Protein 8Q4I (pdb70)

InterPro domains:
  IPR002946 Intracellular chloride channel [PR01263] (199-214)
  IPR002946 Intracellular chloride channel [PR01263] (241-252)
  IPR002946 Intracellular chloride channel [PR01263] (278-287)
  IPR002946 Intracellular chloride channel [PR01263] (330-338)
  IPR002946 Intracellular chloride channel [PR01263] (340-351)
  IPR002946 Intracellular chloride channel [TIGR00862] (173-408)
  IPR010987 Glutathione S-transferase, C-terminal-like [PS50405] (260-400)
  IPR036249 Thioredoxin-like superfamily [SSF52833] (180-256)
  IPR036282 Glutathione S-transferase, C-terminal domain superfamily [SSF47616] (259-406)
  IPR040079 Glutathione transferase family [SFLDS00019] (189-383)
  IPR042069 CLIC5, C-terminal GST domain [cd10297] (267-407)
  IPR053823 CLIC, N-terminal domain [PF22441] (173-257)
  IPR053823 CLIC, N-terminal domain [cd03061] (173-260)

Nearest PDB structures (foldseek):
  8q4i-assembly1_B  TM=1.004E+00  e=1.074E-43  Homo sapiens
  8q4j-assembly1_B  TM=1.003E+00  e=1.612E-40  Homo sapiens
  6erz-assembly1_A  TM=9.579E-01  e=1.458E-31  Mus musculus
  4jzq-assembly2_B  TM=9.578E-01  e=3.022E-29  Homo sapiens
  2per-assembly1_A  TM=9.559E-01  e=7.697E-29  Homo sapiens

Foldseek 3Di:
DDAKEKEAADFPVQFDHFQDLLSLLLLLLCVQFVDDYHYGHHHCPPHGIWMDDVRHTDDDSVRVVVCCQVVSDPDNTDRFAFPDPVLLVQLVCQLVLLLVQQQDQAPVCNVVSVVVNLVSLLSNLQQLFDDDPVCVVVVVHDPVSTRPAQENRGVDHHSSCSNVLSSVVLSQLACCVRVVDHNDVVSVSSVSNNVSLCVDCSNVVSHDDSVSSNVVCPVSGDHNHHD/DKEWEAEAFPVQFAHAQDLLSLLVLLLCVLFVDDYYYGHDHQDVHGIWIADPNRTDDPSVVCSVVSQVVSDPDSTDRQAFPDPVLQVQLVCLLVLLLCLQQDAAPVCNVVSLVVNLVSLVSNLVQLQPDDPPCVTHDAQANRGVDHHSSCSNRLSSVVLSQLQCCVAVVDHRDPVSVSVVSNNVSQCPDCSSVVSHGDSVSSNVVCPVSGYHHDD

Sequence (442 aa):
AMGIELFVKAGIDGESIGNCPFSQRLFMILWLKGVVFNVTTVDLGTHPPFLTFNGDVKTDVNKIEEFLEETLTPEKYPKLAAKHRESNTAGIDIFSKFSAYIKNTKQQNNAALERGLTKALKKLDDYLNTPLPEEIDANTCGEDKGSRRKFLDGDELTLADCNLLPKLHVVKIVAKKYRNYDIPAEMTGLWRYLKNAYARDEFTNTCAADSEIELAYADVAKRLSRSGIELFVKAGIDGESIGNCPFSQRLFMILWLKGVVFNVTTVDLGTHPPFLTFNGDVKTDVNKIEEFLEETLTPEKYPKLAAKHRESNTAGIDIFSKFSAYIKNTKQQNNAALERGLTKALKKLDDYLNTPLPEEKGSRRKFLDGDELTLADCNLLPKLHVVKIVAKKYRNYDIPAEMTGLWRYLKNAYARDEFTNTCAADSEIELAYADVAKRLSR

Radius of gyration: 27.35 Å; Cα contacts (8 Å, |Δi|>4): 705; chains: 2; bounding box: 47×88×61 Å

Secondary structure (DSSP, 8-state):
-EEEEE-B-TTSSSBP--HHHHHHHHHHHHHT---EEEE---TTSPPEEEETTEEE--SHHHHHHHHHHS-TTTS-----SSHHHHHTTTTHHHHHHHHHH--BHHHHHHHHHHHHHHHHHHHHHHHSPPS-------SSSSSSS--HHHHHHHHHHHHHHHHHHHHH-----TT-HHHHHHHHHHHHSHHHHHHSPPHHHHHHHTTTTS---B-/---EEEEEEB-TTSSSB-S-HHHHHHHHHHHHHT---EEEEE--TTSPPEEEETTEEE-SHHHHHHHHHHHS-TTTS-----SSHHHHHTTTTHHHHHHHHHH---GGGHHHHHHHHHHHHHHHHHHHHSPPHHHHHHT---TTS----SSSSSSS--HHHHHHHHHHHHHHHHHHHHH-----TT-HHHHHHHHHHHTSHHHHTTPPPHHHHHHHTTTTS------

Structure (mmCIF, N/CA/C/O backbone):
data_8Q4I
#
_entry.id   8Q4I
#
_cell.length_a   130.128
_cell.length_b   220.832
_cell.length_c   45.023
_cell.angle_alpha   90.000
_cell.angle_beta   90.000
_cell.angle_gamma   90.000
#
_symmetry.space_group_name_H-M   'C 2 2 21'
#
loop_
_entity.id
_entity.type
_entity.pdbx_description
1 polymer 'Chloride intracellular channel protein 5'
2 non-polymer 'SULFATE ION'
3 water water
#
loop_
_atom_site.group_PDB
_atom_site.id
_atom_site.type_symbol
_atom_site.label_atom_id
_atom_site.label_alt_id
_atom_site.label_comp_id
_atom_site.label_asym_id
_atom_site.label_entity_id
_atom_site.label_seq_id
_atom_site.pdbx_PDB_ins_code
_atom_site.Cartn_x
_atom_site.Cartn_y
_atom_site.Cartn_z
_atom_site.occupancy
_atom_site.B_iso_or_equiv
_atom_site.auth_seq_id
_atom_site.auth_comp_id
_atom_site.auth_asym_id
_atom_site.auth_atom_id
_atom_site.pdbx_PDB_model_num
ATOM 1 N N . ALA A 1 2 ? 4.76837 76.01629 5.38655 1.000 117.12956 25 ALA B N 1
ATOM 2 C CA . ALA A 1 2 ? 6.02434 75.67485 4.67971 1.000 110.39857 25 ALA B CA 1
ATOM 3 C C . ALA A 1 2 ? 7.13753 76.61769 5.14161 1.000 104.08988 25 ALA B C 1
ATOM 4 O O . ALA A 1 2 ? 7.72275 77.30138 4.28152 1.000 118.47138 25 ALA B O 1
ATOM 6 N N . MET A 1 3 ? 7.41144 76.64988 6.44762 1.000 105.98997 26 MET B N 1
ATOM 7 C CA . MET A 1 3 ? 8.43562 77.57974 6.99351 1.000 99.24177 26 MET B CA 1
ATOM 8 C C . MET A 1 3 ? 8.96340 77.03388 8.32266 1.000 93.72283 26 MET B C 1
ATOM 9 O O . MET A 1 3 ? 8.36913 76.06912 8.83880 1.000 102.28169 26 MET B O 1
ATOM 11 N N . GLY A 1 4 ? 10.03950 77.62573 8.84462 1.000 92.15166 27 GLY B N 1
ATOM 12 C CA . GLY A 1 4 ? 10.58030 77.20286 10.14974 1.000 76.54362 27 GLY B CA 1
ATOM 13 C C . GLY A 1 4 ? 10.71495 75.69485 10.24705 1.000 79.57667 27 GLY B C 1
ATOM 14 O O . GLY A 1 4 ? 9.96975 75.09217 11.03911 1.000 79.30619 27 GLY B O 1
ATOM 15 N N . ILE A 1 5 ? 11.62186 75.10148 9.46923 1.000 74.10092 28 ILE B N 1
ATOM 16 C CA . ILE A 1 5 ? 11.86851 73.63445 9.57953 1.000 63.31533 28 ILE B CA 1
AT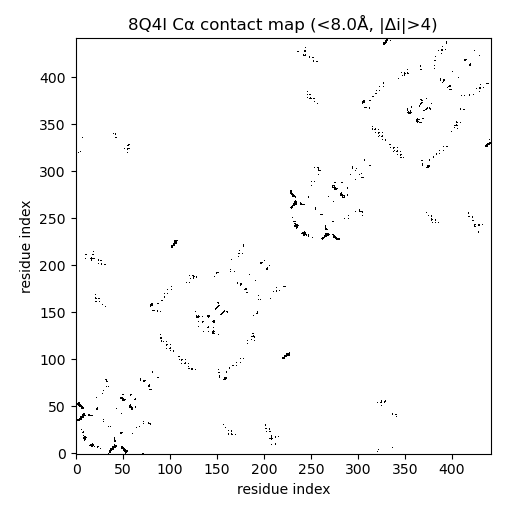OM 17 C C . ILE A 1 5 ? 13.23642 73.41126 10.23067 1.000 67.63327 28 ILE B C 1
ATOM 18 O O . ILE A 1 5 ? 14.23857 73.89391 9.67365 1.000 67.08445 28 ILE B O 1
ATOM 23 N N . GLU A 1 6 ? 13.26617 72.71847 11.36981 1.000 63.24071 29 GLU B N 1
ATOM 24 C CA . GLU A 1 6 ? 14.55105 72.39930 12.04197 1.000 65.25372 29 GLU B CA 1
ATOM 25 C C . GLU A 1 6 ? 14.68169 70.87729 12.13127 1.000 60.85706 29 GLU B C 1
ATOM 26 O O . GLU A 1 6 ? 13.86949 70.26062 12.84233 1.000 60.10220 29 GLU B O 1
ATOM 32 N N . LEU A 1 7 ? 15.66460 70.30293 11.43345 1.000 60.01148 30 LEU B N 1
ATOM 33 C CA . LEU A 1 7 ? 15.83526 68.82688 11.42075 1.000 55.83447 30 LEU B CA 1
ATOM 34 C C . LEU A 1 7 ? 16.85409 68.41285 12.48491 1.000 59.53419 30 LEU B C 1
ATOM 35 O O . LEU A 1 7 ? 17.85624 69.13065 12.64984 1.000 56.24651 30 LEU B O 1
ATOM 40 N N . PHE A 1 8 ? 16.59578 67.30405 13.17711 1.000 56.40371 31 PHE B N 1
ATOM 41 C CA . PHE A 1 8 ? 17.50559 66.79103 14.19727 1.000 51.66428 31 PHE B CA 1
ATOM 42 C C . PHE A 1 8 ? 17.88928 65.36188 13.83758 1.000 58.50333 31 PHE B C 1
ATOM 43 O O . PHE A 1 8 ? 17.02807 64.47307 13.81469 1.000 54.37103 31 PHE B O 1
ATOM 51 N N . VAL A 1 9 ? 19.17625 65.14852 13.54671 1.000 55.74300 32 VAL B N 1
ATOM 52 C CA . VAL A 1 9 ? 19.68899 63.87530 13.05100 1.000 57.83555 32 VAL B CA 1
ATOM 53 C C . VAL A 1 9 ? 20.81381 63.40422 13.96817 1.000 55.62393 32 VAL B C 1
ATOM 54 O O . VAL A 1 9 ? 21.32093 64.14926 14.80506 1.000 50.51537 32 VAL B O 1
ATOM 58 N N . LYS A 1 10 ? 21.19953 62.14110 13.79944 1.000 50.12748 33 LYS B N 1
ATOM 59 C CA . LYS A 1 10 ? 22.18733 61.55004 14.68663 1.000 54.08965 33 LYS B CA 1
ATOM 60 C C . LYS A 1 10 ? 23.55949 62.15067 14.41561 1.000 52.13729 33 LYS B C 1
ATOM 61 O O . LYS A 1 10 ? 23.94163 62.38135 13.26460 1.000 44.90191 33 LYS B O 1
ATOM 66 N N . ALA A 1 11 ? 24.28947 62.41171 15.49162 1.000 49.86497 34 ALA B N 1
ATOM 67 C CA . ALA A 1 11 ? 25.64660 62.93438 15.41361 1.000 58.02425 34 ALA B CA 1
ATOM 68 C C . ALA A 1 11 ? 26.64734 61.78813 15.36891 1.000 53.78090 34 ALA B C 1
ATOM 69 O O . ALA A 1 11 ? 26.50906 60.80331 16.10109 1.000 53.50426 34 ALA B O 1
ATOM 71 N N . GLY A 1 12 ? 27.66343 61.92773 14.51695 1.000 55.67016 35 GLY B N 1
ATOM 72 C CA . GLY A 1 12 ? 28.77222 60.99547 14.50622 1.000 53.03231 35 GLY B CA 1
ATOM 73 C C . GLY A 1 12 ? 29.63615 61.10651 15.76526 1.000 53.84985 35 GLY B C 1
ATOM 74 O O . GLY A 1 12 ? 29.37427 61.88475 16.68109 1.000 53.30400 35 GLY B O 1
ATOM 75 N N . ILE A 1 13 ? 30.71196 60.30927 15.78449 1.000 62.27047 36 ILE B N 1
ATOM 76 C CA . ILE A 1 13 ? 31.55985 60.18430 16.97357 1.000 56.32747 36 ILE B CA 1
ATOM 77 C C . ILE A 1 13 ? 32.24213 61.50221 17.33337 1.000 58.03603 36 ILE B C 1
ATOM 78 O O . ILE A 1 13 ? 32.56810 61.73737 18.50634 1.000 60.45817 36 ILE B O 1
ATOM 82 N N . ASP A 1 14 ? 32.45041 62.39097 16.35821 1.000 57.47492 37 ASP B N 1
ATOM 83 C CA . ASP A 1 14 ? 33.06169 63.68889 16.64100 1.000 59.63254 37 ASP B CA 1
ATOM 84 C C . ASP A 1 14 ? 32.06290 64.73822 17.13172 1.000 58.06932 37 ASP B C 1
ATOM 85 O O . ASP A 1 14 ? 32.46315 65.89016 17.34253 1.000 60.10709 37 ASP B O 1
ATOM 90 N N . GLY A 1 15 ? 30.78280 64.38954 17.28970 1.000 55.02566 38 GLY B N 1
ATOM 91 C CA . GLY A 1 15 ? 29.80899 65.33787 17.80844 1.000 57.89168 38 GLY B CA 1
ATOM 92 C C . GLY A 1 15 ? 29.20128 66.28681 16.78521 1.000 57.29800 38 GLY B C 1
ATOM 93 O O . GLY A 1 15 ? 28.14940 66.87711 17.03702 1.000 59.99483 38 GLY B O 1
ATOM 94 N N . GLU A 1 16 ? 29.85841 66.45644 15.63423 1.000 58.61751 39 GLU B N 1
ATOM 95 C CA . GLU A 1 16 ? 29.43870 67.40734 14.60901 1.000 55.31049 39 GLU B CA 1
ATOM 96 C C . GLU A 1 16 ? 28.98364 66.73019 13.32511 1.000 56.24599 39 GLU B C 1
ATOM 97 O O . GLU A 1 16 ? 27.91375 67.05134 12.79697 1.000 54.90178 39 GLU B O 1
ATOM 103 N N . SER A 1 17 ? 29.79246 65.81590 12.79935 1.000 52.20353 40 SER B N 1
ATOM 104 C CA . SER A 1 17 ? 29.49641 65.19672 11.52145 1.000 51.18187 40 SER B CA 1
ATOM 105 C C . SER A 1 17 ? 28.27819 64.28403 11.64054 1.000 48.55031 40 SER B C 1
ATOM 106 O O . SER A 1 17 ? 27.79604 63.96935 12.73656 1.000 51.17644 40 SER B O 1
ATOM 109 N N . ILE A 1 18 ? 27.80017 63.83291 10.48459 1.000 53.16815 41 ILE B N 1
ATOM 110 C CA . ILE A 1 18 ? 26.59498 63.02018 10.42966 1.000 59.66641 41 ILE B CA 1
ATOM 111 C C . ILE A 1 18 ? 26.89662 61.61921 10.94896 1.000 55.76442 41 ILE B C 1
ATOM 112 O O . ILE A 1 18 ? 27.84450 60.96091 10.49715 1.000 51.99365 41 ILE B O 1
ATOM 117 N N . GLY A 1 19 ? 26.08144 61.15759 11.90499 1.000 54.10798 42 GLY B N 1
ATOM 118 C CA . GLY A 1 19 ? 26.18809 59.80666 12.41626 1.000 50.51775 42 GLY B CA 1
ATOM 119 C C . GLY A 1 19 ? 25.48692 58.79266 11.53941 1.000 56.98361 42 GLY B C 1
ATOM 120 O O . GLY A 1 19 ? 24.82907 59.12662 10.54829 1.000 53.87233 42 GLY B O 1
ATOM 121 N N . ASN A 1 20 ? 25.65859 57.52069 11.89667 1.000 49.96930 43 ASN B N 1
ATOM 122 C CA . ASN A 1 20 ? 24.99340 56.45570 11.15883 1.000 51.97839 43 ASN B CA 1
ATOM 123 C C . ASN A 1 20 ? 23.54935 56.37612 11.61874 1.000 51.16350 43 ASN B C 1
ATOM 124 O O . ASN A 1 20 ? 23.27921 56.15342 12.80576 1.000 50.28220 43 ASN B O 1
ATOM 129 N N . CYS A 1 21 ? 22.63746 56.54815 10.68264 1.000 49.28160 44 CYS B N 1
ATOM 130 C CA . CYS A 1 21 ? 21.21242 56.47554 10.95755 1.000 50.73378 44 CYS B CA 1
ATOM 131 C C . CYS A 1 21 ? 20.47754 56.57045 9.62948 1.000 48.04958 44 CYS B C 1
ATOM 132 O O . CYS A 1 21 ? 20.35283 57.66437 9.06726 1.000 48.25878 44 CYS B O 1
ATOM 135 N N . PRO A 1 22 ? 20.00331 55.44646 9.09466 1.000 49.30965 45 PRO B N 1
ATOM 136 C CA . PRO A 1 22 ? 19.28142 55.49638 7.81560 1.000 51.06690 45 PRO B CA 1
ATOM 137 C C . PRO A 1 22 ? 18.02661 56.35368 7.87134 1.000 51.00517 45 PRO B C 1
ATOM 138 O O . PRO A 1 22 ? 17.63482 56.93157 6.84820 1.000 48.21057 45 PRO B O 1
ATOM 142 N N . PHE A 1 23 ? 17.38855 56.45006 9.04128 1.000 50.90609 46 PHE B N 1
ATOM 143 C CA . PHE A 1 23 ? 16.15772 57.22537 9.17204 1.000 49.71478 46 PHE B CA 1
ATOM 144 C C . PHE A 1 23 ? 16.44607 58.72030 9.16877 1.000 53.15966 46 PHE B C 1
ATOM 145 O O . PHE A 1 23 ? 15.68429 59.50136 8.58356 1.000 49.07347 46 PHE B O 1
ATOM 153 N N . SER A 1 24 ? 17.54312 59.13217 9.82077 1.000 45.88595 47 SER B N 1
ATOM 154 C CA . SER A 1 24 ? 18.04245 60.49903 9.69554 1.000 51.04816 47 SER B CA 1
ATOM 155 C C . SER A 1 24 ? 18.28164 60.87669 8.23948 1.000 49.22188 47 SER B C 1
ATOM 156 O O . SER A 1 24 ? 17.91893 61.97669 7.80724 1.000 47.91986 47 SER B O 1
ATOM 159 N N . GLN A 1 25 ? 18.92949 59.99539 7.47770 1.000 47.99387 48 GLN B N 1
ATOM 160 C CA . GLN A 1 25 ? 19.26667 60.34905 6.10365 1.000 47.00150 48 GLN B CA 1
ATOM 161 C C . GLN A 1 25 ? 18.01874 60.36117 5.21856 1.000 47.20910 48 GLN B C 1
ATOM 162 O O . GLN A 1 25 ? 17.90300 61.18801 4.30739 1.000 46.83958 48 GLN B O 1
ATOM 168 N N . ARG A 1 26 ? 17.07751 59.45043 5.47367 1.000 47.49276 49 ARG B N 1
ATOM 169 C CA . ARG A 1 26 ? 15.76856 59.48761 4.83057 1.000 47.92423 49 ARG B CA 1
ATOM 170 C C . ARG A 1 26 ? 15.16689 60.89076 4.88225 1.000 53.11234 49 ARG B C 1
ATOM 171 O O . ARG A 1 26 ? 14.86410 61.49963 3.84611 1.000 52.84865 49 ARG B O 1
ATOM 179 N N . LEU A 1 27 ? 14.97492 61.41205 6.09914 1.000 49.85087 50 LEU B N 1
ATOM 180 C CA . LEU A 1 27 ? 14.34521 62.71723 6.27484 1.000 51.19257 50 LEU B CA 1
ATOM 181 C C . LEU A 1 27 ? 15.19851 63.82691 5.68368 1.000 47.88903 50 LEU B C 1
ATOM 182 O O . LEU A 1 27 ? 14.66878 64.79093 5.11546 1.000 49.96472 50 LEU B O 1
ATOM 187 N N . PHE A 1 28 ? 16.52148 63.71763 5.83480 1.000 42.56423 51 PHE B N 1
ATOM 188 C CA . PHE A 1 28 ? 17.42775 64.69331 5.24668 1.000 44.24090 51 PHE B CA 1
ATOM 189 C C . PHE A 1 28 ? 17.25386 64.72605 3.73466 1.000 45.87317 51 PHE B C 1
ATOM 190 O O . PHE A 1 28 ? 17.18316 65.80395 3.13144 1.000 50.46928 51 PHE B O 1
ATOM 198 N N . MET A 1 29 ? 17.15063 63.55196 3.10388 1.000 40.93222 52 MET B N 1
ATOM 199 C CA . MET A 1 29 ? 16.95073 63.50872 1.65887 1.000 45.19101 52 MET B CA 1
ATOM 200 C C . MET A 1 29 ? 15.60490 64.10996 1.25966 1.000 47.80152 52 MET B C 1
ATOM 201 O O . MET A 1 29 ? 15.53015 64.87478 0.29050 1.000 48.74216 52 MET B O 1
ATOM 206 N N . ILE A 1 30 ? 14.53077 63.77735 1.98664 1.000 45.46536 53 ILE B N 1
ATOM 207 C CA . ILE A 1 30 ? 13.21692 64.31758 1.62544 1.000 50.93889 53 ILE B CA 1
ATOM 208 C C . ILE A 1 30 ? 13.25627 65.83858 1.64615 1.000 48.92814 53 ILE B C 1
ATOM 209 O O . ILE A 1 30 ? 12.89550 66.49747 0.66600 1.000 50.45402 53 ILE B O 1
ATOM 214 N N . LEU A 1 31 ? 13.72833 66.41369 2.75607 1.000 45.96307 54 LEU B N 1
ATOM 215 C CA . LEU A 1 31 ? 13.76065 67.86570 2.88379 1.000 46.28172 54 LEU B CA 1
ATOM 216 C C . LEU A 1 31 ? 14.58788 68.49629 1.77073 1.000 54.10057 54 LEU B C 1
ATOM 217 O O . LEU A 1 31 ? 14.17816 69.49927 1.17650 1.000 54.80972 54 LEU B O 1
ATOM 222 N N . TRP A 1 32 ? 15.74577 67.90596 1.45593 1.000 50.85192 55 TRP B N 1
ATOM 223 C CA . TRP A 1 32 ? 16.56996 68.41756 0.36889 1.000 54.21872 55 TRP B CA 1
ATOM 224 C C . TRP A 1 32 ? 15.84504 68.31547 -0.96615 1.000 48.72231 55 TRP B C 1
ATOM 225 O O . TRP A 1 32 ? 15.84032 69.26431 -1.76033 1.000 51.24611 55 TRP B O 1
ATOM 236 N N . LEU A 1 33 ? 15.25179 67.15555 -1.24896 1.000 54.04009 56 LEU B N 1
ATOM 237 C CA . LEU A 1 33 ? 14.57684 66.96646 -2.52597 1.000 53.93494 56 LEU B CA 1
ATOM 238 C C . LEU A 1 33 ? 13.32605 67.83072 -2.65923 1.000 56.40246 56 LEU B C 1
ATOM 239 O O . LEU A 1 33 ? 12.86418 68.06361 -3.77831 1.000 57.86309 56 LEU B O 1
ATOM 244 N N . LYS A 1 34 ? 12.76308 68.30707 -1.54837 1.000 53.64453 57 LYS B N 1
ATOM 245 C CA . LYS A 1 34 ? 11.63630 69.22732 -1.63363 1.000 53.94628 57 LYS B CA 1
ATOM 246 C C . LYS A 1 34 ? 12.06865 70.62513 -2.05987 1.000 61.78937 57 LYS B C 1
ATOM 247 O O . LYS A 1 34 ? 11.23287 71.40224 -2.52808 1.000 56.62235 57 LYS B O 1
ATOM 253 N N . GLY A 1 35 ? 13.35072 70.95786 -1.92684 1.000 57.42151 58 GLY B N 1
ATOM 254 C CA . GLY A 1 35 ? 13.77306 72.32171 -2.17508 1.000 56.98129 58 GLY B CA 1
ATOM 255 C C . GLY A 1 35 ? 13.30322 73.32602 -1.14631 1.000 57.41056 58 GLY B C 1
ATOM 256 O O . GLY A 1 35 ? 13.32552 74.52997 -1.41354 1.000 64.31459 58 GLY B O 1
ATOM 257 N N . VAL A 1 36 ? 12.89102 72.86435 0.03476 1.000 50.62157 59 VAL B N 1
ATOM 258 C CA . VAL A 1 36 ? 12.43616 73.77266 1.08255 1.000 64.84415 59 VAL B CA 1
ATOM 259 C C . VAL A 1 36 ? 13.63423 74.31153 1.86353 1.000 65.33386 59 VAL B C 1
ATOM 260 O O . VAL A 1 36 ? 14.71609 73.72029 1.89172 1.000 64.33613 59 VAL B O 1
ATOM 264 N N . VAL A 1 37 ? 13.44045 75.46670 2.49429 1.000 71.54287 60 VAL B N 1
ATOM 265 C CA . VAL A 1 37 ? 14.45952 76.03464 3.37125 1.000 73.70941 60 VAL B CA 1
ATOM 266 C C . VAL A 1 37 ? 14.35827 75.35292 4.73138 1.000 67.59490 60 VAL B C 1
ATOM 267 O O . VAL A 1 37 ? 13.29822 75.36029 5.36530 1.000 68.09521 60 VAL B O 1
ATOM 271 N N . PHE A 1 38 ? 15.45909 74.75175 5.17757 1.000 61.16527 61 PHE B N 1
ATOM 272 C CA . PHE A 1 38 ? 15.47784 74.06500 6.45971 1.000 65.31516 61 PHE B CA 1
ATOM 273 C C . PHE A 1 38 ? 16.88881 74.11978 7.02780 1.000 63.56702 61 PHE B C 1
ATOM 274 O O . PHE A 1 38 ? 17.86191 74.30141 6.29683 1.000 57.39769 61 PHE B O 1
ATOM 282 N N . ASN A 1 39 ? 16.98469 73.99602 8.34883 1.000 60.46310 62 ASN B N 1
ATOM 283 C CA . ASN A 1 39 ? 18.25759 73.80685 9.02696 1.000 68.70312 62 ASN B CA 1
ATOM 284 C C . ASN A 1 39 ? 18.34022 72.36893 9.51625 1.000 63.65407 62 ASN B C 1
ATOM 285 O O . ASN A 1 39 ? 17.32205 71.68119 9.65431 1.000 60.50215 62 ASN B O 1
ATOM 290 N N . VAL A 1 40 ? 19.56010 71.92070 9.78942 1.000 62.07121 63 VAL B N 1
ATOM 291 C CA . VAL A 1 40 ? 19.79475 70.57274 10.29070 1.000 57.33886 63 VAL B CA 1
ATOM 292 C C . VAL A 1 40 ? 20.79869 70.65573 11.43276 1.000 61.88985 63 VAL B C 1
ATOM 293 O O . VAL A 1 40 ? 21.73788 71.45650 11.38967 1.000 61.42413 63 VAL B O 1
ATOM 297 N N . THR A 1 41 ? 20.57542 69.85298 12.47190 1.000 55.46707 64 THR B N 1
ATOM 298 C CA . THR A 1 41 ? 21.43833 69.81001 13.64497 1.000 62.35577 64 THR B CA 1
ATOM 299 C C . THR A 1 41 ? 21.72897 68.35701 13.97327 1.000 63.13513 64 THR B C 1
ATOM 300 O O . THR A 1 41 ? 20.81377 67.52622 13.98537 1.000 60.72894 64 THR B O 1
ATOM 304 N N . THR A 1 42 ? 22.99488 68.05376 14.23542 1.000 60.99141 65 THR B N 1
ATOM 305 C CA . THR A 1 42 ? 23.39354 66.72876 14.67971 1.000 58.05912 65 THR B CA 1
ATOM 306 C C . THR A 1 42 ? 23.40343 66.71805 16.20371 1.000 64.70212 65 THR B C 1
ATOM 307 O O . THR A 1 42 ? 23.93759 67.63405 16.83657 1.000 64.70248 65 THR B O 1
ATOM 311 N N . VAL A 1 43 ? 22.79214 65.69631 16.79487 1.000 62.12215 66 VAL B N 1
ATOM 312 C CA . VAL A 1 43 ? 22.69701 65.57061 18.24288 1.000 59.17049 66 VAL B CA 1
ATOM 313 C C . VAL A 1 43 ? 22.92064 64.10563 18.59119 1.000 59.27456 66 VAL B C 1
ATOM 314 O O . VAL A 1 43 ? 22.94151 63.23945 17.71736 1.000 68.73561 66 VAL B O 1
ATOM 318 N N . ASP A 1 44 ? 23.07049 63.83285 19.88925 1.000 73.77775 67 ASP B N 1
ATOM 319 C CA . ASP A 1 44 ? 23.31814 62.46588 20.34053 1.000 76.35797 67 ASP B CA 1
ATOM 320 C C . ASP A 1 44 ? 22.20195 61.51805 19.90164 1.000 91.28708 67 ASP B C 1
ATOM 321 O O . ASP A 1 44 ? 22.46774 60.45388 19.33187 1.000 100.32632 67 ASP B O 1
ATOM 326 N N . LEU A 1 45 ? 20.94701 61.87040 20.19048 1.000 84.48444 68 LEU B N 1
ATOM 327 C CA . LEU A 1 45 ? 19.77585 61.06660 19.82755 1.000 86.23846 68 LEU B CA 1
ATOM 328 C C . LEU A 1 45 ? 19.78448 59.69973 20.50482 1.000 86.75704 68 LEU B C 1
ATOM 329 O O . LEU A 1 45 ? 18.75934 59.26808 21.04083 1.000 78.31410 68 LEU B O 1
ATOM 334 N N . GLY A 1 46 ? 20.91932 59.00246 20.47104 1.000 85.95628 69 GLY B N 1
ATOM 335 C CA . GLY A 1 46 ? 21.04597 57.71656 21.12630 1.000 77.51975 69 GLY B CA 1
ATOM 336 C C . GLY A 1 46 ? 20.26577 56.62161 20.43045 1.000 81.06896 69 GLY B C 1
ATOM 337 O O . GLY A 1 46 ? 20.58676 56.23831 19.30155 1.000 72.85113 69 GLY B O 1
ATOM 338 N N . THR A 1 47 ? 19.24260 56.10498 21.10548 1.000 84.64904 70 THR B N 1
ATOM 339 C CA . THR A 1 47 ? 18.32242 55.14707 20.51260 1.000 76.71273 70 THR B CA 1
ATOM 340 C C . THR A 1 47 ? 17.09862 55.81724 19.89638 1.000 74.22358 70 THR B C 1
ATOM 341 O O . THR A 1 47 ? 16.29751 55.13630 19.24646 1.000 72.41593 70 THR B O 1
ATOM 343 N N . HIS A 1 48 ? 16.95292 57.14331 20.06211 1.000 70.52311 71 HIS B N 1
ATOM 344 C CA . HIS A 1 48 ? 15.77212 57.87850 19.64188 1.000 69.09581 71 HIS B CA 1
ATOM 345 C C . HIS A 1 48 ? 15.77528 58.08720 18.13084 1.000 71.24646 71 HIS B C 1
ATOM 346 O O . HIS A 1 48 ? 16.83634 58.16984 17.50690 1.000 66.94107 71 HIS B O 1
ATOM 353 N N . PRO A 1 49 ? 14.60034 58.19136 17.52074 1.000 60.62882 72 PRO B N 1
ATOM 354 C CA . PRO A 1 49 ? 14.54051 58.45009 16.08868 1.000 54.88457 72 PRO B CA 1
ATOM 355 C C . PRO A 1 49 ? 14.86787 59.89596 15.79143 1.000 54.49366 72 PRO B C 1
ATOM 356 O O . PRO A 1 49 ? 14.72501 60.76616 16.66425 1.000 49.63490 72 PRO B O 1
ATOM 360 N N . PRO A 1 50 ? 15.30703 60.21262 14.57540 1.000 48.07929 73 PRO B N 1
ATOM 361 C CA . PRO A 1 50 ? 15.38338 61.61552 14.17213 1.000 49.71041 73 PRO B CA 1
ATOM 362 C C . PRO A 1 50 ? 13.99153 62.23585 14.16691 1.000 58.97521 73 PRO B C 1
ATOM 363 O O . PRO A 1 50 ? 12.97137 61.54207 14.10497 1.000 56.53237 73 PRO B O 1
ATOM 367 N N . PHE A 1 51 ? 13.95283 63.56287 14.23264 1.000 49.07426 74 PHE B N 1
ATOM 368 C CA . PHE A 1 51 ? 12.68400 64.27817 14.24241 1.000 57.61397 74 PHE B CA 1
ATOM 369 C C . PHE A 1 51 ? 12.93036 65.68801 13.74016 1.000 57.90141 74 PHE B C 1
ATOM 370 O O . PHE A 1 51 ? 14.07248 66.11571 13.56616 1.000 52.04940 74 PHE B O 1
ATOM 378 N N . LEU A 1 52 ? 11.83955 66.41522 13.52294 1.000 46.16429 75 LEU B N 1
ATOM 379 C CA . LEU A 1 52 ? 11.93390 67.79712 13.08867 1.000 50.56932 75 LEU B CA 1
ATOM 380 C C . LEU A 1 52 ? 10.87204 68.62750 13.78944 1.000 55.15129 75 LEU B C 1
ATOM 381 O O . LEU A 1 52 ? 9.88988 68.10483 14.32647 1.000 53.90842 75 LEU B O 1
ATOM 386 N N . THR A 1 53 ? 11.09035 69.93845 13.78320 1.000 52.70339 76 THR B N 1
ATOM 387 C CA . THR A 1 53 ? 10.07054 70.89576 14.18094 1.000 58.80063 76 THR B CA 1
ATOM 388 C C . THR A 1 53 ? 9.64382 71.69062 12.95775 1.000 64.86778 76 THR B C 1
ATOM 389 O O . THR A 1 53 ? 10.47396 72.05127 12.11674 1.000 55.66770 76 THR B O 1
ATOM 393 N N . PHE A 1 54 ? 8.34588 71.93491 12.85261 1.000 61.85382 77 PHE B N 1
ATOM 394 C CA . PHE A 1 54 ? 7.76314 72.70783 11.76542 1.000 59.56121 77 PHE B CA 1
ATOM 395 C C . PHE A 1 54 ? 7.03537 73.88012 12.40313 1.000 62.89506 77 PHE B C 1
ATOM 396 O O . PHE A 1 54 ? 6.09826 73.67949 13.18111 1.000 58.22522 77 PHE B O 1
ATOM 404 N N . ASN A 1 55 ? 7.50167 75.09296 12.10793 1.000 57.90324 78 ASN B N 1
ATOM 405 C CA . ASN A 1 55 ? 7.03991 76.31919 12.75966 1.000 66.24909 78 ASN B CA 1
ATOM 406 C C . ASN A 1 55 ? 7.06477 76.19648 14.28169 1.000 68.65512 78 ASN B C 1
ATOM 407 O O . ASN A 1 55 ? 6.22285 76.75482 14.98252 1.000 65.19396 78 ASN B O 1
ATOM 412 N N . GLY A 1 56 ? 8.04856 75.46936 14.80190 1.000 66.35027 79 GLY B N 1
ATOM 413 C CA . GLY A 1 56 ? 8.20943 75.33560 16.23694 1.000 59.44479 79 GLY B CA 1
ATOM 414 C C . GLY A 1 56 ? 7.42412 74.21691 16.88110 1.000 67.30648 79 GLY B C 1
ATOM 415 O O . GLY A 1 56 ? 7.45400 74.09314 18.11312 1.000 70.21990 79 GLY B O 1
ATOM 416 N N . ASP A 1 57 ? 6.72499 73.39992 16.09721 1.000 60.91501 80 ASP B N 1
ATOM 417 C CA . ASP A 1 57 ? 5.96869 72.26519 16.60637 1.000 71.00615 80 ASP B CA 1
ATOM 418 C C . ASP A 1 57 ? 6.70341 70.98195 16.24968 1.000 54.48616 80 ASP B C 1
ATOM 419 O O . ASP A 1 57 ? 7.02745 70.75665 15.08374 1.000 54.20564 80 ASP B O 1
ATOM 424 N N . VAL A 1 58 ? 6.93214 70.13309 17.24986 1.000 62.10532 81 VAL B N 1
ATOM 425 C CA . VAL A 1 58 ? 7.69287 68.90687 17.04015 1.000 63.80519 81 VAL B CA 1
ATOM 426 C C . VAL A 1 58 ? 6.85370 67.90892 16.25129 1.000 56.85521 81 VAL B C 1
ATOM 427 O O . VAL A 1 58 ? 5.67263 67.69825 16.54824 1.000 56.90911 81 VAL B O 1
ATOM 431 N N . LYS A 1 59 ? 7.45563 67.30258 15.22945 1.000 55.11234 82 LYS B N 1
ATOM 432 C CA . LYS A 1 59 ? 6.85842 66.18757 14.50162 1.000 53.90470 82 LYS B CA 1
ATOM 433 C C . LYS A 1 59 ? 7.70012 64.94443 14.75792 1.000 61.01694 82 LYS B C 1
ATOM 434 O O . LYS A 1 59 ? 8.92014 64.97911 14.57801 1.000 54.37515 82 LYS B O 1
ATOM 440 N N . THR A 1 60 ? 7.05783 63.85566 15.18509 1.000 54.45278 83 THR B N 1
ATOM 441 C CA . THR A 1 60 ? 7.76652 62.62756 15.51538 1.000 66.78832 83 THR B CA 1
ATOM 442 C C . THR A 1 60 ? 7.23231 61.46452 14.68757 1.000 69.93136 83 THR B C 1
ATOM 443 O O . THR A 1 60 ? 6.13937 61.53167 14.11648 1.000 62.62197 83 THR B O 1
ATOM 447 N N . ASP A 1 61 ? 8.03106 60.38933 14.65284 1.000 61.62176 84 ASP B N 1
ATOM 448 C CA . ASP A 1 61 ? 7.80683 59.16423 13.88206 1.000 59.82552 84 ASP B CA 1
ATOM 449 C C . ASP A 1 61 ? 8.11999 59.39387 12.41104 1.000 62.84136 84 ASP B C 1
ATOM 450 O O . ASP A 1 61 ? 7.42022 60.14890 11.72884 1.000 60.30782 84 ASP B O 1
ATOM 455 N N . VAL A 1 62 ? 9.14987 58.70354 11.91324 1.000 57.16084 85 VAL B N 1
ATOM 456 C CA . VAL A 1 62 ? 9.70104 59.02715 10.60122 1.000 50.14129 85 VAL B CA 1
ATOM 457 C C . VAL A 1 62 ? 8.65807 58.82918 9.50918 1.000 54.37693 85 VAL B C 1
ATOM 458 O O . VAL A 1 62 ? 8.57832 59.61902 8.56002 1.000 53.38372 85 VAL B O 1
ATOM 462 N N . ASN A 1 63 ? 7.84382 57.77839 9.61533 1.000 54.18114 86 ASN B N 1
ATOM 463 C CA . ASN A 1 63 ? 6.83884 57.55942 8.57830 1.000 63.61184 86 ASN B CA 1
ATOM 464 C C . ASN A 1 63 ? 5.76809 58.64168 8.61701 1.000 58.26431 86 ASN B C 1
ATOM 465 O O . ASN A 1 63 ? 5.30227 59.09558 7.56689 1.000 64.03159 86 ASN B O 1
ATOM 470 N N . LYS A 1 64 ? 5.36710 59.06601 9.81790 1.000 58.41305 87 LYS B N 1
ATOM 471 C CA . LYS A 1 64 ? 4.41335 60.16626 9.94562 1.000 60.09325 87 LYS B CA 1
ATOM 472 C C . LYS A 1 64 ? 5.02269 61.48302 9.48140 1.000 58.40656 87 LYS B C 1
ATOM 473 O O . LYS A 1 64 ? 4.34893 62.29505 8.83520 1.000 57.62057 87 LYS B O 1
ATOM 479 N N . ILE A 1 65 ? 6.29972 61.70479 9.79245 1.000 52.45799 88 ILE B N 1
ATOM 480 C CA . ILE A 1 65 ? 7.01603 62.86652 9.27228 1.000 59.78170 88 ILE B CA 1
ATOM 481 C C . ILE A 1 65 ? 7.02314 62.86822 7.75228 1.000 52.22643 88 ILE B C 1
ATOM 482 O O . ILE A 1 65 ? 6.90643 63.92412 7.11807 1.000 51.89470 88 ILE B O 1
ATOM 487 N N . GLU A 1 66 ? 7.19391 61.69406 7.14452 1.000 56.02550 89 GLU B N 1
ATOM 488 C CA . GLU A 1 66 ? 7.20000 61.62078 5.68854 1.000 55.48251 89 GLU B CA 1
ATOM 489 C C . GLU A 1 66 ? 5.85013 62.03298 5.11636 1.000 55.98828 89 GLU B C 1
ATOM 490 O O . GLU A 1 66 ? 5.78339 62.81681 4.16320 1.000 54.84707 89 GLU B O 1
ATOM 496 N N . GLU A 1 67 ? 4.75597 61.51535 5.68838 1.000 60.08039 90 GLU B N 1
ATOM 497 C CA . GLU A 1 67 ? 3.42810 61.89956 5.21221 1.000 57.98522 90 GLU B CA 1
ATOM 498 C C . GLU A 1 67 ? 3.17443 63.38766 5.42790 1.000 56.09192 90 GLU B C 1
ATOM 499 O O . GLU A 1 67 ? 2.64765 64.06761 4.54173 1.000 60.12927 90 GLU B O 1
ATOM 505 N N . PHE A 1 68 ? 3.56347 63.91380 6.58983 1.000 56.48229 91 PHE B N 1
ATOM 506 C CA . PHE A 1 68 ? 3.36178 65.33290 6.87353 1.000 65.87139 91 PHE B CA 1
ATOM 507 C C . PHE A 1 68 ? 4.10905 66.21253 5.87442 1.000 59.45607 91 PHE B C 1
ATOM 508 O O . PHE A 1 68 ? 3.57632 67.22457 5.40218 1.000 59.45772 91 PHE B O 1
ATOM 516 N N . LEU A 1 69 ? 5.34599 65.84818 5.54158 1.000 58.78944 92 LEU B N 1
ATOM 517 C CA . LEU A 1 69 ? 6.11625 66.65982 4.60547 1.000 57.14436 92 LEU B CA 1
ATOM 518 C C . LEU A 1 69 ? 5.51034 66.59969 3.20844 1.000 58.03985 92 LEU B C 1
ATOM 519 O O . LEU A 1 69 ? 5.39062 67.62758 2.53023 1.000 62.36578 92 LEU B O 1
ATOM 524 N N . GLU A 1 70 ? 5.09209 65.40770 2.77264 1.000 53.40694 93 GLU B N 1
ATOM 525 C CA . GLU A 1 70 ? 4.52215 65.25757 1.43663 1.000 60.43928 93 GLU B CA 1
ATOM 526 C C . GLU A 1 70 ? 3.16632 65.94487 1.32040 1.000 67.16195 93 GLU B C 1
ATOM 527 O O . GLU A 1 70 ? 2.75749 66.32775 0.21830 1.000 71.09426 93 GLU B O 1
ATOM 533 N N . GLU A 1 71 ? 2.46528 66.12525 2.43632 1.000 63.68314 94 GLU B N 1
ATOM 534 C CA . GLU A 1 71 ? 1.16544 66.78054 2.41009 1.000 65.58036 94 GLU B CA 1
ATOM 535 C C . GLU A 1 71 ? 1.25477 68.28257 2.64381 1.000 62.59116 94 GLU B C 1
ATOM 536 O O . GLU A 1 71 ? 0.34697 69.01870 2.24060 1.000 80.55091 94 GLU B O 1
ATOM 542 N N . THR A 1 72 ? 2.32183 68.74745 3.28879 1.000 63.20089 95 THR B N 1
ATOM 543 C CA . THR A 1 72 ? 2.49714 70.15847 3.61953 1.000 72.16488 95 THR B CA 1
ATOM 544 C C . THR A 1 72 ? 3.32939 70.91708 2.59144 1.000 71.06634 95 THR B C 1
ATOM 545 O O . THR A 1 72 ? 3.07268 72.10309 2.34819 1.000 69.74575 95 THR B O 1
ATOM 549 N N . LEU A 1 73 ? 4.31628 70.26873 1.98064 1.000 63.26407 96 LEU B N 1
ATOM 550 C CA . LEU A 1 73 ? 5.11650 70.87533 0.92158 1.000 61.63665 96 LEU B CA 1
ATOM 551 C C . LEU A 1 73 ? 4.58547 70.33020 -0.40635 1.000 63.25842 96 LEU B C 1
ATOM 552 O O . LEU A 1 73 ? 4.90523 69.20605 -0.80211 1.000 63.21128 96 LEU B O 1
ATOM 557 N N . THR A 1 74 ? 3.75670 71.12226 -1.08557 1.000 64.10063 97 THR B N 1
ATOM 558 C CA . THR A 1 74 ? 3.00168 70.69121 -2.25354 1.000 66.94893 97 THR B CA 1
ATOM 559 C C . THR A 1 74 ? 3.26298 71.59791 -3.44769 1.000 66.32972 97 THR B C 1
ATOM 560 O O . THR A 1 74 ? 3.77823 72.71582 -3.29287 1.000 73.01121 97 THR B O 1
ATOM 564 N N . PRO A 1 75 ? 2.90397 71.16976 -4.65964 1.000 62.97936 98 PRO B N 1
ATOM 565 C CA . PRO A 1 75 ? 2.90627 72.09054 -5.79982 1.000 68.33759 98 PRO B CA 1
ATOM 566 C C . PRO A 1 75 ? 1.97453 73.27680 -5.56711 1.000 72.03735 98 PRO B C 1
ATOM 567 O O . PRO A 1 75 ? 0.97045 73.17317 -4.85817 1.000 78.52425 98 PRO B O 1
ATOM 571 N N . GLU A 1 76 ? 2.29583 74.40760 -6.19631 1.000 68.25613 99 GLU B N 1
ATOM 572 C CA . GLU A 1 76 ? 3.33893 74.49716 -7.22225 1.000 69.36758 99 GLU B CA 1
ATOM 573 C C . GLU A 1 76 ? 4.74995 74.77194 -6.68620 1.000 76.15722 99 GLU B C 1
ATOM 574 O O . GLU A 1 76 ? 5.72296 74.58557 -7.40510 1.000 76.49579 99 GLU B O 1
ATOM 576 N N . LYS A 1 77 ? 4.86396 75.20516 -5.42728 1.000 71.57835 100 LYS B N 1
ATOM 577 C CA . LYS A 1 77 ? 6.16303 75.64595 -4.93127 1.000 72.48287 100 LYS B CA 1
ATOM 578 C C . LYS A 1 77 ? 7.08073 74.46580 -4.62198 1.000 76.01273 100 LYS B C 1
ATOM 579 O O . LYS A 1 77 ? 8.29877 74.56548 -4.80591 1.000 68.64748 100 LYS B O 1
ATOM 582 N N . TYR A 1 78 ? 6.52144 73.34001 -4.17680 1.000 66.30987 101 TYR B N 1
ATOM 583 C CA . TYR A 1 78 ? 7.32514 72.18289 -3.82551 1.000 70.37758 101 TYR B CA 1
ATOM 584 C C . TYR A 1 78 ? 6.93993 70.98582 -4.68631 1.000 67.50671 101 TYR B C 1
ATOM 585 O O . TYR A 1 78 ? 5.76291 70.82202 -5.03036 1.000 66.59357 101 TYR B O 1
ATOM 594 N N . PRO A 1 79 ? 7.89876 70.14052 -5.05807 1.000 67.09665 102 PRO B N 1
ATOM 595 C CA . PRO A 1 79 ? 7.58255 68.98443 -5.89987 1.000 58.16925 102 PRO B CA 1
ATOM 596 C C . PRO A 1 79 ? 6.99522 67.83572 -5.09669 1.000 66.08882 102 PRO B C 1
ATOM 597 O O . PRO A 1 79 ? 7.38208 67.58786 -3.95161 1.000 62.44365 102 PRO B O 1
ATOM 601 N N . LYS A 1 80 ? 6.05710 67.12382 -5.71662 1.000 60.68659 103 LYS B N 1
ATOM 602 C CA . LYS A 1 80 ? 5.55077 65.88105 -5.15141 1.000 59.25886 103 LYS B CA 1
ATOM 603 C C . LYS A 1 80 ? 6.59553 64.79077 -5.33913 1.000 56.20184 103 LYS B C 1
ATOM 604 O O . LYS A 1 80 ? 7.10857 64.60043 -6.44405 1.000 62.86591 103 LYS B O 1
ATOM 606 N N . LEU A 1 81 ? 6.92029 64.07990 -4.25996 1.000 54.40268 104 LEU B N 1
ATOM 607 C CA . LEU A 1 81 ? 7.98006 63.07965 -4.29569 1.000 57.77528 104 LEU B CA 1
ATOM 608 C C . LEU A 1 81 ? 7.46972 61.64979 -4.19045 1.000 56.10275 104 LEU B C 1
ATOM 609 O O . LEU A 1 81 ? 8.27151 60.72258 -4.28621 1.000 47.30240 104 LEU B O 1
ATOM 614 N N . ALA A 1 82 ? 6.16666 61.43713 -4.01050 1.000 50.76273 1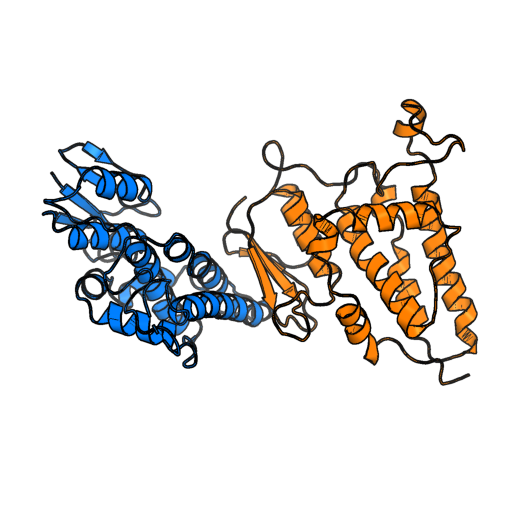05 ALA B N 1
ATOM 615 C CA . ALA A 1 82 ? 5.65633 60.07928 -3.85928 1.000 54.09089 105 ALA B CA 1
ATOM 616 C C . ALA A 1 82 ? 5.87323 59.27898 -5.13810 1.000 53.47708 105 ALA B C 1
ATOM 617 O O . ALA A 1 82 ? 5.68843 59.78980 -6.24322 1.000 56.02331 105 ALA B O 1
ATOM 619 N N . ALA A 1 83 ? 6.26193 58.01392 -4.98183 1.000 53.52353 106 ALA B N 1
ATOM 620 C CA . ALA A 1 83 ? 6.41381 57.13266 -6.13165 1.000 56.14714 106 ALA B CA 1
ATOM 621 C C . ALA A 1 83 ? 5.06680 56.91484 -6.80570 1.000 57.55597 106 ALA B C 1
ATOM 622 O O . ALA A 1 83 ? 4.03274 56.85921 -6.14177 1.000 62.36178 106 ALA B O 1
ATOM 624 N N . LYS A 1 84 ? 5.07487 56.80358 -8.13668 1.000 57.70694 107 LYS B N 1
ATOM 625 C CA . LYS A 1 84 ? 3.83187 56.54773 -8.85272 1.000 67.60837 107 LYS B CA 1
ATOM 626 C C . LYS A 1 84 ? 3.50753 55.06578 -8.96345 1.000 61.68730 107 LYS B C 1
ATOM 627 O O . LYS A 1 84 ? 2.36247 54.72299 -9.25547 1.000 68.38978 107 LYS B O 1
ATOM 629 N N . HIS A 1 85 ? 4.47131 54.17860 -8.74621 1.000 66.29418 108 HIS B N 1
ATOM 630 C CA . HIS A 1 85 ? 4.22398 52.74364 -8.81095 1.000 66.15814 108 HIS B CA 1
ATOM 631 C C . HIS A 1 85 ? 4.29274 52.13990 -7.41583 1.000 63.43558 108 HIS B C 1
ATOM 632 O O . HIS A 1 85 ? 5.23674 52.40483 -6.66281 1.000 63.68103 108 HIS B O 1
ATOM 639 N N . ARG A 1 86 ? 3.29352 51.31920 -7.08274 1.000 58.96608 109 ARG B N 1
ATOM 640 C CA . ARG A 1 86 ? 3.24628 50.68947 -5.76762 1.000 55.17173 109 ARG B CA 1
ATOM 641 C C . ARG A 1 86 ? 4.40704 49.72923 -5.56235 1.000 57.57882 109 ARG B C 1
ATOM 642 O O . ARG A 1 86 ? 4.88692 49.57634 -4.43329 1.000 62.59002 109 ARG B O 1
ATOM 644 N N . GLU A 1 87 ? 4.88297 49.08292 -6.63319 1.000 62.36628 110 GLU B N 1
ATOM 645 C CA . GLU A 1 87 ? 6.01174 48.16468 -6.49993 1.000 56.20787 110 GLU B CA 1
ATOM 646 C C . GLU A 1 87 ? 7.27288 48.88947 -6.05898 1.000 54.62334 110 GLU B C 1
ATOM 647 O O . GLU A 1 87 ? 8.14269 48.28539 -5.41880 1.000 57.78946 110 GLU B O 1
ATOM 649 N N . SER A 1 88 ? 7.40220 50.17337 -6.40422 1.000 57.59566 111 SER B N 1
ATOM 650 C CA . SER A 1 88 ? 8.56635 50.93919 -5.97228 1.000 53.70736 111 SER B CA 1
ATOM 651 C C . SER A 1 88 ? 8.61627 51.05447 -4.45430 1.000 53.15420 111 SER B C 1
ATOM 652 O O . SER A 1 88 ? 9.70024 51.12633 -3.87124 1.000 53.52061 111 SER B O 1
ATOM 655 N N . ASN A 1 89 ? 7.45422 51.05987 -3.79539 1.000 54.07482 112 ASN B N 1
ATOM 656 C CA . ASN A 1 89 ? 7.40516 51.22116 -2.34542 1.000 51.37666 112 ASN B CA 1
ATOM 657 C C . ASN A 1 89 ? 7.71380 49.92924 -1.59215 1.000 48.77303 112 ASN B C 1
ATOM 658 O O . ASN A 1 89 ? 8.06073 49.98439 -0.40814 1.000 64.29354 112 ASN B O 1
ATOM 663 N N . THR A 1 90 ? 7.61458 48.77613 -2.25493 1.000 51.35308 113 THR B N 1
ATOM 664 C CA . THR A 1 90 ? 7.84423 47.47720 -1.63966 1.000 56.68683 113 THR B CA 1
ATOM 665 C C . THR A 1 90 ? 9.10911 46.79281 -2.13844 1.000 58.28880 113 THR B C 1
ATOM 666 O O . THR A 1 90 ? 9.47583 45.74082 -1.60621 1.000 60.20915 113 THR B O 1
ATOM 670 N N . ALA A 1 91 ? 9.76231 47.33846 -3.15550 1.000 55.14679 114 ALA B N 1
ATOM 671 C CA . ALA A 1 91 ? 10.97921 46.73607 -3.68129 1.000 50.42138 114 ALA B CA 1
ATOM 672 C C . ALA A 1 91 ? 12.10516 46.86901 -2.66224 1.000 55.26882 114 ALA B C 1
ATOM 673 O O . ALA A 1 91 ? 12.34938 47.95605 -2.12743 1.000 60.73537 114 ALA B O 1
ATOM 675 N N . GLY A 1 92 ? 12.76888 45.74991 -2.37097 1.000 61.12061 115 GLY B N 1
ATOM 676 C CA . GLY A 1 92 ? 13.86981 45.71284 -1.42988 1.000 55.86788 115 GLY B CA 1
ATOM 677 C C . GLY A 1 92 ? 13.49372 45.77821 0.03408 1.000 65.21692 115 GLY B C 1
ATOM 678 O O . GLY A 1 92 ? 14.37771 45.99817 0.87210 1.000 56.23833 115 GLY B O 1
ATOM 679 N N . ILE A 1 93 ? 12.22264 45.55057 0.37903 1.000 63.04147 116 ILE B N 1
ATOM 680 C CA . ILE A 1 93 ? 11.75760 45.82394 1.73794 1.000 58.61015 116 ILE B CA 1
ATOM 681 C C . ILE A 1 93 ? 12.35230 44.85901 2.76217 1.000 62.75611 116 ILE B C 1
ATOM 682 O O . ILE A 1 93 ? 12.49830 45.21620 3.94111 1.000 54.50427 116 ILE B O 1
ATOM 687 N N . ASP A 1 94 ? 12.69805 43.64085 2.35344 1.000 62.72059 117 ASP B N 1
ATOM 688 C CA . ASP A 1 94 ? 13.22975 42.64190 3.27367 1.000 67.19030 117 ASP B CA 1
ATOM 689 C C . ASP A 1 94 ? 14.75374 42.62456 3.33578 1.000 59.69052 117 ASP B C 1
ATOM 690 O O . ASP A 1 94 ? 15.31450 41.79357 4.05798 1.000 62.34891 117 ASP B O 1
ATOM 695 N N . ILE A 1 95 ? 15.43600 43.50626 2.60166 1.000 57.28778 118 ILE B N 1
ATOM 696 C CA . ILE A 1 95 ? 16.89599 43.43290 2.51178 1.000 60.06641 118 ILE B CA 1
ATOM 697 C C . ILE A 1 95 ? 17.54297 43.74501 3.85777 1.000 55.87941 118 ILE B C 1
ATOM 698 O O . ILE A 1 95 ? 18.41576 43.00390 4.32797 1.000 60.24558 118 ILE B O 1
ATOM 703 N N . PHE A 1 96 ? 17.13018 44.84423 4.49952 1.000 56.08961 119 PHE B N 1
ATOM 704 C CA . PHE A 1 96 ? 17.75418 45.23433 5.76349 1.000 56.78366 119 PHE B CA 1
ATOM 705 C C . PHE A 1 96 ? 17.62285 44.14357 6.81869 1.000 60.99873 119 PHE B C 1
ATOM 706 O O . PHE A 1 96 ? 18.58572 43.84048 7.53382 1.000 58.62108 119 PHE B O 1
ATOM 714 N N . SER A 1 97 ? 16.44070 43.54487 6.93072 1.000 49.42947 120 SER B N 1
ATOM 715 C CA . SER A 1 97 ? 16.22039 42.51711 7.94091 1.000 50.06955 120 SER B CA 1
ATOM 716 C C . SER A 1 97 ? 17.03811 41.26387 7.65221 1.000 50.32117 120 SER B C 1
ATOM 717 O O . SER A 1 97 ? 17.56690 40.63892 8.57937 1.000 63.71429 120 SER B O 1
ATOM 720 N N . LYS A 1 98 ? 17.15712 40.87559 6.38130 1.000 49.87349 121 LYS B N 1
ATOM 721 C CA . LYS A 1 98 ? 18.01387 39.73733 6.04558 1.000 60.22309 121 LYS B CA 1
ATOM 722 C C . LYS A 1 98 ? 19.48093 40.05304 6.30662 1.000 55.07882 121 LYS B C 1
ATOM 723 O O . LYS A 1 98 ? 20.24369 39.17794 6.73285 1.000 56.95199 121 LYS B O 1
ATOM 728 N N . PHE A 1 99 ? 19.89524 41.29289 6.04041 1.000 51.17175 122 PHE B N 1
ATOM 729 C CA . PHE A 1 99 ? 21.26831 41.69862 6.32643 1.000 52.62017 122 PHE B CA 1
ATOM 730 C C . PHE A 1 99 ? 21.54219 41.65085 7.82246 1.000 58.14695 122 PHE B C 1
ATOM 731 O O . PHE A 1 99 ? 22.58504 41.14769 8.25764 1.000 57.19218 122 PHE B O 1
ATOM 739 N N . SER A 1 100 ? 20.59825 42.13823 8.62730 1.000 52.96968 123 SER B N 1
ATOM 740 C CA . SER A 1 100 ? 20.80015 42.18546 10.07030 1.000 55.68128 123 SER B CA 1
ATOM 741 C C . SER A 1 100 ? 20.95279 40.78654 10.65259 1.000 62.31248 123 SER B C 1
ATOM 742 O O . SER A 1 100 ? 21.86767 40.52848 11.44370 1.000 61.47322 123 SER B O 1
ATOM 745 N N . ALA A 1 101 ? 20.06760 39.86567 10.26670 1.000 53.29218 124 ALA B N 1
ATOM 746 C CA . ALA A 1 101 ? 20.19325 38.48973 10.73498 1.000 61.15874 124 ALA B CA 1
ATOM 747 C C . ALA A 1 101 ? 21.49913 37.85334 10.26920 1.000 57.16395 124 ALA B C 1
ATOM 748 O O . ALA A 1 101 ? 22.06188 37.01034 10.97540 1.000 66.03025 124 ALA B O 1
ATOM 750 N N . TYR A 1 102 ? 21.99531 38.24999 9.09616 1.000 58.51821 125 TYR B N 1
ATOM 751 C CA . TYR A 1 102 ? 23.22822 37.68360 8.54836 1.000 60.27904 125 TYR B CA 1
ATOM 752 C C . TYR A 1 102 ? 24.44425 38.08548 9.38037 1.000 56.71454 125 TYR B C 1
ATOM 753 O O . TYR A 1 102 ? 25.23302 37.23038 9.80159 1.000 57.62297 125 TYR B O 1
ATOM 762 N N . ILE A 1 103 ? 24.60453 39.38649 9.63912 1.000 51.49365 126 ILE B N 1
ATOM 763 C CA . ILE A 1 103 ? 25.77360 39.89436 10.35611 1.000 58.30280 126 ILE B CA 1
ATOM 764 C C . ILE A 1 103 ? 25.73043 39.63466 11.85016 1.000 65.73373 126 ILE B C 1
ATOM 765 O O . ILE A 1 103 ? 26.75042 39.81056 12.52920 1.000 61.91795 126 ILE B O 1
ATOM 770 N N . LYS A 1 104 ? 24.58630 39.21703 12.38216 1.000 57.78485 127 LYS B N 1
ATOM 771 C CA . LYS A 1 104 ? 24.44814 38.99334 13.81119 1.000 61.02426 127 LYS B CA 1
ATOM 772 C C . LYS A 1 104 ? 24.67278 37.55237 14.21949 1.000 63.90836 127 LYS B C 1
ATOM 773 O O . LYS A 1 104 ? 25.00563 37.29952 15.38356 1.000 68.89965 127 LYS B O 1
ATOM 779 N N . ASN A 1 105 ? 24.45162 36.61124 13.30865 1.000 62.79859 128 ASN B N 1
ATOM 780 C CA . ASN A 1 105 ? 24.65127 35.21026 13.62794 1.000 62.42879 128 ASN B CA 1
ATOM 781 C C . ASN A 1 105 ? 26.11019 34.97399 13.98109 1.000 64.91754 128 ASN B C 1
ATOM 782 O O . ASN A 1 105 ? 27.01437 35.56866 13.38804 1.000 68.98629 128 ASN B O 1
ATOM 787 N N . THR A 1 106 ? 26.33392 34.12713 14.98127 1.000 66.53130 129 THR B N 1
ATOM 788 C CA . THR A 1 106 ? 27.67080 33.73890 15.40445 1.000 75.51207 129 THR B CA 1
ATOM 789 C C . THR A 1 106 ? 28.01250 32.31174 15.00775 1.000 78.29650 129 THR B C 1
ATOM 790 O O . THR A 1 106 ? 29.15338 31.88452 15.19992 1.000 78.74341 129 THR B O 1
ATOM 794 N N . LYS A 1 107 ? 27.05937 31.56986 14.45183 1.000 74.01311 130 LYS B N 1
ATOM 795 C CA . LYS A 1 107 ? 27.23106 30.15376 14.15811 1.000 78.51535 130 LYS B CA 1
ATOM 796 C C . LYS A 1 107 ? 27.61012 29.98339 12.69017 1.000 77.67340 130 LYS B C 1
ATOM 797 O O . LYS A 1 107 ? 26.86329 30.41039 11.80004 1.000 69.38028 130 LYS B O 1
ATOM 800 N N . GLN A 1 108 ? 28.76900 29.35807 12.44038 1.000 74.29389 131 GLN B N 1
ATOM 801 C CA . GLN A 1 108 ? 29.20203 29.10070 11.06846 1.000 71.92604 131 GLN B CA 1
ATOM 802 C C . GLN A 1 108 ? 28.20588 28.22179 10.32156 1.000 74.74478 131 GLN B C 1
ATOM 803 O O . GLN A 1 108 ? 28.12399 28.28956 9.08954 1.000 68.87937 131 GLN B O 1
ATOM 809 N N . GLN A 1 109 ? 27.43164 27.40811 11.04766 1.000 78.81037 132 GLN B N 1
ATOM 810 C CA . GLN A 1 109 ? 26.49347 26.48620 10.41378 1.000 73.76066 132 GLN B CA 1
ATOM 811 C C . GLN A 1 109 ? 25.32869 27.21134 9.75155 1.000 74.40642 132 GLN B C 1
ATOM 812 O O . GLN A 1 109 ? 24.72763 26.67830 8.81361 1.000 73.85391 132 GLN B O 1
ATOM 814 N N . ASN A 1 110 ? 24.98693 28.40752 10.21929 1.000 71.83092 133 ASN B N 1
ATOM 815 C CA . ASN A 1 110 ? 23.88615 29.16866 9.64806 1.000 70.97927 133 ASN B CA 1
ATOM 816 C C . ASN A 1 110 ? 24.33347 30.23336 8.65589 1.000 71.69602 133 ASN B C 1
ATOM 817 O O . ASN A 1 110 ? 23.48167 30.90345 8.06670 1.000 67.44467 133 ASN B O 1
ATOM 822 N N . ASN A 1 111 ? 25.63953 30.40502 8.44895 1.000 64.61237 134 ASN B N 1
ATOM 823 C CA . ASN A 1 111 ? 26.10685 31.54676 7.67376 1.000 62.76613 134 ASN B CA 1
ATOM 824 C C . ASN A 1 111 ? 25.71593 31.42956 6.20576 1.000 66.77103 134 ASN B C 1
ATOM 825 O O . ASN A 1 111 ? 25.32721 32.42453 5.58253 1.000 63.40541 134 ASN B O 1
ATOM 830 N N . ALA A 1 112 ? 25.82969 30.23043 5.63400 1.000 66.89416 135 ALA B N 1
ATOM 831 C CA . ALA A 1 112 ? 25.51475 30.04122 4.22201 1.000 64.06994 135 ALA B CA 1
ATOM 832 C C . ALA A 1 112 ? 24.03883 30.31751 3.93685 1.000 68.29020 135 ALA B C 1
ATOM 833 O O . ALA A 1 112 ? 23.70006 30.96940 2.94170 1.000 68.21029 135 ALA B O 1
ATOM 835 N N . ALA A 1 113 ? 23.14366 29.82489 4.79788 1.000 69.11296 136 ALA B N 1
ATOM 836 C CA . ALA A 1 113 ? 21.71873 30.06618 4.58073 1.000 68.49391 136 ALA B CA 1
ATOM 837 C C . ALA A 1 113 ? 21.37706 31.53530 4.77342 1.000 65.44814 136 ALA B C 1
ATOM 838 O O . ALA A 1 113 ? 20.53624 32.08335 4.05225 1.000 61.05804 136 ALA B O 1
ATOM 840 N N . LEU A 1 114 ? 22.02314 32.19733 5.73334 1.000 62.98399 137 LEU B N 1
ATOM 841 C CA . LEU A 1 114 ? 21.72145 33.60444 5.95304 1.000 64.89146 137 LEU B CA 1
ATOM 842 C C . LEU A 1 114 ? 22.29773 34.46610 4.84692 1.000 64.21499 137 LEU B C 1
ATOM 843 O O . LEU A 1 114 ? 21.75000 35.53116 4.54067 1.000 65.77956 137 LEU B O 1
ATOM 848 N N . GLU A 1 115 ? 23.39467 34.02172 4.23208 1.000 61.56986 138 GLU B N 1
ATOM 849 C CA . GLU A 1 115 ? 23.95393 34.77937 3.12598 1.000 60.45386 138 GLU B CA 1
ATOM 850 C C . GLU A 1 115 ? 23.09898 34.61733 1.87395 1.000 57.69878 138 GLU B C 1
ATOM 851 O O . GLU A 1 115 ? 22.86626 35.59024 1.14874 1.000 62.34951 138 GLU B O 1
ATOM 857 N N . ARG A 1 116 ? 22.60872 33.40139 1.61515 1.000 63.80750 139 ARG B N 1
ATOM 858 C CA . ARG A 1 116 ? 21.70075 33.18438 0.48812 1.000 65.16346 139 ARG B CA 1
ATOM 859 C C . ARG A 1 116 ? 20.41893 33.99971 0.64087 1.000 63.06473 139 ARG B C 1
ATOM 860 O O . ARG A 1 116 ? 19.87612 34.50665 -0.34827 1.000 63.71942 139 ARG B O 1
ATOM 868 N N . GLY A 1 117 ? 19.91887 34.13807 1.87081 1.000 61.68422 140 GLY B N 1
ATOM 869 C CA . GLY A 1 117 ? 18.73405 34.95639 2.08956 1.000 62.84201 140 GLY B CA 1
ATOM 870 C C . GLY A 1 117 ? 18.96341 36.41827 1.75530 1.000 66.59785 140 GLY B C 1
ATOM 871 O O . GLY A 1 117 ? 18.10961 37.06735 1.14611 1.000 69.53879 140 GLY B O 1
ATOM 872 N N . LEU A 1 118 ? 20.11951 36.95908 2.14827 1.000 59.96182 141 LEU B N 1
ATOM 873 C CA . LEU A 1 118 ? 20.45286 38.33293 1.78603 1.000 59.23970 141 LEU B CA 1
ATOM 874 C C . LEU A 1 118 ? 20.61100 38.47060 0.27901 1.000 57.50908 141 LEU B C 1
ATOM 875 O O . LEU A 1 118 ? 20.02425 39.36761 -0.34020 1.000 54.03730 141 LEU B O 1
ATOM 880 N N . THR A 1 119 ? 21.41283 37.58629 -0.32776 1.000 55.65802 142 THR B N 1
ATOM 881 C CA . THR A 1 119 ? 21.61495 37.61296 -1.77275 1.000 51.77831 142 THR B CA 1
ATOM 882 C C . THR A 1 119 ? 20.29098 37.53313 -2.52683 1.000 57.86192 142 THR B C 1
ATOM 883 O O . THR A 1 119 ? 20.08222 38.26198 -3.50398 1.000 53.91885 142 THR B O 1
ATOM 887 N N . LYS A 1 120 ? 19.38175 36.65842 -2.08572 1.000 55.18565 143 LYS B N 1
ATOM 888 C CA . LYS A 1 120 ? 18.09377 36.53759 -2.76279 1.000 58.63723 143 LYS B CA 1
ATOM 889 C C . LYS A 1 120 ? 17.30106 37.83380 -2.66510 1.000 54.97433 143 LYS B C 1
ATOM 890 O O . LYS A 1 120 ? 16.73324 38.29873 -3.66023 1.000 58.10097 143 LYS B O 1
ATOM 892 N N . ALA A 1 121 ? 17.27512 38.44903 -1.47822 1.000 56.13773 144 ALA B N 1
ATOM 893 C CA . ALA A 1 121 ? 16.55140 39.70623 -1.32152 1.000 59.04548 144 ALA B CA 1
ATOM 894 C C . ALA A 1 121 ? 17.19072 40.82492 -2.13569 1.000 62.24443 144 ALA B C 1
ATOM 895 O O . ALA A 1 121 ? 16.48196 41.71700 -2.61792 1.000 59.04038 144 ALA B O 1
ATOM 897 N N . LEU A 1 122 ? 18.52073 40.80258 -2.29659 1.000 53.88720 145 LEU B N 1
ATOM 898 C CA . LEU A 1 122 ? 19.17201 41.75926 -3.18473 1.000 51.80037 145 LEU B CA 1
ATOM 899 C C . LEU A 1 122 ? 18.79106 41.49307 -4.63171 1.000 52.49373 145 LEU B C 1
ATOM 900 O O . LEU A 1 122 ? 18.62633 42.42895 -5.42590 1.000 50.57873 145 LEU B O 1
ATOM 905 N N . LYS A 1 123 ? 18.64178 40.21603 -4.98647 1.000 55.98508 146 LYS B N 1
ATOM 906 C CA . LYS A 1 123 ? 18.35680 39.84883 -6.36642 1.000 55.38717 146 LYS B CA 1
ATOM 907 C C . LYS A 1 123 ? 16.95293 40.28707 -6.78160 1.000 59.32989 146 LYS B C 1
ATOM 908 O O . LYS A 1 123 ? 16.75312 40.74790 -7.91271 1.000 58.33943 146 LYS B O 1
ATOM 911 N N . LYS A 1 124 ? 15.96983 40.15248 -5.88465 1.000 54.75165 147 LYS B N 1
ATOM 912 C CA . LYS A 1 124 ? 14.63297 40.65673 -6.18884 1.000 59.81057 147 LYS B CA 1
ATOM 913 C C . LYS A 1 124 ? 14.66134 42.15567 -6.44913 1.000 56.82630 147 LYS B C 1
ATOM 914 O O . LYS A 1 124 ? 13.97852 42.64866 -7.35428 1.000 59.22239 147 LYS B O 1
ATOM 917 N N . LEU A 1 125 ? 15.44246 42.90064 -5.66122 1.000 55.92886 148 LEU B N 1
ATOM 918 C CA . LEU A 1 125 ? 15.59781 44.32656 -5.92849 1.000 58.82442 148 LEU B CA 1
ATOM 919 C C . LEU A 1 125 ? 16.27596 44.56014 -7.27749 1.000 53.08644 148 LEU B C 1
ATOM 920 O O . LEU A 1 125 ? 15.89623 45.47008 -8.02669 1.000 52.28395 148 LEU B O 1
ATOM 925 N N . ASP A 1 126 ? 17.27279 43.73784 -7.60925 1.000 58.58899 149 ASP B N 1
ATOM 926 C CA . ASP A 1 126 ? 17.94892 43.87743 -8.89623 1.000 52.60037 149 ASP B CA 1
ATOM 927 C C . ASP A 1 126 ? 16.98494 43.60543 -10.05025 1.000 61.60135 149 ASP B C 1
ATOM 928 O O . ASP A 1 126 ? 17.01017 44.30123 -11.07338 1.000 60.11115 149 ASP B O 1
ATOM 933 N N . ASP A 1 127 ? 16.11170 42.60766 -9.89412 1.000 61.78418 150 ASP B N 1
ATOM 934 C CA . ASP A 1 127 ? 15.13970 42.29369 -10.93813 1.000 59.96393 150 ASP B CA 1
ATOM 935 C C . ASP A 1 127 ? 14.20699 43.47285 -11.19942 1.000 57.09980 150 ASP B C 1
ATOM 936 O O . ASP A 1 127 ? 13.96316 43.83968 -12.35551 1.000 65.90579 150 ASP B O 1
ATOM 941 N N . TYR A 1 128 ? 13.67005 44.07419 -10.13158 1.000 54.97870 151 TYR B N 1
ATOM 942 C CA . TYR A 1 128 ? 12.78333 45.22436 -10.29387 1.000 61.30774 151 TYR B CA 1
ATOM 943 C C . TYR A 1 128 ? 13.47965 46.36406 -11.03304 1.000 54.83875 151 TYR B C 1
ATOM 944 O O . TYR A 1 128 ? 12.88486 47.00302 -11.91021 1.000 52.97530 151 TYR B O 1
ATOM 953 N N . LEU A 1 129 ? 14.74769 46.62882 -10.70600 1.000 64.96478 152 LEU B N 1
ATOM 954 C CA . LEU A 1 129 ? 15.44800 47.74354 -11.33717 1.000 56.29816 152 LEU B CA 1
ATOM 955 C C . LEU A 1 129 ? 15.81603 47.45417 -12.78308 1.000 59.40370 152 LEU B C 1
ATOM 956 O O . LEU A 1 129 ? 16.10931 48.38995 -13.53824 1.000 62.86636 152 LEU B O 1
ATOM 961 N N . ASN A 1 130 ? 15.82577 46.18309 -13.18183 1.000 63.63841 153 ASN B N 1
ATOM 962 C CA . ASN A 1 130 ? 16.12678 45.81275 -14.55674 1.000 59.06400 153 ASN B CA 1
ATOM 963 C C . ASN A 1 130 ? 14.88079 45.60288 -15.39779 1.000 68.75006 153 ASN B C 1
ATOM 964 O O . ASN A 1 130 ? 14.94891 45.74762 -16.62081 1.000 64.86624 153 ASN B O 1
ATOM 969 N N . THR A 1 131 ? 13.74967 45.25926 -14.78280 1.000 65.91587 154 THR B N 1
ATOM 970 C CA . THR A 1 131 ? 12.50368 45.07040 -15.54186 1.000 64.12217 154 THR B CA 1
ATOM 971 C C . THR A 1 131 ? 11.98703 46.43144 -15.99016 1.000 60.90686 154 THR B C 1
ATOM 972 O O . THR A 1 131 ? 11.82817 47.32864 -15.15035 1.000 67.29769 154 THR B O 1
ATOM 976 N N . PRO A 1 132 ? 11.70017 46.63125 -17.27422 1.000 62.02612 155 PRO B N 1
ATOM 977 C CA . PRO A 1 132 ? 11.21950 47.94328 -17.71951 1.000 72.44740 155 PRO B CA 1
ATOM 978 C C . PRO A 1 132 ? 9.85954 48.27271 -17.11767 1.000 77.07374 155 PRO B C 1
ATOM 979 O O . PRO A 1 132 ? 8.95734 47.43393 -17.06857 1.000 84.42058 155 PRO B O 1
ATOM 983 N N . LEU A 1 133 ? 9.72479 49.50984 -16.64992 1.000 81.70496 156 LEU B N 1
ATOM 984 C CA . LEU A 1 133 ? 8.42388 50.02321 -16.26512 1.000 68.77337 156 LEU B CA 1
ATOM 985 C C . LEU A 1 133 ? 7.54801 50.17218 -17.50821 1.000 79.28882 156 LEU B C 1
ATOM 986 O O . LEU A 1 133 ? 8.06313 50.33584 -18.61720 1.000 78.09025 156 LEU B O 1
ATOM 991 N N . PRO A 1 134 ? 6.22098 50.10351 -17.35229 1.000 78.58747 157 PRO B N 1
ATOM 992 C CA . PRO A 1 134 ? 5.35108 50.15249 -18.54036 1.000 73.05872 157 PRO B CA 1
ATOM 993 C C . PRO A 1 134 ? 5.54543 51.39828 -19.38959 1.000 81.52610 157 PRO B C 1
ATOM 994 O O . PRO A 1 134 ? 5.37550 51.33508 -20.61359 1.000 86.52681 157 PRO B O 1
ATOM 998 N N . GLU A 1 135 ? 5.89465 52.53031 -18.77979 1.000 77.09565 158 GLU B N 1
ATOM 999 C CA . GLU A 1 135 ? 6.10499 53.75011 -19.55301 1.000 81.34011 158 GLU B CA 1
ATOM 1000 C C . GLU A 1 135 ? 7.38903 53.67966 -20.36790 1.000 82.38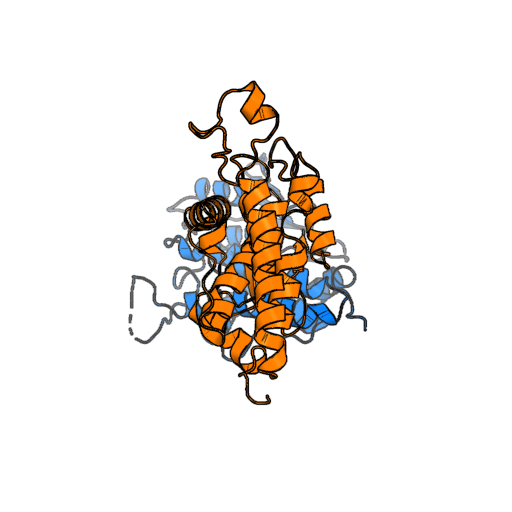737 158 GLU B C 1
ATOM 1001 O O . GLU A 1 135 ? 7.46325 54.26743 -21.45201 1.000 88.79187 158 GLU B O 1
ATOM 1007 N N . GLU A 1 136 ? 8.40583 52.97152 -19.86669 1.000 80.49804 159 GLU B N 1
ATOM 1008 C CA . GLU A 1 136 ? 9.61984 52.77608 -20.65157 1.000 87.04089 159 GLU B CA 1
ATOM 1009 C C . GLU A 1 136 ? 9.33773 51.93891 -21.88642 1.000 84.56188 159 GLU B C 1
ATOM 1010 O O . GLU A 1 136 ? 9.81589 52.25258 -22.98145 1.000 86.22453 159 GLU B O 1
ATOM 1016 N N . ILE A 1 137 ? 8.56547 50.86212 -21.72327 1.000 82.14583 160 ILE B N 1
ATOM 1017 C CA . ILE A 1 137 ? 8.19436 50.02498 -22.85813 1.000 92.66100 160 ILE B CA 1
ATOM 1018 C C . ILE A 1 137 ? 7.41162 50.84097 -23.88235 1.000 92.66818 160 ILE B C 1
ATOM 1019 O O . ILE A 1 137 ? 7.66969 50.76567 -25.08832 1.000 95.09394 160 ILE B O 1
ATOM 1021 N N . ASP A 1 138 ? 6.45178 51.64828 -23.41258 1.000 87.22785 161 ASP B N 1
ATOM 1022 C CA . ASP A 1 138 ? 5.69804 52.51528 -24.31780 1.000 99.01975 161 ASP B CA 1
ATOM 1023 C C . ASP A 1 138 ? 6.61633 53.51993 -25.00393 1.000 94.43242 161 ASP B C 1
ATOM 1024 O O . ASP A 1 138 ? 6.52547 53.73572 -26.21798 1.000 101.76259 161 ASP B O 1
ATOM 1029 N N . ALA A 1 139 ? 7.50442 54.15287 -24.23699 1.000 89.50977 162 ALA B N 1
ATOM 1030 C CA . ALA A 1 139 ? 8.39370 55.17956 -24.76612 1.000 94.53940 162 ALA B CA 1
ATOM 1031 C C . ALA A 1 139 ? 9.54463 54.61614 -25.58993 1.000 95.55883 162 ALA B C 1
ATOM 1032 O O . ALA A 1 139 ? 10.25485 55.39885 -26.23003 1.000 90.76459 162 ALA B O 1
ATOM 1034 N N . ASN A 1 140 ? 9.73932 53.29309 -25.59066 1.000 99.34450 163 ASN B N 1
ATOM 1035 C CA . ASN A 1 140 ? 10.88221 52.64570 -26.24345 1.000 97.45441 163 ASN B CA 1
ATOM 1036 C C . ASN A 1 140 ? 12.21129 53.15649 -25.69145 1.000 87.90832 163 ASN B C 1
ATOM 1037 O O . ASN A 1 140 ? 13.22235 53.19212 -26.39839 1.000 93.52750 163 ASN B O 1
ATOM 1042 N N . THR A 1 141 ? 12.21129 53.55474 -24.42453 1.000 76.97441 164 THR B N 1
ATOM 1043 C CA . THR A 1 141 ? 13.40834 53.98860 -23.71553 1.000 86.31009 164 THR B CA 1
ATOM 1044 C C . THR A 1 141 ? 14.15403 52.82655 -23.07725 1.000 82.97076 164 THR B C 1
ATOM 1045 O O . THR A 1 141 ? 15.01802 53.04852 -22.22023 1.000 78.17205 164 THR B O 1
ATOM 1047 N N . CYS A 1 142 ? 13.82877 51.59655 -23.46003 1.000 89.13203 165 CYS B N 1
ATOM 1048 C CA . CYS A 1 142 ? 14.48446 50.44852 -22.86476 1.000 85.72106 165 CYS B CA 1
ATOM 1049 C C . CYS A 1 142 ? 15.87546 50.27208 -23.44163 1.000 91.09351 165 CYS B C 1
ATOM 1050 O O . CYS A 1 142 ? 16.18064 50.70579 -24.55769 1.000 79.67203 165 CYS B O 1
ATOM 1053 N N . GLY A 1 143 ? 16.72025 49.62404 -22.65344 1.000 84.83242 166 GLY B N 1
ATOM 1054 C CA . GLY A 1 143 ? 18.03720 49.25964 -23.11427 1.000 84.26741 166 GLY B CA 1
ATOM 1055 C C . GLY A 1 143 ? 17.98007 48.32842 -24.30410 1.000 93.98408 166 GLY B C 1
ATOM 1056 O O . GLY A 1 143 ? 16.94996 47.75659 -24.66706 1.000 95.39957 166 GLY B O 1
ATOM 1057 N N . GLU A 1 144 ? 19.14708 48.19103 -24.93199 1.000 100.41431 167 GLU B N 1
ATOM 1058 C CA . GLU A 1 144 ? 19.26297 47.33577 -26.10181 1.000 97.98513 167 GLU B CA 1
ATOM 1059 C C . GLU A 1 144 ? 18.93160 45.88992 -25.74355 1.000 96.19886 167 GLU B C 1
ATOM 1060 O O . GLU A 1 144 ? 18.38249 45.15389 -26.57145 1.000 100.27182 167 GLU B O 1
ATOM 1066 N N . ASP A 1 145 ? 19.22142 45.48109 -24.50545 1.000 92.91501 168 ASP B N 1
ATOM 1067 C CA . ASP A 1 145 ? 18.94307 44.13425 -24.02021 1.000 97.56648 168 ASP B CA 1
ATOM 1068 C C . ASP A 1 145 ? 17.49300 43.97368 -23.57728 1.000 98.10767 168 ASP B C 1
ATOM 1069 O O . ASP A 1 145 ? 17.17173 43.04089 -22.83812 1.000 102.69192 168 ASP B O 1
ATOM 1074 N N . LYS A 1 146 ? 16.61724 44.87479 -24.02152 1.000 96.38143 169 LYS B N 1
ATOM 1075 C CA . LYS A 1 146 ? 15.21422 44.91820 -23.60263 1.000 95.53007 169 LYS B CA 1
ATOM 1076 C C . LYS A 1 146 ? 15.08115 45.06153 -22.08967 1.000 93.54117 169 LYS B C 1
ATOM 1077 O O . LYS A 1 146 ? 14.07701 44.65188 -21.49966 1.000 93.78916 169 LYS B O 1
ATOM 1079 N N . GLY A 1 147 ? 16.09124 45.65642 -21.45671 1.000 86.68477 170 GLY B N 1
ATOM 1080 C CA . GLY A 1 147 ? 16.06619 45.87670 -20.02776 1.000 84.09008 170 GLY B CA 1
ATOM 1081 C C . GLY A 1 147 ? 15.95250 47.34380 -19.67205 1.000 85.27021 170 GLY B C 1
ATOM 1082 O O . GLY A 1 147 ? 16.15377 48.21358 -20.52521 1.000 85.07207 170 GLY B O 1
ATOM 1083 N N . SER A 1 148 ? 15.63348 47.62812 -18.41213 1.000 73.05364 171 SER B N 1
ATOM 1084 C CA . SER A 1 148 ? 15.44577 48.99725 -17.95641 1.000 70.49923 171 SER B CA 1
ATOM 1085 C C . SER A 1 148 ? 16.78391 49.67499 -17.69745 1.000 70.01957 171 SER B C 1
ATOM 1086 O O . SER A 1 148 ? 17.69472 49.08089 -17.11526 1.000 66.82067 171 SER B O 1
ATOM 1089 N N . ARG A 1 149 ? 16.88823 50.93588 -18.11768 1.000 68.91954 172 ARG B N 1
ATOM 1090 C CA . ARG A 1 149 ? 18.03840 51.76968 -17.78676 1.000 75.26874 172 ARG B CA 1
ATOM 1091 C C . ARG A 1 149 ? 17.64462 52.96694 -16.92602 1.000 66.97987 172 ARG B C 1
ATOM 1092 O O . ARG A 1 149 ? 18.41383 53.92678 -16.81516 1.000 66.22039 172 ARG B O 1
ATOM 1100 N N . ARG A 1 150 ? 16.45757 52.93833 -16.32010 1.000 67.71943 173 ARG B N 1
ATOM 1101 C CA . ARG A 1 150 ? 16.04676 54.02760 -15.44335 1.000 67.74618 173 ARG B CA 1
ATOM 1102 C C . ARG A 1 150 ? 17.01570 54.15560 -14.27030 1.000 60.74210 173 ARG B C 1
ATOM 1103 O O . ARG A 1 150 ? 17.66645 53.19053 -13.86107 1.000 61.81919 173 ARG B O 1
ATOM 1111 N N . LYS A 1 151 ? 17.11494 55.36768 -13.72553 1.000 62.28333 174 LYS B N 1
ATOM 1112 C CA . LYS A 1 151 ? 18.14093 55.62864 -12.71951 1.000 55.36932 174 LYS B CA 1
ATOM 1113 C C . LYS A 1 151 ? 17.74273 55.17801 -11.32045 1.000 58.01816 174 LYS B C 1
ATOM 1114 O O . LYS A 1 151 ? 18.61558 54.76895 -10.55031 1.000 57.52564 174 LYS B O 1
ATOM 1120 N N . PHE A 1 152 ? 16.45871 55.23938 -10.96155 1.000 53.44273 175 PHE B N 1
ATOM 1121 C CA . PHE A 1 152 ? 16.03255 54.95074 -9.59053 1.000 51.75137 175 PHE B CA 1
ATOM 1122 C C . PHE A 1 152 ? 14.79934 54.03902 -9.62444 1.000 50.47757 175 PHE B C 1
ATOM 1123 O O . PHE A 1 152 ? 14.37931 53.56991 -10.68538 1.000 55.43657 175 PHE B O 1
ATOM 1131 N N . LEU A 1 153 ? 14.20720 53.81039 -8.44544 1.000 48.02624 176 LEU B N 1
ATOM 1132 C CA . LEU A 1 153 ? 13.16095 52.79666 -8.30532 1.000 52.71067 176 LEU B CA 1
ATOM 1133 C C . LEU A 1 153 ? 11.97408 53.07976 -9.20946 1.000 50.72117 176 LEU B C 1
ATOM 1134 O O . LEU A 1 153 ? 11.50293 52.18873 -9.92832 1.000 49.02358 176 LEU B O 1
ATOM 1139 N N . ASP A 1 154 ? 11.47837 54.31888 -9.18773 1.000 54.56061 177 ASP B N 1
ATOM 1140 C CA . ASP A 1 154 ? 10.20450 54.67606 -9.80489 1.000 55.06830 177 ASP B CA 1
ATOM 1141 C C . ASP A 1 154 ? 10.35874 55.29675 -11.18200 1.000 61.75490 177 ASP B C 1
ATOM 1142 O O . ASP A 1 154 ? 9.35884 55.47585 -11.88511 1.000 57.92258 177 ASP B O 1
ATOM 1147 N N . GLY A 1 155 ? 11.57785 55.62539 -11.57998 1.000 59.03800 178 GLY B N 1
ATOM 1148 C CA . GLY A 1 155 ? 11.80911 56.39110 -12.78811 1.000 53.46984 178 GLY B CA 1
ATOM 1149 C C . GLY A 1 155 ? 13.17826 57.03480 -12.68714 1.000 59.67778 178 GLY B C 1
ATOM 1150 O O . GLY A 1 155 ? 14.02210 56.58876 -11.92099 1.000 56.87662 178 GLY B O 1
ATOM 1151 N N . ASP A 1 156 ? 13.36456 58.10461 -13.45033 1.000 60.44569 179 ASP B N 1
ATOM 1152 C CA . ASP A 1 156 ? 14.64772 58.79431 -13.46638 1.000 67.96665 179 ASP B CA 1
ATOM 1153 C C . ASP A 1 156 ? 14.73891 59.90449 -12.42559 1.000 66.59230 179 ASP B C 1
ATOM 1154 O O . ASP A 1 156 ? 15.69209 60.68726 -12.45267 1.000 69.05924 179 ASP B O 1
ATOM 1159 N N . GLU A 1 157 ? 13.78186 59.98389 -11.50667 1.000 58.65209 180 GLU B N 1
ATOM 1160 C CA . GLU A 1 157 ? 13.78501 60.98010 -10.44786 1.000 63.62989 180 GLU B CA 1
ATOM 1161 C C . GLU A 1 157 ? 13.72975 60.27737 -9.10073 1.000 55.93444 180 GLU B C 1
ATOM 1162 O O . GLU A 1 157 ? 13.13249 59.20654 -8.96657 1.000 56.06626 180 GLU B O 1
ATOM 1165 N N . LEU A 1 158 ? 14.36382 60.88242 -8.10180 1.000 56.42856 181 LEU B N 1
ATOM 1166 C CA . LEU A 1 158 ? 14.34159 60.31469 -6.76269 1.000 48.15771 181 LEU B CA 1
ATOM 1167 C C . LEU A 1 158 ? 12.95959 60.50113 -6.14983 1.000 59.31646 181 LEU B C 1
ATOM 1168 O O . LEU A 1 158 ? 12.38185 61.58825 -6.22608 1.000 46.85380 181 LEU B O 1
ATOM 1173 N N . THR A 1 159 ? 12.43430 59.44237 -5.54366 1.000 50.33106 182 THR B N 1
ATOM 1174 C CA . THR A 1 159 ? 11.12726 59.45580 -4.90976 1.000 51.68644 182 THR B CA 1
ATOM 1175 C C . THR A 1 159 ? 11.27708 59.13205 -3.42769 1.000 58.64389 182 THR B C 1
ATOM 1176 O O . THR A 1 159 ? 12.35696 58.76989 -2.95054 1.000 47.16799 182 THR B O 1
ATOM 1180 N N . LEU A 1 160 ? 10.16705 59.26045 -2.69479 1.000 52.18042 183 LEU B N 1
ATOM 1181 C CA . LEU A 1 160 ? 10.18888 58.94072 -1.26973 1.000 48.10984 183 LEU B CA 1
ATOM 1182 C C . LEU A 1 160 ? 10.65853 57.51766 -1.02642 1.000 45.52011 183 LEU B C 1
ATOM 1183 O O . LEU A 1 160 ? 11.24638 57.22973 0.02268 1.000 45.06386 183 LEU B O 1
ATOM 1188 N N . ALA A 1 161 ? 10.36638 56.60755 -1.95926 1.000 49.74743 184 ALA B N 1
ATOM 1189 C CA . ALA A 1 161 ? 10.78905 55.22448 -1.79796 1.000 50.43022 184 ALA B CA 1
ATOM 1190 C C . ALA A 1 161 ? 12.30603 55.10211 -1.86883 1.000 45.21687 184 ALA B C 1
ATOM 1191 O O . ALA A 1 161 ? 12.88578 54.26512 -1.16762 1.000 54.84926 184 ALA B O 1
ATOM 1193 N N . ASP A 1 162 ? 12.96428 55.94280 -2.67594 1.000 47.66301 185 ASP B N 1
ATOM 1194 C CA . ASP A 1 162 ? 14.42928 55.94946 -2.71084 1.000 50.47799 185 ASP B CA 1
ATOM 1195 C C . ASP A 1 162 ? 15.01533 56.52857 -1.43091 1.000 54.00258 185 ASP B C 1
ATOM 1196 O O . ASP A 1 162 ? 16.08319 56.09641 -0.97875 1.000 49.46355 185 ASP B O 1
ATOM 1201 N N . CYS A 1 163 ? 14.36752 57.55383 -0.86815 1.000 46.27655 186 CYS B N 1
ATOM 1202 C CA . CYS A 1 163 ? 14.86757 58.11996 0.37677 1.000 47.89465 186 CYS B CA 1
ATOM 1203 C C . CYS A 1 163 ? 14.83924 57.08618 1.49297 1.000 52.64872 186 CYS B C 1
ATOM 1204 O O . CYS A 1 163 ? 15.69718 57.10615 2.38303 1.000 45.86217 186 CYS B O 1
ATOM 1207 N N . ASN A 1 164 ? 13.86903 56.17140 1.45008 1.000 49.70282 187 ASN B N 1
ATOM 1208 C CA . ASN A 1 164 ? 13.79871 55.07560 2.41729 1.000 49.09480 187 ASN B CA 1
ATOM 1209 C C . ASN A 1 164 ? 14.87448 54.02130 2.15257 1.000 50.19503 187 ASN B C 1
ATOM 1210 O O . ASN A 1 164 ? 15.63033 53.64630 3.05670 1.000 52.47145 187 ASN B O 1
ATOM 1215 N N . LEU A 1 165 ? 14.95446 53.53404 0.91567 1.000 48.39115 188 LEU B N 1
ATOM 1216 C CA . LEU A 1 165 ? 15.75320 52.34780 0.61996 1.000 48.63331 188 LEU B CA 1
ATOM 1217 C C . LEU A 1 165 ? 17.25528 52.63843 0.52901 1.000 52.11576 188 LEU B C 1
ATOM 1218 O O . LEU A 1 165 ? 18.07006 51.82233 0.97223 1.000 46.10936 188 LEU B O 1
ATOM 1223 N N . LEU A 1 166 ? 17.64358 53.76422 -0.06618 1.000 43.64903 189 LEU B N 1
ATOM 1224 C CA . LEU A 1 166 ? 19.06265 53.97683 -0.36912 1.000 49.08308 189 LEU B CA 1
ATOM 1225 C C . LEU A 1 166 ? 19.91558 54.06088 0.88493 1.000 49.26771 189 LEU B C 1
ATOM 1226 O O . LEU A 1 166 ? 20.99044 53.43063 0.91013 1.000 50.09972 189 LEU B O 1
ATOM 1231 N N . PRO A 1 167 ? 19.53468 54.79117 1.94576 1.000 56.32583 190 PRO B N 1
ATOM 1232 C CA . PRO A 1 167 ? 20.33258 54.74423 3.18382 1.000 48.54581 190 PRO B CA 1
ATOM 1233 C C . PRO A 1 167 ? 20.53721 53.33129 3.72011 1.000 50.15335 190 PRO B C 1
ATOM 1234 O O . PRO A 1 167 ? 21.64510 52.98711 4.14926 1.000 47.31618 190 PRO B O 1
ATOM 1238 N N . LYS A 1 168 ? 19.49002 52.50153 3.69820 1.000 49.08634 191 LYS B N 1
ATOM 1239 C CA . LYS A 1 168 ? 19.60266 51.13260 4.19247 1.000 45.24707 191 LYS B CA 1
ATOM 1240 C C . LYS A 1 168 ? 20.49853 50.29021 3.29870 1.000 45.86279 191 LYS B C 1
ATOM 1241 O O . LYS A 1 168 ? 21.34232 49.53211 3.79591 1.000 50.73971 191 LYS B O 1
ATOM 1247 N N . LEU A 1 169 ? 20.31765 50.39600 1.97767 1.000 41.37891 192 LEU B N 1
ATOM 1248 C CA . LEU A 1 169 ? 21.13054 49.61863 1.04488 1.000 47.73548 192 LEU B CA 1
ATOM 1249 C C . LEU A 1 169 ? 22.60962 49.99330 1.14691 1.000 48.90737 192 LEU B C 1
ATOM 1250 O O . LEU A 1 169 ? 23.49043 49.13307 0.99514 1.000 45.86616 192 LEU B O 1
ATOM 1255 N N . HIS A 1 170 ? 22.89990 51.27428 1.38469 1.000 47.52464 193 HIS B N 1
ATOM 1256 C CA . HIS A 1 170 ? 24.28799 51.70399 1.55070 1.000 49.86939 193 HIS B CA 1
ATOM 1257 C C . HIS A 1 170 ? 24.89276 51.10710 2.82086 1.000 52.52875 193 HIS B C 1
ATOM 1258 O O . HIS A 1 170 ? 26.02964 50.61683 2.80404 1.000 50.91588 193 HIS B O 1
ATOM 1265 N N . VAL A 1 171 ? 24.13568 51.12649 3.92380 1.000 42.35316 194 VAL B N 1
ATOM 1266 C CA . VAL A 1 171 ? 24.56745 50.50363 5.17496 1.000 40.88033 194 VAL B CA 1
ATOM 1267 C C . VAL A 1 171 ? 24.84411 49.01753 4.97427 1.000 48.03659 194 VAL B C 1
ATOM 1268 O O . VAL A 1 171 ? 25.84895 48.48739 5.46544 1.000 47.06549 194 VAL B O 1
ATOM 1272 N N . VAL A 1 172 ? 23.95400 48.31960 4.26834 1.000 42.72220 195 VAL B N 1
ATOM 1273 C CA . VAL A 1 172 ? 24.17569 46.90549 3.96563 1.000 44.63155 195 VAL B CA 1
ATOM 1274 C C . VAL A 1 172 ? 25.50371 46.72604 3.24376 1.000 49.46177 195 VAL B C 1
ATOM 1275 O O . VAL A 1 172 ? 26.32248 45.87392 3.60698 1.000 48.20388 195 VAL B O 1
ATOM 1279 N N . LYS A 1 173 ? 25.72597 47.52378 2.20062 1.000 43.23748 196 LYS B N 1
ATOM 1280 C CA . LYS A 1 173 ? 26.93499 47.38834 1.40073 1.000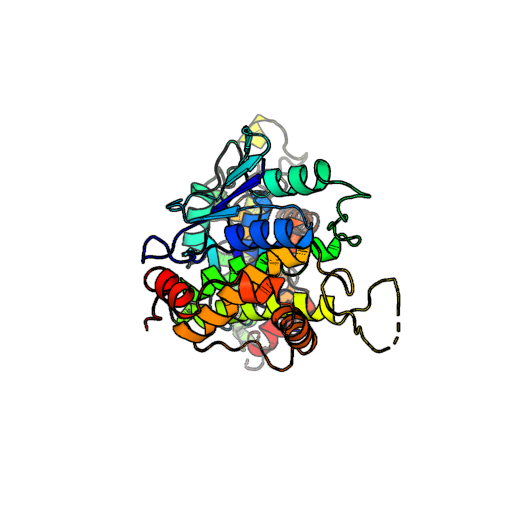 47.82442 196 LYS B CA 1
ATOM 1281 C C . LYS A 1 173 ? 28.17397 47.57422 2.26479 1.000 50.49721 196 LYS B C 1
ATOM 1282 O O . LYS A 1 173 ? 29.09178 46.74500 2.23901 1.000 47.93582 196 LYS B O 1
ATOM 1288 N N . ILE A 1 174 ? 28.18816 48.64138 3.07058 1.000 43.09960 197 ILE B N 1
ATOM 1289 C CA . ILE A 1 174 ? 29.35719 48.98726 3.87260 1.000 48.60425 197 ILE B CA 1
ATOM 1290 C C . ILE A 1 174 ? 29.59887 47.94542 4.95782 1.000 52.54589 197 ILE B C 1
ATOM 1291 O O . ILE A 1 174 ? 30.73875 47.51920 5.18798 1.000 47.73570 197 ILE B O 1
ATOM 1296 N N . VAL A 1 175 ? 28.53572 47.53580 5.65282 1.000 48.21524 198 VAL B N 1
ATOM 1297 C CA . VAL A 1 175 ? 28.69144 46.69399 6.83800 1.000 48.91947 198 VAL B CA 1
ATOM 1298 C C . VAL A 1 175 ? 28.90812 45.22987 6.45730 1.000 52.90892 198 VAL B C 1
ATOM 1299 O O . VAL A 1 175 ? 29.75592 44.54979 7.04049 1.000 48.41740 198 VAL B O 1
ATOM 1303 N N . ALA A 1 176 ? 28.13907 44.70486 5.50134 1.000 49.84170 199 ALA B N 1
ATOM 1304 C CA . ALA A 1 176 ? 28.36178 43.32273 5.08263 1.000 50.03081 199 ALA B CA 1
ATOM 1305 C C . ALA A 1 176 ? 29.76877 43.12529 4.52677 1.000 52.65501 199 ALA B C 1
ATOM 1306 O O . ALA A 1 176 ? 30.35751 42.04819 4.68802 1.000 52.28983 199 ALA B O 1
ATOM 1308 N N . LYS A 1 177 ? 30.31806 44.14704 3.86461 1.000 50.26868 200 LYS B N 1
ATOM 1309 C CA . LYS A 1 177 ? 31.69308 44.06762 3.37472 1.000 49.74013 200 LYS B CA 1
ATOM 1310 C C . LYS A 1 177 ? 32.67699 44.04262 4.53680 1.000 51.22279 200 LYS B C 1
ATOM 1311 O O . LYS A 1 177 ? 33.58279 43.20042 4.58603 1.000 48.63901 200 LYS B O 1
ATOM 1317 N N . LYS A 1 178 ? 32.50113 44.95884 5.49161 1.000 52.12095 201 LYS B N 1
ATOM 1318 C CA . LYS A 1 178 ? 33.44608 45.08084 6.59365 1.000 49.18610 201 LYS B CA 1
ATOM 1319 C C . LYS A 1 178 ? 33.46573 43.82800 7.46090 1.000 54.41717 201 LYS B C 1
ATOM 1320 O O . LYS A 1 178 ? 34.54159 43.34482 7.82407 1.000 46.95491 201 LYS B O 1
ATOM 1326 N N . TYR A 1 179 ? 32.29657 43.26634 7.77692 1.000 45.63588 202 TYR B N 1
ATOM 1327 C CA . TYR A 1 179 ? 32.21126 42.23856 8.80612 1.000 50.19541 202 TYR B CA 1
ATOM 1328 C C . TYR A 1 179 ? 31.94497 40.83652 8.27737 1.000 50.63856 202 TYR B C 1
ATOM 1329 O O . TYR A 1 179 ? 31.94269 39.88767 9.06856 1.000 58.08816 202 TYR B O 1
ATOM 1338 N N . ARG A 1 180 ? 31.72403 40.67131 6.97539 1.000 48.87907 203 ARG B N 1
ATOM 1339 C CA . ARG A 1 180 ? 31.59776 39.34623 6.39364 1.000 51.46178 203 ARG B CA 1
ATOM 1340 C C . ARG A 1 180 ? 32.38882 39.19680 5.10872 1.000 48.05513 203 ARG B C 1
ATOM 1341 O O . ARG A 1 180 ? 32.36361 38.11368 4.50993 1.000 56.57786 203 ARG B O 1
ATOM 1349 N N . ASN A 1 181 ? 33.08209 40.24855 4.66457 1.000 50.95200 204 ASN B N 1
ATOM 1350 C CA . ASN A 1 181 ? 33.75319 40.25814 3.36462 1.000 57.56110 204 ASN B CA 1
ATOM 1351 C C . ASN A 1 181 ? 32.77520 39.94015 2.23561 1.000 53.87266 204 ASN B C 1
ATOM 1352 O O . ASN A 1 181 ? 33.13613 39.32087 1.22975 1.000 52.86972 204 ASN B O 1
ATOM 1357 N N . TYR A 1 182 ? 31.52929 40.37147 2.40043 1.000 50.31553 205 TYR B N 1
ATOM 1358 C CA . TYR A 1 182 ? 30.47430 40.11153 1.43441 1.000 51.63830 205 TYR B CA 1
ATOM 1359 C C . TYR A 1 182 ? 30.40963 41.24634 0.42618 1.000 49.34948 205 TYR B C 1
ATOM 1360 O O . TYR A 1 182 ? 30.36488 42.42043 0.80195 1.000 51.62567 205 TYR B O 1
ATOM 1369 N N . ASP A 1 183 ? 30.40264 40.89810 -0.85175 1.000 51.72173 206 ASP B N 1
ATOM 1370 C CA . ASP A 1 183 ? 30.21295 41.87293 -1.91395 1.000 47.13097 206 ASP B CA 1
ATOM 1371 C C . ASP A 1 183 ? 28.85594 41.63913 -2.55401 1.000 53.13252 206 ASP B C 1
ATOM 1372 O O . ASP A 1 183 ? 28.49069 40.49116 -2.83681 1.000 51.50768 206 ASP B O 1
ATOM 1377 N N . ILE A 1 184 ? 28.11021 42.71826 -2.76527 1.000 50.23268 207 ILE B N 1
ATOM 1378 C CA . ILE A 1 184 ? 26.91825 42.63537 -3.60234 1.000 51.68040 207 ILE B CA 1
ATOM 1379 C C . ILE A 1 184 ? 27.39325 42.22999 -4.98823 1.000 51.14224 207 ILE B C 1
ATOM 1380 O O . ILE A 1 184 ? 28.17047 42.96869 -5.61632 1.000 52.33034 207 ILE B O 1
ATOM 1385 N N . PRO A 1 185 ? 26.96602 41.07399 -5.49503 1.000 54.77269 208 PRO B N 1
ATOM 1386 C CA . PRO A 1 185 ? 27.49300 40.57562 -6.77090 1.000 55.26808 208 PRO B CA 1
ATOM 1387 C C . PRO A 1 185 ? 27.42732 41.62242 -7.87911 1.000 60.74437 208 PRO B C 1
ATOM 1388 O O . PRO A 1 185 ? 26.42850 42.33062 -8.03932 1.000 56.21653 208 PRO B O 1
ATOM 1392 N N . ALA A 1 186 ? 28.52340 41.72402 -8.63805 1.000 52.60905 209 ALA B N 1
ATOM 1393 C CA . ALA A 1 186 ? 28.61170 42.70279 -9.71423 1.000 51.09517 209 ALA B CA 1
ATOM 1394 C C . ALA A 1 186 ? 27.66071 42.38179 -10.85624 1.000 57.35721 209 ALA B C 1
ATOM 1395 O O . ALA A 1 186 ? 27.29598 43.28372 -11.61944 1.000 57.25921 209 ALA B O 1
ATOM 1397 N N . GLU A 1 187 ? 27.27143 41.11485 -11.00202 1.000 56.63363 210 GLU B N 1
ATOM 1398 C CA . GLU A 1 187 ? 26.30041 40.73788 -12.01302 1.000 59.17807 210 GLU B CA 1
ATOM 1399 C C . GLU A 1 187 ? 24.91953 41.31926 -11.72223 1.000 60.19051 210 GLU B C 1
ATOM 1400 O O . GLU A 1 187 ? 24.05458 41.28029 -12.60028 1.000 63.89918 210 GLU B O 1
ATOM 1402 N N . MET A 1 188 ? 24.70557 41.86754 -10.52135 1.000 54.56236 211 MET B N 1
ATOM 1403 C CA . MET A 1 188 ? 23.48271 42.59489 -10.18158 1.000 56.71374 211 MET B CA 1
ATOM 1404 C C . MET A 1 188 ? 23.61208 44.01976 -10.71985 1.000 51.26430 211 MET B C 1
ATOM 1405 O O . MET A 1 188 ? 23.76626 44.99786 -9.98103 1.000 56.00101 211 MET B O 1
ATOM 1410 N N . THR A 1 189 ? 23.53920 44.11851 -12.04787 1.000 54.11542 212 THR B N 1
ATOM 1411 C CA . THR A 1 189 ? 23.85354 45.37131 -12.72810 1.000 53.15237 212 THR B CA 1
ATOM 1412 C C . THR A 1 189 ? 22.81377 46.44761 -12.43838 1.000 65.74228 212 THR B C 1
ATOM 1413 O O . THR A 1 189 ? 23.14705 47.63754 -12.37059 1.000 63.64739 212 THR B O 1
ATOM 1417 N N . GLY A 1 190 ? 21.55067 46.05593 -12.27240 1.000 60.94306 213 GLY B N 1
ATOM 1418 C CA . GLY A 1 190 ? 20.53288 47.04023 -11.95666 1.000 57.22371 213 GLY B CA 1
ATOM 1419 C C . GLY A 1 190 ? 20.71191 47.62346 -10.57276 1.000 49.73265 213 GLY B C 1
ATOM 1420 O O . GLY A 1 190 ? 20.61218 48.83852 -10.38501 1.000 59.89617 213 GLY B O 1
ATOM 1421 N N . LEU A 1 191 ? 20.99764 46.77059 -9.58757 1.000 48.31949 214 LEU B N 1
ATOM 1422 C CA . LEU A 1 191 ? 21.29466 47.25978 -8.24765 1.000 48.94564 214 LEU B CA 1
ATOM 1423 C C . LEU A 1 191 ? 22.51287 48.18250 -8.24074 1.000 56.22540 214 LEU B C 1
ATOM 1424 O O . LEU A 1 191 ? 22.52406 49.19963 -7.52894 1.000 45.89242 214 LEU B O 1
ATOM 1429 N N . TRP A 1 192 ? 23.56485 47.83210 -8.99760 1.000 52.82130 215 TRP B N 1
ATOM 1430 C CA . TRP A 1 192 ? 24.78104 48.64582 -8.97767 1.000 55.51394 215 TRP B CA 1
ATOM 1431 C C . TRP A 1 192 ? 24.58539 49.94872 -9.73894 1.000 54.94839 215 TRP B C 1
ATOM 1432 O O . TRP A 1 192 ? 25.10561 50.99568 -9.32910 1.000 57.37394 215 TRP B O 1
ATOM 1443 N N . ARG A 1 193 ? 23.84646 49.90568 -10.84898 1.000 46.14104 216 ARG B N 1
ATOM 1444 C CA . ARG A 1 193 ? 23.49480 51.13962 -11.54525 1.000 58.26840 216 ARG B CA 1
ATOM 1445 C C . ARG A 1 193 ? 22.79796 52.10397 -10.59548 1.000 53.62216 216 ARG B C 1
ATOM 1446 O O . ARG A 1 193 ? 23.06324 53.31191 -10.60870 1.000 47.49181 216 ARG B O 1
ATOM 1454 N N . TYR A 1 194 ? 21.92577 51.56334 -9.73944 1.000 52.25628 217 TYR B N 1
ATOM 1455 C CA . TYR A 1 194 ? 21.12089 52.35671 -8.81865 1.000 49.67437 217 TYR B CA 1
ATOM 1456 C C . TYR A 1 194 ? 21.98195 52.97972 -7.72271 1.000 50.63047 217 TYR B C 1
ATOM 1457 O O . TYR A 1 194 ? 21.85621 54.17181 -7.41796 1.000 52.06526 217 TYR B O 1
ATOM 1466 N N . LEU A 1 195 ? 22.84572 52.17864 -7.09750 1.000 48.51808 218 LEU B N 1
ATOM 1467 C CA . LEU A 1 195 ? 23.73577 52.71063 -6.06753 1.000 54.58478 218 LEU B CA 1
ATOM 1468 C C . LEU A 1 195 ? 24.63207 53.81232 -6.62768 1.000 51.33715 218 LEU B C 1
ATOM 1469 O O . LEU A 1 195 ? 24.76028 54.88840 -6.03089 1.000 54.08456 218 LEU B O 1
ATOM 1474 N N . LYS A 1 196 ? 25.25210 53.56695 -7.78559 1.000 47.81305 219 LYS B N 1
ATOM 1475 C CA . LYS A 1 196 ? 26.10538 54.58363 -8.39573 1.000 55.62532 219 LYS B CA 1
ATOM 1476 C C . LYS A 1 196 ? 25.31469 55.80672 -8.85502 1.000 59.58939 219 LYS B C 1
ATOM 1477 O O . LYS A 1 196 ? 25.84796 56.92260 -8.86620 1.000 48.87103 219 LYS B O 1
ATOM 1481 N N . ASN A 1 197 ? 24.05468 55.63894 -9.24708 1.000 54.49990 220 ASN B N 1
ATOM 1482 C CA . ASN A 1 197 ? 23.26898 56.83307 -9.53237 1.000 56.21110 220 ASN B CA 1
ATOM 1483 C C . ASN A 1 197 ? 23.05908 57.64536 -8.26155 1.000 45.54757 220 ASN B C 1
ATOM 1484 O O . ASN A 1 197 ? 23.11337 58.88035 -8.28878 1.000 51.77060 220 ASN B O 1
ATOM 1489 N N . ALA A 1 198 ? 22.85484 56.96563 -7.13343 1.000 46.32650 221 ALA B N 1
ATOM 1490 C CA . ALA A 1 198 ? 22.69791 57.66692 -5.86758 1.000 47.55949 221 ALA B CA 1
ATOM 1491 C C . ALA A 1 198 ? 23.99504 58.34669 -5.45461 1.000 52.75162 221 ALA B C 1
ATOM 1492 O O . ALA A 1 198 ? 23.99028 59.51377 -5.04684 1.000 51.33701 221 ALA B O 1
ATOM 1494 N N . TYR A 1 199 ? 25.12088 57.63641 -5.56939 1.000 52.88417 222 TYR B N 1
ATOM 1495 C CA . TYR A 1 199 ? 26.41199 58.21917 -5.22941 1.000 51.42784 222 TYR B CA 1
ATOM 1496 C C . TYR A 1 199 ? 26.72034 59.45694 -6.05863 1.000 54.02159 222 TYR B C 1
ATOM 1497 O O . TYR A 1 199 ? 27.52851 60.28684 -5.63174 1.000 55.97507 222 TYR B O 1
ATOM 1506 N N . ALA A 1 200 ? 26.10146 59.60786 -7.22971 1.000 49.96286 223 ALA B N 1
ATOM 1507 C CA . ALA A 1 200 ? 26.35979 60.76763 -8.07292 1.000 54.63782 223 ALA B CA 1
ATOM 1508 C C . ALA A 1 200 ? 25.46204 61.95091 -7.73921 1.000 51.70844 223 ALA B C 1
ATOM 1509 O O . ALA A 1 200 ? 25.57134 62.99576 -8.38541 1.000 55.17350 223 ALA B O 1
ATOM 1511 N N . ARG A 1 201 ? 24.58394 61.82530 -6.75225 1.000 51.14930 224 ARG B N 1
ATOM 1512 C CA . ARG A 1 201 ? 23.65217 62.88559 -6.41252 1.000 51.61922 224 ARG B CA 1
ATOM 1513 C C . ARG A 1 201 ? 24.02020 63.46377 -5.05661 1.000 49.44559 224 ARG B C 1
ATOM 1514 O O . ARG A 1 201 ? 24.12796 62.72493 -4.07446 1.000 50.47514 224 ARG B O 1
ATOM 1522 N N . ASP A 1 202 ? 24.20151 64.78673 -5.00785 1.000 49.80755 225 ASP B N 1
ATOM 1523 C CA . ASP A 1 202 ? 24.49557 65.45891 -3.74396 1.000 49.94219 225 ASP B CA 1
ATOM 1524 C C . ASP A 1 202 ? 23.50141 65.08835 -2.65496 1.000 58.24054 225 ASP B C 1
ATOM 1525 O O . ASP A 1 202 ? 23.88429 64.94349 -1.48691 1.000 56.94555 225 ASP B O 1
ATOM 1530 N N . GLU A 1 203 ? 22.21640 64.92858 -3.01903 1.000 52.51831 226 GLU B N 1
ATOM 1531 C CA . GLU A 1 203 ? 21.18127 64.68902 -2.01805 1.000 54.03805 226 GLU B CA 1
ATOM 1532 C C . GLU A 1 203 ? 21.45392 63.42411 -1.21179 1.000 51.96215 226 GLU B C 1
ATOM 1533 O O . GLU A 1 203 ? 21.07881 63.33543 -0.03180 1.000 52.49926 226 GLU B O 1
ATOM 1539 N N . PHE A 1 204 ? 22.06373 62.41885 -1.83555 1.000 50.30638 227 PHE B N 1
ATOM 1540 C CA . PHE A 1 204 ? 22.48040 61.24890 -1.07329 1.000 53.74897 227 PHE B CA 1
ATOM 1541 C C . PHE A 1 204 ? 23.86140 61.44470 -0.46023 1.000 54.30552 227 PHE B C 1
ATOM 1542 O O . PHE A 1 204 ? 24.06925 61.18388 0.72984 1.000 47.13188 227 PHE B O 1
ATOM 1550 N N . THR A 1 205 ? 24.81157 61.90332 -1.27125 1.000 53.91098 228 THR B N 1
ATOM 1551 C CA . THR A 1 205 ? 26.20454 61.93208 -0.84915 1.000 49.92818 228 THR B CA 1
ATOM 1552 C C . THR A 1 205 ? 26.41668 62.88725 0.32068 1.000 60.28225 228 THR B C 1
ATOM 1553 O O . THR A 1 205 ? 27.13654 62.56227 1.27279 1.000 50.04749 228 THR B O 1
ATOM 1557 N N . ASN A 1 206 ? 25.78196 64.05640 0.28440 1.000 54.14498 229 ASN B N 1
ATOM 1558 C CA . ASN A 1 206 ? 25.99412 65.06355 1.31322 1.000 50.20502 229 ASN B CA 1
ATOM 1559 C C . ASN A 1 206 ? 25.14697 64.84299 2.56320 1.000 50.67818 229 ASN B C 1
ATOM 1560 O O . ASN A 1 206 ? 25.28808 65.60614 3.52506 1.000 60.52467 229 ASN B O 1
ATOM 1565 N N . THR A 1 207 ? 24.27774 63.83219 2.57234 1.000 53.84277 230 THR B N 1
ATOM 1566 C CA . THR A 1 207 ? 23.49657 63.45460 3.74535 1.000 44.14272 230 THR B CA 1
ATOM 1567 C C . THR A 1 207 ? 23.96822 62.13461 4.33265 1.000 47.30366 230 THR B C 1
ATOM 1568 O O . THR A 1 207 ? 23.36203 61.62793 5.28570 1.000 48.53798 230 THR B O 1
ATOM 1572 N N . CYS A 1 208 ? 25.02312 61.57025 3.77183 1.000 52.49302 231 CYS B N 1
ATOM 1573 C CA . CYS A 1 208 ? 25.53279 60.24819 4.08213 1.000 53.61421 231 CYS B CA 1
ATOM 1574 C C . CYS A 1 208 ? 26.54473 60.32818 5.22018 1.000 52.67288 231 CYS B C 1
ATOM 1575 O O . CYS A 1 208 ? 27.31095 61.28902 5.32205 1.000 55.53633 231 CYS B O 1
ATOM 1578 N N . ALA A 1 209 ? 26.53943 59.31135 6.08038 1.000 41.99799 232 ALA B N 1
ATOM 1579 C CA . ALA A 1 209 ? 27.58733 59.17030 7.08448 1.000 51.13058 232 ALA B CA 1
ATOM 1580 C C . ALA A 1 209 ? 28.83122 58.53389 6.45870 1.000 46.13737 232 ALA B C 1
ATOM 1581 O O . ALA A 1 209 ? 28.73009 57.70174 5.55185 1.000 42.18335 232 ALA B O 1
ATOM 1583 N N . ALA A 1 210 ? 30.01628 58.91771 6.95371 1.000 50.47677 233 ALA B N 1
ATOM 1584 C CA . ALA A 1 210 ? 31.25620 58.41630 6.35890 1.000 42.06244 233 ALA B CA 1
ATOM 1585 C C . ALA A 1 210 ? 31.34984 56.90131 6.50420 1.000 46.27204 233 ALA B C 1
ATOM 1586 O O . ALA A 1 210 ? 30.74564 56.31063 7.40027 1.000 45.95106 233 ALA B O 1
ATOM 1588 N N . ASP A 1 211 ? 32.11676 56.26696 5.60738 1.000 47.26809 234 ASP B N 1
ATOM 1589 C CA . ASP A 1 211 ? 32.29541 54.81393 5.67267 1.000 48.84079 234 ASP B CA 1
ATOM 1590 C C . ASP A 1 211 ? 32.76021 54.37409 7.05779 1.000 52.83682 234 ASP B C 1
ATOM 1591 O O . ASP A 1 211 ? 32.20295 53.43733 7.64494 1.000 47.93591 234 ASP B O 1
ATOM 1596 N N . SER A 1 212 ? 33.80033 55.03395 7.58474 1.000 47.84299 235 SER B N 1
ATOM 1597 C CA . SER A 1 212 ? 34.32715 54.68808 8.90485 1.000 46.25415 235 SER B CA 1
ATOM 1598 C C . SER A 1 212 ? 33.25910 54.81854 9.98574 1.000 58.95735 235 SER B C 1
ATOM 1599 O O . SER A 1 212 ? 33.23585 54.02574 10.93890 1.000 50.00177 235 SER B O 1
ATOM 1602 N N . GLU A 1 213 ? 32.36134 55.80373 9.84549 1.000 52.01968 236 GLU B N 1
ATOM 1603 C CA . GLU A 1 213 ? 31.29232 55.99417 10.82137 1.000 56.34612 236 GLU B CA 1
ATOM 1604 C C . GLU A 1 213 ? 30.30805 54.83039 10.79053 1.000 52.63323 236 GLU B C 1
ATOM 1605 O O . GLU A 1 213 ? 29.90085 54.32269 11.84060 1.000 52.40852 236 GLU B O 1
ATOM 1611 N N . ILE A 1 214 ? 29.93403 54.38124 9.59459 1.000 49.74514 237 ILE B N 1
ATOM 1612 C CA . ILE A 1 214 ? 28.98278 53.28544 9.47173 1.000 44.34242 237 ILE B CA 1
ATOM 1613 C C . ILE A 1 214 ? 29.58544 51.98940 9.99403 1.000 47.09408 237 ILE B C 1
ATOM 1614 O O . ILE A 1 214 ? 28.91221 51.20369 10.67213 1.000 48.70807 237 ILE B O 1
ATOM 1619 N N . GLU A 1 215 ? 30.85941 51.74404 9.68517 1.000 52.62524 238 GLU B N 1
ATOM 1620 C CA . GLU A 1 215 ? 31.52609 50.53098 10.14445 1.000 47.71249 238 GLU B CA 1
ATOM 1621 C C . GLU A 1 215 ? 31.65098 50.51525 11.66447 1.000 52.44626 238 GLU B C 1
ATOM 1622 O O . GLU A 1 215 ? 31.37970 49.49543 12.31064 1.000 55.76638 238 GLU B O 1
ATOM 1628 N N . LEU A 1 216 ? 32.07920 51.63426 12.25528 1.000 46.04433 239 LEU B N 1
ATOM 1629 C CA . LEU A 1 216 ? 32.25410 51.67450 13.70428 1.000 50.14775 239 LEU B CA 1
ATOM 1630 C C . LEU A 1 216 ? 30.91801 51.51495 14.42222 1.000 56.97499 239 LEU B C 1
ATOM 1631 O O . LEU A 1 216 ? 30.83578 50.83617 15.44934 1.000 52.20968 239 LEU B O 1
ATOM 1636 N N . ALA A 1 217 ? 29.85119 52.09609 13.86703 1.000 49.53495 240 ALA B N 1
ATOM 1637 C CA . ALA A 1 217 ? 28.53012 51.98152 14.47395 1.000 51.25651 240 ALA B CA 1
ATOM 1638 C C . ALA A 1 217 ? 28.05477 50.53365 14.57920 1.000 51.90598 240 ALA B C 1
ATOM 1639 O O . ALA A 1 217 ? 27.19464 50.23801 15.41320 1.000 49.68836 240 ALA B O 1
ATOM 1641 N N . TYR A 1 218 ? 28.59962 49.62037 13.77642 1.000 48.76958 241 TYR B N 1
ATOM 1642 C CA . TYR A 1 218 ? 28.19029 48.22147 13.82366 1.000 45.76109 241 TYR B CA 1
ATOM 1643 C C . TYR A 1 218 ? 29.19103 47.31938 14.54191 1.000 53.24992 241 TYR B C 1
ATOM 1644 O O . TYR A 1 218 ? 28.98174 46.10244 14.57913 1.000 56.86307 241 TYR B O 1
ATOM 1653 N N . ALA A 1 219 ? 30.24912 47.88825 15.14288 1.000 51.80773 242 ALA B N 1
ATOM 1654 C CA . ALA A 1 219 ? 31.32389 47.07111 15.70611 1.000 61.92044 242 ALA B CA 1
ATOM 1655 C C . ALA A 1 219 ? 30.83960 46.19145 16.85225 1.000 70.19670 242 ALA B C 1
ATOM 1656 O O . ALA A 1 219 ? 31.40533 45.11736 17.08950 1.000 64.18060 242 ALA B O 1
ATOM 1658 N N . ASP A 1 220 ? 29.81665 46.63283 17.58709 1.000 71.71436 243 ASP B N 1
ATOM 1659 C CA . ASP A 1 220 ? 29.19438 45.79717 18.60521 1.000 67.48481 243 ASP B CA 1
ATOM 1660 C C . ASP A 1 220 ? 28.01623 45.00534 18.06728 1.000 72.23694 243 ASP B C 1
ATOM 1661 O O . ASP A 1 220 ? 27.61196 44.01655 18.68944 1.000 75.15648 243 ASP B O 1
ATOM 1666 N N . VAL A 1 221 ? 27.45441 45.42425 16.93715 1.000 62.55884 244 VAL B N 1
ATOM 1667 C CA . VAL A 1 221 ? 26.27030 44.77042 16.39620 1.000 64.89351 244 VAL B CA 1
ATOM 1668 C C . VAL A 1 221 ? 26.66108 43.56517 15.55546 1.000 63.09922 244 VAL B C 1
ATOM 1669 O O . VAL A 1 221 ? 26.15281 42.45832 15.76164 1.000 63.40985 244 VAL B O 1
ATOM 1673 N N . ALA A 1 222 ? 27.57319 43.75477 14.60449 1.000 58.52316 245 ALA B N 1
ATOM 1674 C CA . ALA A 1 222 ? 28.01499 42.63850 13.78274 1.000 58.41690 245 ALA B CA 1
ATOM 1675 C C . ALA A 1 222 ? 28.91072 41.72246 14.60598 1.000 63.96177 245 ALA B C 1
ATOM 1676 O O . ALA A 1 222 ? 29.80778 42.18939 15.31395 1.000 70.21837 245 ALA B O 1
ATOM 1678 N N . LYS A 1 223 ? 28.65542 40.42050 14.53222 1.000 63.40361 246 LYS B N 1
ATOM 1679 C CA . LYS A 1 223 ? 29.38614 39.44449 15.32746 1.000 65.19501 246 LYS B CA 1
ATOM 1680 C C . LYS A 1 223 ? 30.25100 38.56311 14.43669 1.000 62.80769 246 LYS B C 1
ATOM 1681 O O . LYS A 1 223 ? 29.91002 38.29397 13.28072 1.000 62.68032 246 LYS B O 1
ATOM 1687 N N . ARG A 1 224 ? 31.37885 38.11996 14.98686 1.000 63.98637 247 ARG B N 1
ATOM 1688 C CA . ARG A 1 224 ? 32.25569 37.20561 14.27510 1.000 65.13208 247 ARG B CA 1
ATOM 1689 C C . ARG A 1 224 ? 31.69336 35.79376 14.34234 1.000 68.59114 247 ARG B C 1
ATOM 1690 O O . ARG A 1 224 ? 31.03220 35.41010 15.31136 1.000 71.66384 247 ARG B O 1
ATOM 1692 N N . LEU A 1 225 ? 31.96725 35.01449 13.29951 1.000 69.44818 248 LEU B N 1
ATOM 1693 C CA . LEU A 1 225 ? 31.52693 33.62559 13.26775 1.000 74.60860 248 LEU B CA 1
ATOM 1694 C C . LEU A 1 225 ? 32.29366 32.79461 14.29396 1.000 85.42037 248 LEU B C 1
ATOM 1695 O O . LEU A 1 225 ? 33.13249 31.96134 13.92719 1.000 91.13591 248 LEU B O 1
ATOM 1700 N N . SER A 1 226 ? 32.00862 33.00692 15.58090 1.000 85.12570 249 SER B N 1
ATOM 1701 C CA . SER A 1 226 ? 32.76339 32.34095 16.63709 1.000 92.94596 249 SER B CA 1
ATOM 1702 C C . SER A 1 226 ? 32.34404 30.88509 16.80934 1.000 99.62575 249 SER B C 1
ATOM 1703 O O . SER A 1 226 ? 33.13484 29.96985 16.55458 1.000 107.00883 249 SER B O 1
ATOM 1706 N N . ARG A 1 227 ? 31.10895 30.66046 17.25530 1.000 93.58622 250 ARG B N 1
ATOM 1707 C CA . ARG A 1 227 ? 30.60462 29.30962 17.45152 1.000 98.31469 250 ARG B CA 1
ATOM 1708 C C . ARG A 1 227 ? 30.44655 28.59739 16.10665 1.000 96.74326 250 ARG B C 1
ATOM 1709 O O . ARG A 1 227 ? 30.48777 29.20917 15.03453 1.000 96.69796 250 ARG B O 1
ATOM 1711 N N . SER A 1 228 ? 30.28924 27.27144 16.16190 1.000 102.46800 251 SER B N 1
ATOM 1712 C CA . SER A 1 228 ? 30.18215 26.47322 14.91204 1.000 102.06539 251 SER B CA 1
ATOM 1713 C C . SER A 1 228 ? 28.73218 26.45346 14.41994 1.000 98.33819 251 SER B C 1
ATOM 1714 O O . SER A 1 228 ? 28.51527 26.49128 13.21192 1.000 99.01574 251 SER B O 1
ATOM 1717 N N . GLY B 1 4 ? 8.98994 113.80406 9.98616 1.000 126.77291 27 GLY A N 1
ATOM 1718 C CA . GLY B 1 4 ? 8.58847 113.37603 11.34031 1.000 127.92213 27 GLY A CA 1
ATOM 1719 C C . GLY B 1 4 ? 9.05044 111.96038 11.63447 1.000 129.47961 27 GLY A C 1
ATOM 1720 O O . GLY B 1 4 ? 9.40972 111.25245 10.67652 1.000 138.01373 27 GLY A O 1
ATOM 1721 N N . ILE B 1 5 ? 9.05093 111.56660 12.91154 1.000 132.15418 28 ILE A N 1
ATOM 1722 C CA . ILE B 1 5 ? 9.51989 110.20197 13.30168 1.000 127.12989 28 ILE A CA 1
ATOM 1723 C C . ILE B 1 5 ? 8.73043 109.72267 14.52391 1.000 124.25948 28 ILE A C 1
ATOM 1724 O O . ILE B 1 5 ? 9.13042 110.06512 15.65378 1.000 122.50785 28 ILE A O 1
ATOM 1726 N N . GLU B 1 6 ? 7.65989 108.95494 14.30124 1.000 118.52874 29 GLU A N 1
ATOM 1727 C CA . GLU B 1 6 ? 6.88247 108.38563 15.43449 1.000 118.64690 29 GLU A CA 1
ATOM 1728 C C . GLU B 1 6 ? 7.05245 106.86373 15.42972 1.000 119.83866 29 GLU A C 1
ATOM 1729 O O . GLU B 1 6 ? 6.83965 106.24941 14.36586 1.000 122.16919 29 GLU A O 1
ATOM 1732 N N . LEU B 1 7 ? 7.43104 106.28718 16.57275 1.000 112.19047 30 LEU A N 1
ATOM 1733 C CA . LEU B 1 7 ? 7.64800 104.82033 16.66196 1.000 110.04873 30 LEU A CA 1
ATOM 1734 C C . LEU B 1 7 ? 6.43054 104.17666 17.32429 1.000 111.75422 30 LEU A C 1
ATOM 1735 O O . LEU B 1 7 ? 6.02443 104.65558 18.39529 1.000 117.96552 30 LEU A O 1
ATOM 1737 N N . PHE B 1 8 ? 5.88211 103.13319 16.70558 1.000 106.48280 31 PHE A N 1
ATOM 1738 C CA . PHE B 1 8 ? 4.70264 102.46252 17.24591 1.000 114.31918 31 PHE A CA 1
ATOM 1739 C C . PHE B 1 8 ? 5.10263 101.03284 17.59208 1.000 109.11942 31 PHE A C 1
ATOM 1740 O O . PHE B 1 8 ? 5.35099 100.21885 16.69817 1.000 104.11542 31 PHE A O 1
ATOM 1748 N N . VAL B 1 9 ? 5.18607 100.73612 18.88712 1.000 108.24042 32 VAL A N 1
ATOM 1749 C CA . VAL B 1 9 ? 5.73297 99.47455 19.36223 1.000 102.56535 32 VAL A CA 1
ATOM 1750 C C . VAL B 1 9 ? 4.65161 98.70298 20.10456 1.000 110.12103 32 VAL A C 1
ATOM 1751 O O . VAL B 1 9 ? 3.62333 99.25138 20.51066 1.000 110.80626 32 VAL A O 1
ATOM 1753 N N . LYS B 1 10 ? 4.90248 97.40717 20.28174 1.000 99.84251 33 LYS A N 1
ATOM 1754 C CA . LYS B 1 10 ? 3.96517 96.55369 20.99606 1.000 106.83686 33 LYS A CA 1
ATOM 1755 C C . LYS B 1 10 ? 3.83514 97.00785 22.44601 1.000 111.58240 33 LYS A C 1
ATOM 1756 O O . LYS B 1 10 ? 4.75487 97.59555 23.02474 1.000 107.68422 33 LYS A O 1
ATOM 1758 N N . ALA B 1 11 ? 2.67243 96.73520 23.03027 1.000 112.93616 34 ALA A N 1
ATOM 1759 C CA . ALA B 1 11 ? 2.34140 97.17021 24.37826 1.000 108.91639 34 ALA A CA 1
ATOM 1760 C C . ALA B 1 11 ? 2.29835 95.97435 25.31947 1.000 108.90868 34 ALA A C 1
ATOM 1761 O O . ALA B 1 11 ? 1.88599 94.87801 24.92674 1.000 104.93677 34 ALA A O 1
ATOM 1763 N N . GLY B 1 12 ? 2.73044 96.18784 26.55635 1.000 113.19282 35 GLY A N 1
ATOM 1764 C CA . GLY B 1 12 ? 2.60130 95.16393 27.57155 1.000 114.83424 35 GLY A CA 1
ATOM 1765 C C . GLY B 1 12 ? 1.14753 94.89304 27.90087 1.000 114.21121 35 GLY A C 1
ATOM 1766 O O . GLY B 1 12 ? 0.23300 95.59738 27.47592 1.000 124.07315 35 GLY A O 1
ATOM 1767 N N . ILE B 1 13 ? 0.93337 93.83104 28.68209 1.000 114.74413 36 ILE A N 1
ATOM 1768 C CA . ILE B 1 13 ? -0.41833 93.47924 29.10341 1.000 122.05528 36 ILE A CA 1
ATOM 1769 C C . ILE B 1 13 ? -1.06892 94.61995 29.87033 1.000 121.91819 36 ILE A C 1
ATOM 1770 O O . ILE B 1 13 ? -2.29999 94.72415 29.90154 1.000 123.21414 36 ILE A O 1
ATOM 1772 N N . ASP B 1 14 ? -0.26238 95.49357 30.48103 1.000 123.39839 37 ASP A N 1
ATOM 1773 C CA . ASP B 1 14 ? -0.78802 96.67335 31.15593 1.000 125.25389 37 ASP A CA 1
ATOM 1774 C C . ASP B 1 14 ? -1.40484 97.67278 30.18587 1.000 128.24601 37 ASP A C 1
ATOM 1775 O O . ASP B 1 14 ? -2.16933 98.54136 30.61686 1.000 129.23066 37 ASP A O 1
ATOM 1777 N N . GLY B 1 15 ? -1.09002 97.57777 28.89583 1.000 124.02591 38 GLY A N 1
ATOM 1778 C CA . GLY B 1 15 ? -1.67279 98.47122 27.91278 1.000 121.66356 38 GLY A CA 1
ATOM 1779 C C . GLY B 1 15 ? -0.76660 99.61974 27.52042 1.000 125.27933 38 GLY A C 1
ATOM 1780 O O . GLY B 1 15 ? -0.67905 99.97559 26.34134 1.000 129.21378 38 GLY A O 1
ATOM 1781 N N . GLU B 1 16 ? -0.08981 100.21535 28.50219 1.000 125.89936 39 GLU A N 1
ATOM 1782 C CA . GLU B 1 16 ? 0.86145 101.28692 28.25283 1.000 122.11916 39 GLU A CA 1
ATOM 1783 C C . GLU B 1 16 ? 2.30477 100.87890 28.50663 1.000 122.35807 39 GLU A C 1
ATOM 1784 O O . GLU B 1 16 ? 3.21622 101.60842 28.10333 1.000 117.34103 39 GLU A O 1
ATOM 1786 N N . SER B 1 17 ? 2.53862 99.74216 29.15778 1.000 122.86381 40 SER A N 1
ATOM 1787 C CA . SER B 1 17 ? 3.89397 99.28908 29.41661 1.000 116.05962 40 SER A CA 1
ATOM 1788 C C . SER B 1 17 ? 4.54905 98.79229 28.12957 1.000 117.33446 40 SER A C 1
ATOM 1789 O O . SER B 1 17 ? 3.88111 98.42369 27.15776 1.000 111.21044 40 SER A O 1
ATOM 1791 N N . ILE B 1 18 ? 5.88505 98.78516 28.13632 1.000 113.64938 41 ILE A N 1
ATOM 1792 C CA . ILE B 1 18 ? 6.63716 98.29045 26.98827 1.000 106.41738 41 ILE A CA 1
ATOM 1793 C C . ILE B 1 18 ? 6.39010 96.80026 26.82157 1.000 105.10662 41 ILE A C 1
ATOM 1794 O O . ILE B 1 18 ? 6.62478 96.00257 27.73866 1.000 104.99273 41 ILE A O 1
ATOM 1796 N N . GLY B 1 19 ? 5.90613 96.41474 25.64772 1.000 106.15995 42 GLY A N 1
ATOM 1797 C CA . GLY B 1 19 ? 5.61297 95.02550 25.36702 1.000 104.96476 42 GLY A CA 1
ATOM 1798 C C . GLY B 1 19 ? 6.83239 94.24921 24.90692 1.000 101.50514 42 GLY A C 1
ATOM 1799 O O . GLY B 1 19 ? 7.74893 94.79170 24.29466 1.000 88.86883 42 GLY A O 1
ATOM 1800 N N . ASN B 1 20 ? 6.82429 92.95726 25.22015 1.000 97.29764 43 ASN A N 1
ATOM 1801 C CA . ASN B 1 20 ? 7.88479 92.06387 24.78310 1.000 88.84760 43 ASN A CA 1
ATOM 1802 C C . ASN B 1 20 ? 7.79963 91.87356 23.27515 1.000 94.88244 43 ASN A C 1
ATOM 1803 O O . ASN B 1 20 ? 7.00807 91.05796 22.78844 1.000 102.11898 43 ASN A O 1
ATOM 1808 N N . CYS B 1 21 ? 8.59199 92.63695 22.52887 1.000 88.06914 44 CYS A N 1
ATOM 1809 C CA . CYS B 1 21 ? 8.66180 92.51174 21.07488 1.000 88.47703 44 CYS A CA 1
ATOM 1810 C C . CYS B 1 21 ? 10.09353 92.80560 20.64956 1.000 91.98552 44 CYS A C 1
ATOM 1811 O O . CYS B 1 21 ? 10.51677 93.97487 20.62928 1.000 88.07911 44 CYS A O 1
ATOM 1814 N N . PRO B 1 22 ? 10.87715 91.77105 20.33159 1.000 89.05378 45 PRO A N 1
ATOM 1815 C CA . PRO B 1 22 ? 12.25691 92.00887 19.88130 1.000 82.52924 45 PRO A CA 1
ATOM 1816 C C . PRO B 1 22 ? 12.32513 92.85470 18.62614 1.000 85.82902 45 PRO A C 1
ATOM 1817 O O . PRO B 1 22 ? 13.30362 93.58530 18.42883 1.000 82.54704 45 PRO A O 1
ATOM 1821 N N . PHE B 1 23 ? 11.30602 92.77389 17.76634 1.000 89.18804 46 PHE A N 1
ATOM 1822 C CA . PHE B 1 23 ? 11.26225 93.62466 16.58320 1.000 89.25829 46 PHE A CA 1
ATOM 1823 C C . PHE B 1 23 ? 11.07137 95.08360 16.97199 1.000 92.12532 46 PHE A C 1
ATOM 1824 O O . PHE B 1 23 ? 11.67768 95.97689 16.37072 1.000 89.89056 46 PHE A O 1
ATOM 1832 N N . SER B 1 24 ? 10.24139 95.34124 17.98610 1.000 87.25715 47 SER A N 1
ATOM 1833 C CA . SER B 1 24 ? 10.09861 96.69923 18.49689 1.000 90.15410 47 SER A CA 1
ATOM 1834 C C . SER B 1 24 ? 11.43136 97.22719 19.01555 1.000 87.86967 47 SER A C 1
ATOM 1835 O O . SER B 1 24 ? 11.84558 98.34140 18.67329 1.000 86.28545 47 SER A O 1
ATOM 1837 N N . GLN B 1 25 ? 12.12103 96.43477 19.84056 1.000 91.16856 48 GLN A N 1
ATOM 1838 C CA . GLN B 1 25 ? 13.41486 96.85870 20.37025 1.000 92.28895 48 GLN A CA 1
ATOM 1839 C C . GLN B 1 25 ? 14.43953 97.04518 19.25703 1.000 88.19945 48 GLN A C 1
ATOM 1840 O O . GLN B 1 25 ? 15.28296 97.94574 19.32671 1.000 87.16967 48 GLN A O 1
ATOM 1846 N N . ARG B 1 26 ? 14.38389 96.19496 18.22818 1.000 84.39825 49 ARG A N 1
ATOM 1847 C CA . ARG B 1 26 ? 15.26859 96.31934 17.07300 1.000 84.21750 49 ARG A CA 1
ATOM 1848 C C . ARG B 1 26 ? 15.19657 97.71419 16.46177 1.000 88.84514 49 ARG A C 1
ATOM 1849 O O . ARG B 1 26 ? 16.21210 98.40682 16.32846 1.000 88.88257 49 ARG A O 1
ATOM 1857 N N . LEU B 1 27 ? 13.99023 98.13534 16.07192 1.000 90.02744 50 LEU A N 1
ATOM 1858 C CA . LEU B 1 27 ? 13.81827 99.43612 15.43373 1.000 91.11426 50 LEU A CA 1
ATOM 1859 C C . LEU B 1 27 ? 14.05771 100.57544 16.41649 1.000 89.44765 50 LEU A C 1
ATOM 1860 O O . LEU B 1 27 ? 14.51094 101.65367 16.01522 1.000 89.42657 50 LEU A O 1
ATOM 1865 N N . PHE B 1 28 ? 13.75409 100.35347 17.69759 1.000 86.78015 51 PHE A N 1
ATOM 1866 C CA . PHE B 1 28 ? 14.03764 101.34883 18.72536 1.000 88.72762 51 PHE A CA 1
ATOM 1867 C C . PHE B 1 28 ? 15.54151 101.58582 18.84504 1.000 91.50669 51 PHE A C 1
ATOM 1868 O O . PHE B 1 28 ? 16.00277 102.73312 18.84876 1.000 86.32832 51 PHE A O 1
ATOM 1876 N N . MET B 1 29 ? 16.32622 100.50734 18.93008 1.000 88.98163 52 MET A N 1
ATOM 1877 C CA . MET B 1 29 ? 17.77814 100.65830 19.00578 1.000 92.82300 52 MET A CA 1
ATOM 1878 C C . MET B 1 29 ? 18.33148 101.31444 17.74857 1.000 90.45365 52 MET A C 1
ATOM 1879 O O . MET B 1 29 ? 19.29599 102.08508 17.81626 1.000 95.85280 52 MET A O 1
ATOM 1884 N N . ILE B 1 30 ? 17.73445 101.02286 16.59073 1.000 90.13941 53 ILE A N 1
ATOM 1885 C CA . ILE B 1 30 ? 18.21785 101.60095 15.34054 1.000 91.01371 53 ILE A CA 1
ATOM 1886 C C . ILE B 1 30 ? 18.01487 103.10982 15.33732 1.000 95.44571 53 ILE A C 1
ATOM 1887 O O . ILE B 1 30 ? 18.89530 103.86732 14.91102 1.000 98.25181 53 ILE A O 1
ATOM 1889 N N . LEU B 1 31 ? 16.85966 103.57416 15.82145 1.000 92.77212 54 LEU A N 1
ATOM 1890 C CA . LEU B 1 31 ? 16.59173 105.00999 15.82926 1.000 95.23844 54 LEU A CA 1
ATOM 1891 C C . LEU B 1 31 ? 17.43446 105.72871 16.87598 1.000 96.26967 54 LEU A C 1
ATOM 1892 O O . LEU B 1 31 ? 17.94170 106.82600 16.61969 1.000 95.24908 54 LEU A O 1
ATOM 1897 N N . TRP B 1 32 ? 17.57906 105.13601 18.06405 1.000 93.85908 55 TRP A N 1
ATOM 1898 C CA . TRP B 1 32 ? 18.44788 105.71475 19.08379 1.000 95.79840 55 TRP A CA 1
ATOM 1899 C C . TRP B 1 32 ? 19.87771 105.82258 18.56851 1.000 96.69312 55 TRP A C 1
ATOM 1900 O O . TRP B 1 32 ? 20.49804 106.88900 18.63921 1.000 94.07549 55 TRP A O 1
ATOM 1911 N N . LEU B 1 33 ? 20.41133 104.72084 18.03260 1.000 94.92311 56 LEU A N 1
ATOM 1912 C CA . LEU B 1 33 ? 21.77623 104.71863 17.51634 1.000 95.01430 56 LEU A CA 1
ATOM 1913 C C . LEU B 1 33 ? 21.95737 105.72856 16.39313 1.000 101.94198 56 LEU A C 1
ATOM 1914 O O . LEU B 1 33 ? 23.03997 106.30924 16.24983 1.000 99.08727 56 LEU A O 1
ATOM 1919 N N . LYS B 1 34 ? 20.91408 105.94374 15.58529 1.000 97.39712 57 LYS A N 1
ATOM 1920 C CA . LYS B 1 34 ? 20.98825 106.91861 14.50411 1.000 99.16848 57 LYS A CA 1
ATOM 1921 C C . LYS B 1 34 ? 21.09642 108.34377 15.02485 1.000 100.72921 57 LYS A C 1
ATOM 1922 O O . LYS B 1 34 ? 21.56871 109.22195 14.29561 1.000 104.88849 57 LYS A O 1
ATOM 1926 N N . GLY B 1 35 ? 20.66949 108.59270 16.26288 1.000 101.26154 58 GLY A N 1
ATOM 1927 C CA . GLY B 1 35 ? 20.66573 109.92580 16.82565 1.000 103.54891 58 GLY A CA 1
ATOM 1928 C C . GLY B 1 35 ? 19.48110 110.78496 16.44173 1.000 107.39016 58 GLY A C 1
ATOM 1929 O O . GLY B 1 35 ? 19.33649 111.88696 16.98657 1.000 105.58753 58 GLY A O 1
ATOM 1930 N N . VAL B 1 36 ? 18.62523 110.32225 15.52697 1.000 113.98629 59 VAL A N 1
ATOM 1931 C CA . VAL B 1 36 ? 17.49662 111.12844 15.08004 1.000 109.30542 59 VAL A CA 1
ATOM 1932 C C . VAL B 1 36 ? 16.48374 111.26898 16.20820 1.000 109.69703 59 VAL A C 1
ATOM 1933 O O . VAL B 1 36 ? 16.32548 110.37502 17.04939 1.000 114.76474 59 VAL A O 1
ATOM 1935 N N . VAL B 1 37 ? 15.79201 112.40454 16.22814 1.000 110.99343 60 VAL A N 1
ATOM 1936 C CA . VAL B 1 37 ? 14.78903 112.67306 17.25228 1.000 108.87154 60 VAL A CA 1
ATOM 1937 C C . VAL B 1 37 ? 13.51245 111.92018 16.90765 1.000 115.00855 60 VAL A C 1
ATOM 1938 O O . VAL B 1 37 ? 12.97716 112.05364 15.80072 1.000 117.31030 60 VAL A O 1
ATOM 1940 N N . PHE B 1 38 ? 13.01614 111.13202 17.85887 1.000 114.34477 61 PHE A N 1
ATOM 1941 C CA . PHE B 1 38 ? 11.84163 110.30522 17.62523 1.000 118.01607 61 PHE A CA 1
ATOM 1942 C C . PHE B 1 38 ? 11.06197 110.15193 18.92241 1.000 115.50466 61 PHE A C 1
ATOM 1943 O O 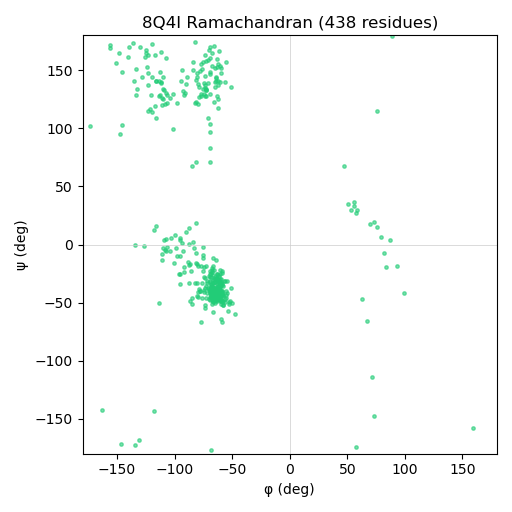. PHE B 1 38 ? 11.55798 110.45244 20.01126 1.000 115.84065 61 PHE A O 1
ATOM 1945 N N . ASN B 1 39 ? 9.82325 109.68611 18.78972 1.000 116.95143 62 ASN A N 1
ATOM 1946 C CA . ASN B 1 39 ? 8.98068 109.34876 19.92593 1.000 109.59822 62 ASN A CA 1
ATOM 1947 C C . ASN B 1 39 ? 8.44656 107.93838 19.73027 1.000 114.63518 62 ASN A C 1
ATOM 1948 O O . ASN B 1 39 ? 8.16961 107.52300 18.60040 1.000 116.51949 62 ASN A O 1
ATOM 1950 N N . VAL B 1 40 ? 8.32024 107.19848 20.82842 1.000 115.67481 63 VAL A N 1
ATOM 1951 C CA . VAL B 1 40 ? 7.80912 105.83315 20.81275 1.000 110.44475 63 VAL A CA 1
ATOM 1952 C C . VAL B 1 40 ? 6.40923 105.83734 21.41001 1.000 119.95248 63 VAL A C 1
ATOM 1953 O O . VAL B 1 40 ? 6.19207 106.39239 22.49396 1.000 124.00749 63 VAL A O 1
ATOM 1955 N N . THR B 1 41 ? 5.46150 105.22361 20.70430 1.000 121.52860 64 THR A N 1
ATOM 1956 C CA . THR B 1 41 ? 4.07163 105.14778 21.14057 1.000 119.86959 64 THR A CA 1
ATOM 1957 C C . THR B 1 41 ? 3.70761 103.68758 21.36389 1.000 117.57346 64 THR A C 1
ATOM 1958 O O . THR B 1 41 ? 3.76396 102.87846 20.43001 1.000 113.26665 64 THR A O 1
ATOM 1960 N N . THR B 1 42 ? 3.34206 103.35156 22.60101 1.000 119.24918 65 THR A N 1
ATOM 1961 C CA . THR B 1 42 ? 2.92901 101.99235 22.93932 1.000 119.79144 65 THR A CA 1
ATOM 1962 C C . THR B 1 42 ? 1.56807 101.71336 22.30862 1.000 121.04466 65 THR A C 1
ATOM 1963 O O . THR B 1 42 ? 0.54880 102.25577 22.74872 1.000 117.16981 65 THR A O 1
ATOM 1967 N N . VAL B 1 43 ? 1.54942 100.86917 21.27877 1.000 113.39725 66 VAL A N 1
ATOM 1968 C CA . VAL B 1 43 ? 0.35445 100.59626 20.49104 1.000 118.23215 66 VAL A CA 1
ATOM 1969 C C . VAL B 1 43 ? 0.07343 99.10008 20.51735 1.000 113.60932 66 VAL A C 1
ATOM 1970 O O . VAL B 1 43 ? 0.99093 98.28265 20.37532 1.000 115.99357 66 VAL A O 1
ATOM 1972 N N . ASP B 1 44 ? -1.20031 98.74429 20.68965 1.000 107.94709 67 ASP A N 1
ATOM 1973 C CA . ASP B 1 44 ? -1.61740 97.34601 20.68297 1.000 114.33516 67 ASP A CA 1
ATOM 1974 C C . ASP B 1 44 ? -1.49827 96.74185 19.28605 1.000 116.04533 67 ASP A C 1
ATOM 1975 O O . ASP B 1 44 ? -2.48338 96.68509 18.53824 1.000 108.07512 67 ASP A O 1
ATOM 1977 N N . LEU B 1 45 ? -0.28905 96.29157 18.92590 1.000 113.33822 68 LEU A N 1
ATOM 1978 C CA . LEU B 1 45 ? -0.05693 95.72750 17.60095 1.000 113.11182 68 LEU A CA 1
ATOM 1979 C C . LEU B 1 45 ? -0.62405 94.32210 17.44330 1.000 110.12938 68 LEU A C 1
ATOM 1980 O O . LEU B 1 45 ? -0.86998 93.89575 16.30942 1.000 111.29654 68 LEU A O 1
ATOM 1983 N N . GLY B 1 46 ? -0.83037 93.59516 18.54146 1.000 106.07548 69 GLY A N 1
ATOM 1984 C CA . GLY B 1 46 ? -1.22450 92.20788 18.40677 1.000 103.41296 69 GLY A CA 1
ATOM 1985 C C . GLY B 1 46 ? -0.05602 91.34356 17.95570 1.000 110.64721 69 GLY A C 1
ATOM 1986 O O . GLY B 1 46 ? 1.10788 91.58937 18.28945 1.000 105.81040 69 GLY A O 1
ATOM 1987 N N . THR B 1 47 ? -0.37550 90.30822 17.17894 1.000 107.77744 70 THR A N 1
ATOM 1988 C CA . THR B 1 47 ? 0.65196 89.44179 16.60890 1.000 107.21420 70 THR A CA 1
ATOM 1989 C C . THR B 1 47 ? 1.38932 90.08906 15.44465 1.000 109.94735 70 THR A C 1
ATOM 1990 O O . THR B 1 47 ? 2.32262 89.47858 14.91058 1.000 109.34421 70 THR A O 1
ATOM 1992 N N . HIS B 1 48 ? 1.00146 91.30474 15.05051 1.000 107.13168 71 HIS A N 1
ATOM 1993 C CA . HIS B 1 48 ? 1.42276 92.05582 13.88131 1.000 105.73189 71 HIS A CA 1
ATOM 1994 C C . HIS B 1 48 ? 2.58922 92.98163 14.21793 1.000 109.62131 71 HIS A C 1
ATOM 1995 O O . HIS B 1 48 ? 2.71313 93.45191 15.35383 1.000 108.04741 71 HIS A O 1
ATOM 2002 N N . PRO B 1 49 ? 3.45686 93.25503 13.24572 1.000 113.43020 72 PRO A N 1
ATOM 2003 C CA . PRO B 1 49 ? 4.74451 93.88691 13.55137 1.000 109.76926 72 PRO A CA 1
ATOM 2004 C C . PRO B 1 49 ? 4.57862 95.35186 13.88615 1.000 106.55304 72 PRO A C 1
ATOM 2005 O O . PRO B 1 49 ? 3.53118 95.95514 13.59224 1.000 109.20971 72 PRO A O 1
ATOM 2009 N N . PRO B 1 50 ? 5.58134 95.97162 14.50286 1.000 106.89507 73 PRO A N 1
ATOM 2010 C CA . PRO B 1 50 ? 5.53744 97.41963 14.70662 1.000 104.37369 73 PRO A CA 1
ATOM 2011 C C . PRO B 1 50 ? 5.72171 98.15752 13.38946 1.000 106.49088 73 PRO A C 1
ATOM 2012 O O . PRO B 1 50 ? 6.22788 97.61968 12.40746 1.000 103.93264 73 PRO A O 1
ATOM 2016 N N . PHE B 1 51 ? 5.27790 99.40523 13.37033 1.000 107.63727 74 PHE A N 1
ATOM 2017 C CA . PHE B 1 51 ? 5.41313 100.26112 12.20216 1.000 111.64774 74 PHE A CA 1
ATOM 2018 C C . PHE B 1 51 ? 5.86532 101.64049 12.65583 1.000 111.19209 74 PHE A C 1
ATOM 2019 O O . PHE B 1 51 ? 5.97736 101.91677 13.85177 1.000 109.70765 74 PHE A O 1
ATOM 2027 N N . LEU B 1 52 ? 6.17158 102.49852 11.68763 1.000 114.37186 75 LEU A N 1
ATOM 2028 C CA . LEU B 1 52 ? 6.66377 103.83389 11.98731 1.000 117.33191 75 LEU A CA 1
ATOM 2029 C C . LEU B 1 52 ? 6.15895 104.80438 10.93124 1.000 119.89099 75 LEU A C 1
ATOM 2030 O O . LEU B 1 52 ? 5.96097 104.43806 9.76834 1.000 121.02729 75 LEU A O 1
ATOM 2032 N N . THR B 1 53 ? 5.94822 106.04632 11.35706 1.000 122.27021 76 THR A N 1
ATOM 2033 C CA . THR B 1 53 ? 5.51136 107.12989 10.48796 1.000 123.15305 76 THR A CA 1
ATOM 2034 C C . THR B 1 53 ? 6.65969 108.11861 10.34357 1.000 129.14402 76 THR A C 1
ATOM 2035 O O . THR B 1 53 ? 7.13051 108.68008 11.34039 1.000 131.22350 76 THR A O 1
ATOM 2037 N N . PHE B 1 54 ? 7.11433 108.31869 9.11046 1.000 130.03595 77 PHE A N 1
ATOM 2038 C CA . PHE B 1 54 ? 8.19567 109.24434 8.80210 1.000 127.23846 77 PHE A CA 1
ATOM 2039 C C . PHE B 1 54 ? 7.68081 110.30384 7.83901 1.000 131.62929 77 PHE A C 1
ATOM 2040 O O . PHE B 1 54 ? 7.08783 109.97228 6.80718 1.000 133.99640 77 PHE A O 1
ATOM 2042 N N . ASN B 1 55 ? 7.90305 111.57404 8.18475 1.000 131.29082 78 ASN A N 1
ATOM 2043 C CA . ASN B 1 55 ? 7.37817 112.71358 7.42865 1.000 136.38012 78 ASN A CA 1
ATOM 2044 C C . ASN B 1 55 ? 5.86820 112.61056 7.22995 1.000 135.49378 78 ASN A C 1
ATOM 2045 O O . ASN B 1 55 ? 5.32469 113.11404 6.24297 1.000 138.14323 78 ASN A O 1
ATOM 2047 N N . GLY B 1 56 ? 5.17979 111.96928 8.17219 1.000 132.33043 79 GLY A N 1
ATOM 2048 C CA . GLY B 1 56 ? 3.76292 111.71833 8.02450 1.000 136.68783 79 GLY A CA 1
ATOM 2049 C C . GLY B 1 56 ? 3.41351 110.55695 7.12376 1.000 136.49257 79 GLY A C 1
ATOM 2050 O O . GLY B 1 56 ? 2.22759 110.34614 6.84602 1.000 141.00615 79 GLY A O 1
ATOM 2051 N N . ASP B 1 57 ? 4.40191 109.79651 6.66071 1.000 133.72237 80 ASP A N 1
ATOM 2052 C CA . ASP B 1 57 ? 4.18247 108.67722 5.75294 1.000 131.04025 80 ASP A CA 1
ATOM 2053 C C . ASP B 1 57 ? 4.37146 107.37347 6.51613 1.000 128.24126 80 ASP A C 1
ATOM 2054 O O . ASP B 1 57 ? 5.44572 107.12726 7.07497 1.000 126.09206 80 ASP A O 1
ATOM 2056 N N . VAL B 1 58 ? 3.32900 106.54080 6.53047 1.000 127.04565 81 VAL A N 1
ATOM 2057 C CA . VAL B 1 58 ? 3.37395 105.28395 7.26767 1.000 123.10188 81 VAL A CA 1
ATOM 2058 C C . VAL B 1 58 ? 4.26446 104.28840 6.53968 1.000 122.71523 81 VAL A C 1
ATOM 2059 O O . VAL B 1 58 ? 4.19233 104.13915 5.31172 1.000 125.65179 81 VAL A O 1
ATOM 2061 N N . LYS B 1 59 ? 5.09607 103.57607 7.30765 1.000 118.42286 82 LYS A N 1
ATOM 2062 C CA . LYS B 1 59 ? 6.00262 102.55656 6.71165 1.000 118.60433 82 LYS A CA 1
ATOM 2063 C C . LYS B 1 59 ? 5.91861 101.26765 7.53689 1.000 116.46761 82 LYS A C 1
ATOM 2064 O O . LYS B 1 59 ? 5.65476 101.37068 8.75092 1.000 117.18130 82 LYS A O 1
ATOM 2066 N N . THR B 1 60 ? 6.14524 100.10768 6.91105 1.000 114.93512 83 THR A N 1
ATOM 2067 C CA . THR B 1 60 ? 5.99521 98.80971 7.62630 1.000 112.59051 83 THR A CA 1
ATOM 2068 C C . THR B 1 60 ? 7.00579 97.78028 7.10728 1.000 117.93174 83 THR A C 1
ATOM 2069 O O . THR B 1 60 ? 7.89838 98.18972 6.33905 1.000 125.31288 83 THR A O 1
ATOM 2073 N N . ASP B 1 61 ? 6.88768 96.51627 7.53852 1.000 116.52482 84 ASP A N 1
ATOM 2074 C CA . ASP B 1 61 ? 7.77532 95.40777 7.07655 1.000 115.07089 84 ASP A CA 1
ATOM 2075 C C . ASP B 1 61 ? 8.97160 95.23871 8.02235 1.000 115.61285 84 ASP A C 1
ATOM 2076 O O . ASP B 1 61 ? 9.58930 94.15810 7.98442 1.000 119.37140 84 ASP A O 1
ATOM 2081 N N . VAL B 1 62 ? 9.27810 96.25104 8.83712 1.000 110.70981 85 VAL A N 1
ATOM 2082 C CA . VAL B 1 62 ? 10.38935 96.14794 9.83393 1.000 111.32180 85 VAL A CA 1
ATOM 2083 C C . VAL B 1 62 ? 11.72628 96.04967 9.09070 1.000 112.96648 85 VAL A C 1
ATOM 2084 O O . VAL B 1 62 ? 12.53469 96.98822 9.20839 1.000 108.26820 85 VAL A O 1
ATOM 2086 N N . ASN B 1 63 ? 11.94685 94.95469 8.35985 1.000 113.25479 86 ASN A N 1
ATOM 2087 C CA . ASN B 1 63 ? 13.19179 94.81536 7.55964 1.000 110.77176 86 ASN A CA 1
ATOM 2088 C C . ASN B 1 63 ? 13.23287 95.95221 6.53744 1.000 111.73359 86 ASN A C 1
ATOM 2089 O O . ASN B 1 63 ? 14.29243 96.59388 6.41013 1.000 112.91012 86 ASN A O 1
ATOM 2094 N N . LYS B 1 64 ? 12.11458 96.19637 5.84860 1.000 112.79687 87 LYS A N 1
ATOM 2095 C CA . LYS B 1 64 ? 12.05266 97.33217 4.89142 1.000 110.73609 87 LYS A CA 1
ATOM 2096 C C . LYS B 1 64 ? 12.26697 98.62644 5.67816 1.000 113.25984 87 LYS A C 1
ATOM 2097 O O . LYS B 1 64 ? 13.05934 99.47188 5.22287 1.000 111.17006 87 LYS A O 1
ATOM 2099 N N . ILE B 1 65 ? 11.59110 98.75920 6.82226 1.000 113.90390 88 ILE A N 1
ATOM 2100 C CA . ILE B 1 65 ? 11.80148 99.95648 7.68502 1.000 109.93203 88 ILE A CA 1
ATOM 2101 C C . ILE B 1 65 ? 13.30644 100.09250 7.93171 1.000 109.63471 88 ILE A C 1
ATOM 2102 O O . ILE B 1 65 ? 13.83769 101.20181 7.74042 1.000 107.96716 88 ILE A O 1
ATOM 2104 N N . GLU B 1 66 ? 13.96423 98.99599 8.32178 1.000 109.36166 89 GLU A N 1
ATOM 2105 C CA . GLU B 1 66 ? 15.39224 99.06497 8.61650 1.000 105.80169 89 GLU A CA 1
ATOM 2106 C C . GLU B 1 66 ? 16.18272 99.51327 7.39328 1.000 108.67950 89 GLU A C 1
ATOM 2107 O O . GLU B 1 66 ? 17.13523 100.29291 7.51197 1.000 109.99077 89 GLU A O 1
ATOM 2113 N N . GLU B 1 67 ? 15.79581 99.03482 6.20843 1.000 109.58597 90 GLU A N 1
ATOM 2114 C CA . GLU B 1 67 ? 16.50034 99.40807 4.98524 1.000 110.16221 90 GLU A CA 1
ATOM 2115 C C . GLU B 1 67 ? 16.35632 100.89892 4.70201 1.000 109.37426 90 GLU A C 1
ATOM 2116 O O . GLU B 1 67 ? 17.34582 101.58852 4.43070 1.000 113.25320 90 GLU A O 1
ATOM 2118 N N . PHE B 1 68 ? 15.12599 101.41614 4.76515 1.000 108.69501 91 PHE A N 1
ATOM 2119 C CA . PHE B 1 68 ? 14.90102 102.82594 4.45895 1.000 110.93448 91 PHE A CA 1
ATOM 2120 C C . PHE B 1 68 ? 15.47864 103.73050 5.54068 1.000 110.88342 91 PHE A C 1
ATOM 2121 O O . PHE B 1 68 ? 16.02089 104.79880 5.23440 1.000 112.50368 91 PHE A O 1
ATOM 2123 N N . LEU B 1 69 ? 15.36514 103.32664 6.81077 1.000 110.10160 92 LEU A N 1
ATOM 2124 C CA . LEU B 1 69 ? 15.94983 104.11021 7.89753 1.000 111.13675 92 LEU A CA 1
ATOM 2125 C C . LEU B 1 69 ? 17.44868 104.28815 7.69722 1.000 111.51313 92 LEU A C 1
ATOM 2126 O O . LEU B 1 69 ? 17.98401 105.38553 7.89393 1.000 116.12674 92 LEU A O 1
ATOM 2131 N N . GLU B 1 70 ? 18.14230 103.21753 7.30928 1.000 110.86616 93 GLU A N 1
ATOM 2132 C CA . GLU B 1 70 ? 19.55917 103.33639 6.98799 1.000 107.07183 93 GLU A CA 1
ATOM 2133 C C . GLU B 1 70 ? 19.76643 104.10430 5.69082 1.000 112.19559 93 GLU A C 1
ATOM 2134 O O . GLU B 1 70 ? 20.69588 104.90989 5.58051 1.000 113.42653 93 GLU A O 1
ATOM 2140 N N . GLU B 1 71 ? 18.91239 103.86758 4.69502 1.000 114.51277 94 GLU A N 1
ATOM 2141 C CA . GLU B 1 71 ? 19.03970 104.56544 3.42088 1.000 111.25960 94 GLU A CA 1
ATOM 2142 C C . GLU B 1 71 ? 18.75077 106.05328 3.57768 1.000 116.67368 94 GLU A C 1
ATOM 2143 O O . GLU B 1 71 ? 19.60116 106.89878 3.27637 1.000 122.87483 94 GLU A O 1
ATOM 2145 N N . THR B 1 72 ? 17.55064 106.39159 4.05684 1.000 114.42877 95 THR A N 1
ATOM 2146 C CA . THR B 1 72 ? 17.14276 107.78635 4.20468 1.000 115.07088 95 THR A CA 1
ATOM 2147 C C . THR B 1 72 ? 18.08744 108.55512 5.12237 1.000 120.87354 95 THR A C 1
ATOM 2148 O O . THR B 1 72 ? 18.79376 109.46050 4.67108 1.000 124.24833 95 THR A O 1
ATOM 2150 N N . LEU B 1 73 ? 18.10190 108.20935 6.40943 1.000 123.58155 96 LEU A N 1
ATOM 2151 C CA . LEU B 1 73 ? 19.00066 108.84910 7.36715 1.000 123.50945 96 LEU A CA 1
ATOM 2152 C C . LEU B 1 73 ? 20.43388 108.42797 7.05995 1.000 122.61522 96 LEU A C 1
ATOM 2153 O O . LEU B 1 73 ? 20.83967 107.30429 7.37207 1.000 123.07234 96 LEU A O 1
ATOM 2156 N N . THR B 1 74 ? 21.19918 109.32536 6.45366 1.000 123.49286 97 THR A N 1
ATOM 2157 C CA . THR B 1 74 ? 22.50627 109.02812 5.89647 1.000 124.03668 97 THR A CA 1
ATOM 2158 C C . THR B 1 74 ? 23.55476 109.97889 6.45311 1.000 127.33196 97 THR A C 1
ATOM 2159 O O . THR B 1 74 ? 23.21917 111.03977 6.99199 1.000 128.14328 97 THR A O 1
ATOM 2161 N N . PRO B 1 75 ? 24.83498 109.61570 6.35893 1.000 127.62677 98 PRO A N 1
ATOM 2162 C CA . PRO B 1 75 ? 25.90643 110.55946 6.70457 1.000 124.98083 98 PRO A CA 1
ATOM 2163 C C . PRO B 1 75 ? 25.79945 111.85425 5.90737 1.000 128.35068 98 PRO A C 1
ATOM 2164 O O . PRO B 1 75 ? 25.21121 111.89869 4.82547 1.000 133.24262 98 PRO A O 1
ATOM 2168 N N . GLU B 1 76 ? 26.38285 112.92772 6.45007 1.000 129.74873 99 GLU A N 1
ATOM 2169 C CA . GLU B 1 76 ? 27.20010 112.89546 7.66693 1.000 129.75928 99 GLU A CA 1
ATOM 2170 C C . GLU B 1 76 ? 26.42211 113.24118 8.93401 1.000 130.55714 99 GLU A C 1
ATOM 2171 O O . GLU B 1 76 ? 26.93342 113.07970 10.04295 1.000 132.83994 99 GLU A O 1
ATOM 2173 N N . LYS B 1 77 ? 25.18577 113.71935 8.77216 1.000 131.99943 100 LYS A N 1
ATOM 2174 C CA . LYS B 1 77 ? 24.37777 114.05802 9.93925 1.000 129.60516 100 LYS A CA 1
ATOM 2175 C C . LYS B 1 77 ? 23.95672 112.81588 10.71555 1.000 127.60603 100 LYS A C 1
ATOM 2176 O O . LYS B 1 77 ? 23.66388 112.90790 11.91358 1.000 129.88342 100 LYS A O 1
ATOM 2178 N N . TYR B 1 78 ? 23.93035 111.65275 10.06375 1.000 123.10916 101 TYR A N 1
ATOM 2179 C CA . TYR B 1 78 ? 23.45326 110.43155 10.69105 1.000 123.36061 101 TYR A CA 1
ATOM 2180 C C . TYR B 1 78 ? 24.44694 109.29415 10.40706 1.000 122.51053 101 TYR A C 1
ATOM 2181 O O . TYR B 1 78 ? 24.79288 109.06217 9.24103 1.000 123.28393 101 TYR A O 1
ATOM 2190 N N . PRO B 1 79 ? 24.89960 108.58362 11.43410 1.000 117.56842 102 PRO A N 1
ATOM 2191 C CA . PRO B 1 79 ? 25.92422 107.55524 11.20808 1.000 111.35420 102 PRO A CA 1
ATOM 2192 C C . PRO B 1 79 ? 25.35689 106.32376 10.52040 1.000 109.46388 102 PRO A C 1
ATOM 2193 O O . PRO B 1 79 ? 24.21119 105.93005 10.75068 1.000 113.07477 102 PRO A O 1
ATOM 2197 N N . LYS B 1 80 ? 26.18013 105.71314 9.67035 1.000 107.79628 103 LYS A N 1
ATOM 2198 C CA . LYS B 1 80 ? 25.82183 104.45080 9.04163 1.000 101.55790 103 LYS A CA 1
ATOM 2199 C C . LYS B 1 80 ? 25.99875 103.32009 10.04579 1.000 99.72257 103 LYS A C 1
ATOM 2200 O O . LYS B 1 80 ? 27.05895 103.18888 10.66362 1.000 100.65661 103 LYS A O 1
ATOM 2202 N N . LEU B 1 81 ? 24.95530 102.50944 10.21113 1.000 97.22808 104 LEU A N 1
ATOM 2203 C CA . LEU B 1 81 ? 24.94318 101.44660 11.20731 1.000 92.81439 104 LEU A CA 1
ATOM 2204 C C . LEU B 1 81 ? 25.07296 100.05758 10.59253 1.000 88.38321 104 LEU A C 1
ATOM 2205 O O . LEU B 1 81 ? 24.98974 99.06265 11.31871 1.000 90.19171 104 LEU A O 1
ATOM 2207 N N . ALA B 1 82 ? 25.27978 99.96049 9.28151 1.000 86.02769 105 ALA A N 1
ATOM 2208 C CA . ALA B 1 82 ? 25.40951 98.65747 8.64670 1.000 86.35748 105 ALA A CA 1
ATOM 2209 C C . ALA B 1 82 ? 26.70403 97.97738 9.07058 1.000 90.89763 105 ALA A C 1
ATOM 2210 O O . ALA B 1 82 ? 27.72665 98.62608 9.30728 1.000 92.39041 105 ALA A O 1
ATOM 2212 N N . ALA B 1 83 ? 26.64990 96.65136 9.16182 1.000 87.87188 106 ALA A N 1
ATOM 2213 C CA . ALA B 1 83 ? 27.83247 95.86718 9.48573 1.000 90.48572 106 ALA A CA 1
ATOM 2214 C C . ALA B 1 83 ? 28.70334 95.71253 8.24560 1.000 91.70920 106 ALA A C 1
ATOM 2215 O O . ALA B 1 83 ? 28.19932 95.43502 7.15274 1.000 98.04475 106 ALA A O 1
ATOM 2217 N N . LYS B 1 84 ? 30.01225 95.90041 8.41832 1.000 91.94264 107 LYS A N 1
ATOM 2218 C CA . LYS B 1 84 ? 30.94711 95.80782 7.30516 1.000 92.54446 107 LYS A CA 1
ATOM 2219 C C . LYS B 1 84 ? 31.25397 94.36896 6.91235 1.000 94.41716 107 LYS A C 1
ATOM 2220 O O . LYS B 1 84 ? 31.73391 94.13408 5.79830 1.000 98.83871 107 LYS A O 1
ATOM 2222 N N . HIS B 1 85 ? 30.98975 93.40694 7.79057 1.000 92.50976 108 HIS A N 1
ATOM 2223 C CA . HIS B 1 85 ? 31.23961 91.99905 7.51576 1.000 91.05208 108 HIS A CA 1
ATOM 2224 C C . HIS B 1 85 ? 29.91005 91.27716 7.35513 1.000 90.95027 108 HIS A C 1
ATOM 2225 O O . HIS B 1 85 ? 29.05518 91.33576 8.24628 1.000 91.22932 108 HIS A O 1
ATOM 2232 N N . ARG B 1 86 ? 29.74128 90.59886 6.21928 1.000 91.76245 109 ARG A N 1
ATOM 2233 C CA . ARG B 1 86 ? 28.48167 89.91299 5.95063 1.000 82.87120 109 ARG A CA 1
ATOM 2234 C C . ARG B 1 86 ? 28.19657 88.83199 6.98687 1.000 86.57143 109 ARG A C 1
ATOM 2235 O O . ARG B 1 86 ? 27.02880 88.55628 7.29014 1.000 92.19651 109 ARG A O 1
ATOM 2237 N N . GLU B 1 87 ? 29.24107 88.21676 7.54778 1.000 81.98755 110 GLU A N 1
ATOM 2238 C CA . GLU B 1 87 ? 29.03093 87.16679 8.53700 1.000 81.61383 110 GLU A CA 1
ATOM 2239 C C . GLU B 1 87 ? 28.40782 87.71461 9.81402 1.000 86.98841 110 GLU A C 1
ATOM 2240 O O . GLU B 1 87 ? 27.72743 86.97229 10.53128 1.000 84.13928 110 GLU A O 1
ATOM 2242 N N . SER B 1 88 ? 28.62104 89.00180 10.11376 1.000 85.87867 111 SER A N 1
ATOM 2243 C CA . SER B 1 88 ? 27.99487 89.59659 11.29078 1.000 84.59768 111 SER A CA 1
ATOM 2244 C C . SER B 1 88 ? 26.47585 89.59759 11.17606 1.000 86.16677 111 SER A C 1
ATOM 2245 O O . SER B 1 88 ? 25.77703 89.61431 12.19519 1.000 80.78626 111 SER A O 1
ATOM 2248 N N . ASN B 1 89 ? 25.94563 89.57804 9.94916 1.000 84.20723 112 ASN A N 1
ATOM 2249 C CA . ASN B 1 89 ? 24.50064 89.52007 9.76044 1.000 85.98257 112 ASN A CA 1
ATOM 2250 C C . ASN B 1 89 ? 23.97359 88.09875 9.92678 1.000 82.43300 112 ASN A C 1
ATOM 2251 O O . ASN B 1 89 ? 22.85080 87.90211 10.40403 1.000 82.29906 112 ASN A O 1
ATOM 2256 N N . THR B 1 90 ? 24.77017 87.09920 9.54581 1.000 82.18744 113 THR A N 1
ATOM 2257 C CA . THR B 1 90 ? 24.34408 85.70894 9.62912 1.000 76.62769 113 THR A CA 1
ATOM 2258 C C . THR B 1 90 ? 24.62874 85.07836 10.98618 1.000 78.47113 113 THR A C 1
ATOM 2259 O O . THR B 1 90 ? 24.03447 84.04203 11.30147 1.000 82.73918 113 THR A O 1
ATOM 2263 N N . ALA B 1 91 ? 25.51051 85.66907 11.79091 1.000 72.31357 114 ALA A N 1
ATOM 2264 C CA . ALA B 1 91 ? 25.86613 85.07752 13.07695 1.000 69.84123 114 ALA A CA 1
ATOM 2265 C C . ALA B 1 91 ? 24.65934 85.02190 14.01018 1.000 73.69982 114 ALA A C 1
ATOM 2266 O O . ALA B 1 91 ? 23.98973 86.03250 14.24114 1.000 70.78411 114 ALA A O 1
ATOM 2268 N N . GLY B 1 92 ? 24.39522 83.83282 14.55244 1.000 65.28999 115 GLY A N 1
ATOM 2269 C CA . GLY B 1 92 ? 23.30151 83.63927 15.48567 1.000 71.31287 115 GLY A CA 1
ATOM 2270 C C . GLY B 1 92 ? 21.91939 83.66227 14.87493 1.000 73.67282 115 GLY A C 1
ATOM 2271 O O . GLY B 1 92 ? 20.93640 83.85076 15.59608 1.000 68.16813 115 GLY A O 1
ATOM 2272 N N . ILE B 1 93 ? 21.81528 83.44898 13.56098 1.000 72.08318 116 ILE A N 1
ATOM 2273 C CA . ILE B 1 93 ? 20.55600 83.67504 12.85918 1.000 70.57915 116 ILE A CA 1
ATOM 2274 C C . ILE B 1 93 ? 19.48473 82.66342 13.26655 1.000 69.19526 116 ILE A C 1
ATOM 2275 O O . ILE B 1 93 ? 18.28952 82.97964 13.24472 1.000 74.65861 116 ILE A O 1
ATOM 2280 N N . ASP B 1 94 ? 19.87859 81.45774 13.67469 1.000 70.16852 117 ASP A N 1
ATOM 2281 C CA . ASP B 1 94 ? 18.93934 80.38919 13.99104 1.000 63.71103 117 ASP A CA 1
ATOM 2282 C C . ASP B 1 94 ? 18.68272 80.22928 15.48712 1.000 62.30065 117 ASP A C 1
ATOM 2283 O O . ASP B 1 94 ? 18.01442 79.27291 15.88641 1.000 63.67438 117 ASP A O 1
ATOM 2288 N N . ILE B 1 95 ? 19.18529 81.13975 16.32387 1.000 65.92984 118 ILE A N 1
ATOM 2289 C CA . ILE B 1 95 ? 19.11269 80.93095 17.76792 1.000 62.29862 118 ILE A CA 1
ATOM 2290 C C . ILE B 1 95 ? 17.67370 81.05710 18.26017 1.000 64.13027 118 ILE A C 1
ATOM 2291 O O . ILE B 1 95 ? 17.18839 80.21291 19.02340 1.000 63.14423 118 ILE A O 1
ATOM 2296 N N . PHE B 1 96 ? 16.97094 82.11057 17.83212 1.000 63.57217 119 PHE A N 1
ATOM 2297 C CA . PHE B 1 96 ? 15.59689 82.31376 18.28334 1.000 58.52004 119 PHE A CA 1
ATOM 2298 C C . PHE B 1 96 ? 14.70156 81.15710 17.85770 1.000 62.81617 119 PHE A C 1
ATOM 2299 O O . PHE B 1 96 ? 13.85701 80.69469 18.63594 1.000 65.96856 119 PHE A O 1
ATOM 2307 N N . SER B 1 97 ? 14.87865 80.67601 16.62475 1.000 64.63874 120 SER A N 1
ATOM 2308 C CA . SER B 1 97 ? 14.09529 79.54442 16.14109 1.000 65.25660 120 SER A CA 1
ATOM 2309 C C . SER B 1 97 ? 14.37725 78.28874 16.95626 1.000 68.70132 120 SER A C 1
ATOM 2310 O O . SER B 1 97 ? 13.45481 77.52719 17.26556 1.000 65.27799 120 SER A O 1
ATOM 2313 N N . LYS B 1 98 ? 15.64547 78.05462 17.31306 1.000 64.45531 121 LYS A N 1
ATOM 2314 C CA . LYS B 1 98 ? 15.96838 76.89997 18.14620 1.000 62.62262 121 LYS A CA 1
ATOM 2315 C C . LYS B 1 98 ? 15.35854 77.04981 19.53229 1.000 61.71162 121 LYS A C 1
ATOM 2316 O O . LYS B 1 98 ? 14.75925 76.10952 20.06656 1.000 59.87257 121 LYS A O 1
ATOM 2322 N N . PHE B 1 99 ? 15.50388 78.23501 20.12805 1.000 57.19984 122 PHE A N 1
ATOM 2323 C CA . PHE B 1 99 ? 14.91996 78.48886 21.44012 1.000 61.34652 122 PHE A CA 1
ATOM 2324 C C . PHE B 1 99 ? 13.40908 78.29587 21.41743 1.000 59.43532 122 PHE A C 1
ATOM 2325 O O . PHE B 1 99 ? 12.84264 77.69867 22.33964 1.000 58.43570 122 PHE A O 1
ATOM 2333 N N . SER B 1 100 ? 12.74258 78.76926 20.36148 1.000 57.20914 123 SER A N 1
ATOM 2334 C CA . SER B 1 100 ? 11.28363 78.67831 20.30577 1.000 65.90781 123 SER A CA 1
ATOM 2335 C C . SER B 1 100 ? 10.82057 77.22801 20.33710 1.000 65.13208 123 SER A C 1
ATOM 2336 O O . SER B 1 100 ? 9.90294 76.87455 21.08633 1.000 68.06477 123 SER A O 1
ATOM 2339 N N . ALA B 1 101 ? 11.45398 76.36828 19.53413 1.000 61.92489 124 ALA A N 1
ATOM 2340 C CA . ALA B 1 101 ? 11.11990 74.94807 19.56044 1.000 61.93188 124 ALA A CA 1
ATOM 2341 C C . ALA B 1 101 ? 11.46557 74.31353 20.90148 1.000 64.37471 124 ALA A C 1
ATOM 2342 O O . ALA B 1 101 ? 10.77225 73.38915 21.34277 1.000 62.79162 124 ALA A O 1
ATOM 2344 N N . TYR B 1 102 ? 12.52437 74.79833 21.56120 1.000 58.74138 125 TYR A N 1
ATOM 2345 C CA . TYR B 1 102 ? 12.91696 74.27780 22.86922 1.000 55.50330 125 TYR A CA 1
ATOM 2346 C C . TYR B 1 102 ? 11.82801 74.49928 23.91738 1.000 65.04179 125 TYR A C 1
ATOM 2347 O O . TYR B 1 102 ? 11.49574 73.59019 24.68860 1.000 60.61410 125 TYR A O 1
ATOM 2356 N N . ILE B 1 103 ? 11.26823 75.70992 23.97228 1.000 61.28087 126 ILE A N 1
ATOM 2357 C CA . ILE B 1 103 ? 10.32322 76.03250 25.03640 1.000 70.44315 126 ILE A CA 1
ATOM 2358 C C . ILE B 1 103 ? 8.89943 75.60952 24.70474 1.000 70.92652 126 ILE A C 1
ATOM 2359 O O . ILE B 1 103 ? 8.08872 75.42615 25.62192 1.000 74.93744 126 ILE A O 1
ATOM 2364 N N . LYS B 1 104 ? 8.56629 75.45608 23.42182 1.000 71.83815 127 LYS A N 1
ATOM 2365 C CA . LYS B 1 104 ? 7.21247 75.07114 23.04214 1.000 72.62776 127 LYS A CA 1
ATOM 2366 C C . LYS B 1 104 ? 6.98246 73.57201 23.14944 1.000 72.73750 127 LYS A C 1
ATOM 2367 O O . LYS B 1 104 ? 5.82675 73.13326 23.16773 1.000 70.69114 127 LYS A O 1
ATOM 2373 N N . ASN B 1 105 ? 8.05299 72.78971 23.23738 1.000 66.63519 128 ASN A N 1
ATOM 2374 C CA . ASN B 1 105 ? 7.94393 71.33865 23.26565 1.000 66.16406 128 ASN A CA 1
ATOM 2375 C C . ASN B 1 105 ? 7.42250 70.85854 24.61683 1.000 68.34564 128 ASN A C 1
ATOM 2376 O O . ASN B 1 105 ? 7.89040 71.30603 25.66766 1.000 74.51055 128 ASN A O 1
ATOM 2381 N N . THR B 1 106 ? 6.46910 69.92392 24.58816 1.000 73.86238 129 THR A N 1
ATOM 2382 C CA . THR B 1 106 ? 5.86568 69.37574 25.80037 1.000 76.31779 129 THR A CA 1
ATOM 2383 C C . THR B 1 106 ? 6.31466 67.95508 26.11853 1.000 75.94078 129 THR A C 1
ATOM 2384 O O . THR B 1 106 ? 5.88321 67.40198 27.13571 1.000 77.61848 129 THR A O 1
ATOM 2388 N N . LYS B 1 107 ? 7.15090 67.34348 25.28548 1.000 74.25779 130 LYS A N 1
ATOM 2389 C CA . LYS B 1 107 ? 7.54583 65.95076 25.45565 1.000 70.59362 130 LYS A CA 1
ATOM 2390 C C . LYS B 1 107 ? 8.96099 65.87378 26.01240 1.000 71.35433 130 LYS A C 1
ATOM 2391 O O . LYS B 1 107 ? 9.89150 66.46328 25.44612 1.000 61.91212 130 LYS A O 1
ATOM 2397 N N . GLN B 1 108 ? 9.11766 65.14807 27.12449 1.000 70.07772 131 GLN A N 1
ATOM 2398 C CA . GLN B 1 108 ? 10.44088 64.99103 27.72127 1.000 78.41985 131 GLN A CA 1
ATOM 2399 C C . GLN B 1 108 ? 11.38320 64.22948 26.79923 1.000 67.82792 131 GLN A C 1
ATOM 2400 O O . GLN B 1 108 ? 12.59405 64.47227 26.82196 1.000 75.37914 131 GLN A O 1
ATOM 2402 N N . GLN B 1 109 ? 10.84763 63.32699 25.96848 1.000 73.77358 132 GLN A N 1
ATOM 2403 C CA . GLN B 1 109 ? 11.69099 62.52239 25.08846 1.000 69.39867 132 GLN A CA 1
ATOM 2404 C C . GLN B 1 109 ? 12.47625 63.38073 24.10717 1.000 65.99021 132 GLN A C 1
ATOM 2405 O O . GLN B 1 109 ? 13.55243 62.97335 23.65804 1.000 68.37989 132 GLN A O 1
ATOM 2407 N N . ASN B 1 110 ? 11.96342 64.56334 23.76106 1.000 67.48954 133 ASN A N 1
ATOM 2408 C CA . ASN B 1 110 ? 12.60267 65.42758 22.77679 1.000 62.40562 133 ASN A CA 1
ATOM 2409 C C . ASN B 1 110 ? 13.33802 66.61316 23.38445 1.000 62.28212 133 ASN A C 1
ATOM 2410 O O . ASN B 1 110 ? 14.00641 67.34247 22.64520 1.000 58.82409 133 ASN A O 1
ATOM 2415 N N . ASN B 1 111 ? 13.24013 66.81433 24.69944 1.000 55.70510 134 ASN A N 1
ATOM 2416 C CA . ASN B 1 111 ? 13.81348 68.00580 25.31913 1.000 65.80758 134 ASN A CA 1
ATOM 2417 C C . ASN B 1 111 ? 15.32942 68.05176 25.16184 1.000 54.85048 134 ASN A C 1
ATOM 2418 O O . ASN B 1 111 ? 15.89368 69.10307 24.83955 1.000 65.64860 134 ASN A O 1
ATOM 2423 N N . ALA B 1 112 ? 16.00519 66.91923 25.37090 1.000 57.12632 135 ALA A N 1
ATOM 2424 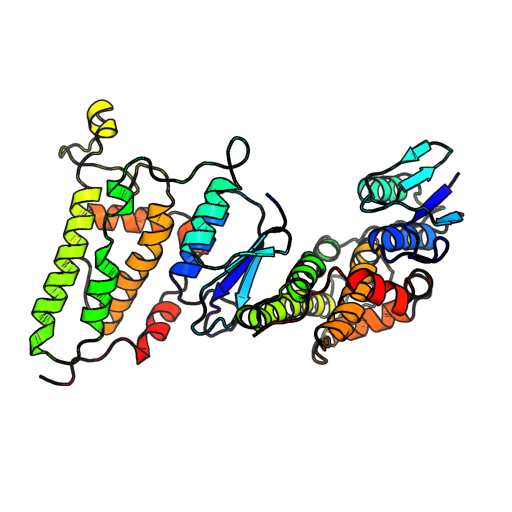C CA . ALA B 1 112 ? 17.46619 66.92018 25.35763 1.000 62.45684 135 ALA A CA 1
ATOM 2425 C C . ALA B 1 112 ? 18.01270 67.28530 23.98147 1.000 59.06265 135 ALA A C 1
ATOM 2426 O O . ALA B 1 112 ? 18.97618 68.05390 23.87516 1.000 59.80578 135 ALA A O 1
ATOM 2428 N N . ALA B 1 113 ? 17.40884 66.74972 22.91367 1.000 55.65641 136 ALA A N 1
ATOM 2429 C CA . ALA B 1 113 ? 17.83235 67.11676 21.56653 1.000 57.51141 136 ALA A CA 1
ATOM 2430 C C . ALA B 1 113 ? 17.60834 68.60157 21.30332 1.000 58.27652 136 ALA A C 1
ATOM 2431 O O . ALA B 1 113 ? 18.48280 69.28405 20.75504 1.000 53.69433 136 ALA A O 1
ATOM 2433 N N . LEU B 1 114 ? 16.43808 69.11788 21.68245 1.000 50.22342 137 LEU A N 1
ATOM 2434 C CA . LEU B 1 114 ? 16.13212 70.52164 21.42626 1.000 56.08047 137 LEU A CA 1
ATOM 2435 C C . LEU B 1 114 ? 17.03467 71.44836 22.23493 1.000 52.27599 137 LEU A C 1
ATOM 2436 O O . LEU B 1 114 ? 17.42789 72.51353 21.74868 1.000 57.36862 137 LEU A O 1
ATOM 2441 N N . GLU B 1 115 ? 17.35915 71.07579 23.47594 1.000 52.66027 138 GLU A N 1
ATOM 2442 C CA . GLU B 1 115 ? 18.35679 71.83956 24.22362 1.000 64.61534 138 GLU A CA 1
ATOM 2443 C C . GLU B 1 115 ? 19.70466 71.83431 23.50837 1.000 56.20374 138 GLU A C 1
ATOM 2444 O O . GLU B 1 115 ? 20.37097 72.87273 23.41007 1.000 59.13289 138 GLU A O 1
ATOM 2450 N N . ARG B 1 116 ? 20.12832 70.67250 23.01049 1.000 59.75453 139 ARG A N 1
ATOM 2451 C CA . ARG B 1 116 ? 21.38222 70.61119 22.26427 1.000 61.40695 139 ARG A CA 1
ATOM 2452 C C . ARG B 1 116 ? 21.34042 71.49595 21.02512 1.000 64.11162 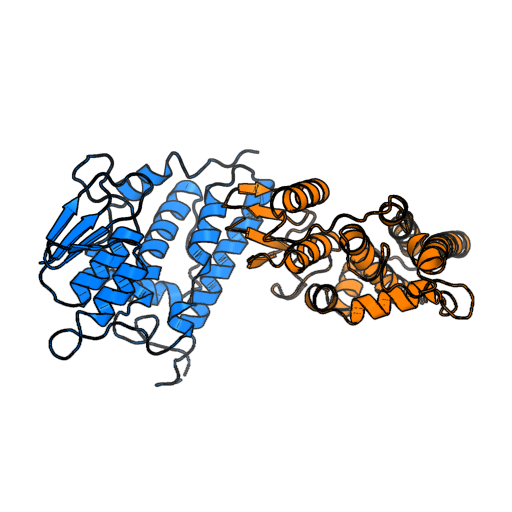139 ARG A C 1
ATOM 2453 O O . ARG B 1 116 ? 22.36397 72.07454 20.64383 1.000 60.88479 139 ARG A O 1
ATOM 2461 N N . GLY B 1 117 ? 20.17222 71.61208 20.38532 1.000 60.38322 140 GLY A N 1
ATOM 2462 C CA . GLY B 1 117 ? 20.05343 72.50981 19.24719 1.000 57.95024 140 GLY A CA 1
ATOM 2463 C C . GLY B 1 117 ? 20.30656 73.95604 19.62489 1.000 57.29048 140 GLY A C 1
ATOM 2464 O O . GLY B 1 117 ? 21.04297 74.66840 18.94063 1.000 63.14130 140 GLY A O 1
ATOM 2465 N N . LEU B 1 118 ? 19.69247 74.41083 20.71993 1.000 56.74702 141 LEU A N 1
ATOM 2466 C CA . LEU B 1 118 ? 19.93568 75.77006 21.18865 1.000 59.53724 141 LEU A CA 1
ATOM 2467 C C . LEU B 1 118 ? 21.40161 75.97508 21.56434 1.000 58.41912 141 LEU A C 1
ATOM 2468 O O . LEU B 1 118 ? 21.99688 77.00541 21.22906 1.000 59.04796 141 LEU A O 1
ATOM 2473 N N . THR B 1 119 ? 21.99537 75.00558 22.26540 1.000 56.45492 142 THR A N 1
ATOM 2474 C CA . THR B 1 119 ? 23.38737 75.14256 22.69512 1.000 59.87449 142 THR A CA 1
ATOM 2475 C C . THR B 1 119 ? 24.33410 75.20897 21.50493 1.000 64.05926 142 THR A C 1
ATOM 2476 O O . THR B 1 119 ? 25.28859 75.99859 21.50462 1.000 62.59274 142 THR A O 1
ATOM 2480 N N . LYS B 1 120 ? 24.08744 74.38463 20.48112 1.000 59.13202 143 LYS A N 1
ATOM 2481 C CA . LYS B 1 120 ? 24.94021 74.40998 19.29995 1.000 61.20393 143 LYS A CA 1
ATOM 2482 C C . LYS B 1 120 ? 24.82421 75.74078 18.56975 1.000 64.38034 143 LYS A C 1
ATOM 2483 O O . LYS B 1 120 ? 25.82377 76.27235 18.07147 1.000 57.44441 143 LYS A O 1
ATOM 2489 N N . ALA B 1 121 ? 23.61483 76.29799 18.49888 1.000 56.80621 144 ALA A N 1
ATOM 2490 C CA . ALA B 1 121 ? 23.43788 77.57276 17.81269 1.000 63.45727 144 ALA A CA 1
ATOM 2491 C C . ALA B 1 121 ? 24.11029 78.70432 18.57537 1.000 57.45562 144 ALA A C 1
ATOM 2492 O O . ALA B 1 121 ? 24.64457 79.64057 17.96811 1.000 54.97738 144 ALA A O 1
ATOM 2494 N N . LEU B 1 122 ? 24.07558 78.64553 19.90939 1.000 57.72761 145 LEU A N 1
ATOM 2495 C CA . LEU B 1 122 ? 24.78708 79.63713 20.70508 1.000 63.99792 145 LEU A CA 1
ATOM 2496 C C . LEU B 1 122 ? 26.29717 79.46708 20.57883 1.000 60.77723 145 LEU A C 1
ATOM 2497 O O . LEU B 1 122 ? 27.03053 80.46157 20.61953 1.000 63.92173 145 LEU A O 1
ATOM 2502 N N . LYS B 1 123 ? 26.77194 78.22436 20.40796 1.000 57.72139 146 LYS A N 1
ATOM 2503 C CA . LYS B 1 123 ? 28.20408 77.97526 20.26073 1.000 65.27997 146 LYS A CA 1
ATOM 2504 C C . LYS B 1 123 ? 28.74543 78.60640 18.98552 1.000 65.19887 146 LYS A C 1
ATOM 2505 O O . LYS B 1 123 ? 29.82504 79.20510 18.99522 1.000 77.65910 146 LYS A O 1
ATOM 2510 N N . LYS B 1 124 ? 28.01631 78.47573 17.87468 1.000 69.81555 147 LYS A N 1
ATOM 2511 C CA . LYS B 1 124 ? 28.47870 79.05282 16.61850 1.000 69.32645 147 LYS A CA 1
ATOM 2512 C C . LYS B 1 124 ? 28.61374 80.56692 16.72721 1.000 71.46527 147 LYS A C 1
ATOM 2513 O O . LYS B 1 124 ? 29.54425 81.15443 16.16494 1.000 74.76228 147 LYS A O 1
ATOM 2515 N N . LEU B 1 125 ? 27.69145 81.21645 17.44527 1.000 73.10334 148 LEU A N 1
ATOM 2516 C CA . LEU B 1 125 ? 27.80756 82.65356 17.67200 1.000 73.48268 148 LEU A CA 1
ATOM 2517 C C . LEU B 1 125 ? 28.98753 82.96749 18.58273 1.000 74.48464 148 LEU A C 1
ATOM 2518 O O . LEU B 1 125 ? 29.75387 83.90094 18.31543 1.000 73.52387 148 LEU A O 1
ATOM 2523 N N . ASP B 1 126 ? 29.14423 82.19677 19.66383 1.000 71.79662 149 ASP A N 1
ATOM 2524 C CA . ASP B 1 126 ? 30.30629 82.34967 20.53359 1.000 77.30976 149 ASP A CA 1
ATOM 2525 C C . ASP B 1 126 ? 31.60428 82.14838 19.75838 1.000 78.16822 149 ASP A C 1
ATOM 2526 O O . ASP B 1 126 ? 32.60889 82.82208 20.02408 1.000 77.73769 149 ASP A O 1
ATOM 2531 N N . ASP B 1 127 ? 31.60170 81.22722 18.79254 1.000 74.05689 150 ASP A N 1
ATOM 2532 C CA . ASP B 1 127 ? 32.78467 81.02384 17.96436 1.000 74.68806 150 ASP A CA 1
ATOM 2533 C C . ASP B 1 127 ? 33.05872 82.24287 17.09410 1.000 75.12409 150 ASP A C 1
ATOM 2534 O O . ASP B 1 127 ? 34.20541 82.68959 16.97981 1.000 83.45971 150 ASP A O 1
ATOM 2539 N N . TYR B 1 128 ? 32.01725 82.79609 16.46720 1.000 81.97890 151 TYR A N 1
ATOM 2540 C CA . TYR B 1 128 ? 32.21733 83.97107 15.62596 1.000 81.17512 151 TYR A CA 1
ATOM 2541 C C . TYR B 1 128 ? 32.76072 85.13956 16.43665 1.000 81.70213 151 TYR A C 1
ATOM 2542 O O . TYR B 1 128 ? 33.59013 85.91502 15.94637 1.000 79.18496 151 TYR A O 1
ATOM 2551 N N . LEU B 1 129 ? 32.31187 85.27049 17.68872 1.000 78.96830 152 LEU A N 1
ATOM 2552 C CA . LEU B 1 129 ? 32.74930 86.38391 18.52344 1.000 79.69336 152 LEU A CA 1
ATOM 2553 C C . LEU B 1 129 ? 34.19750 86.21493 18.96620 1.000 84.79242 152 LEU A C 1
ATOM 2554 O O . LEU B 1 129 ? 34.91889 87.20542 19.12690 1.000 85.00001 152 LEU A O 1
ATOM 2559 N N . ASN B 1 130 ? 34.64034 84.97125 19.17333 1.000 83.19118 153 ASN A N 1
ATOM 2560 C CA . ASN B 1 130 ? 36.02857 84.72222 19.54912 1.000 83.60448 153 ASN A CA 1
ATOM 2561 C C . ASN B 1 130 ? 36.96934 84.74062 18.35294 1.000 92.09199 153 ASN A C 1
ATOM 2562 O O . ASN B 1 130 ? 38.18830 84.84744 18.53969 1.000 93.78935 153 ASN A O 1
ATOM 2567 N N . THR B 1 131 ? 36.43918 84.63307 17.13606 1.000 92.36001 154 THR A N 1
ATOM 2568 C CA . THR B 1 131 ? 37.28097 84.62341 15.94490 1.000 93.09787 154 THR A CA 1
ATOM 2569 C C . THR B 1 131 ? 37.62196 86.06656 15.56159 1.000 98.08304 154 THR A C 1
ATOM 2570 O O . THR B 1 131 ? 36.70640 86.86494 15.35462 1.000 94.22098 154 THR A O 1
ATOM 2574 N N . PRO B 1 132 ? 38.90471 86.42638 15.48929 1.000 103.11646 155 PRO A N 1
ATOM 2575 C CA . PRO B 1 132 ? 39.24775 87.80854 15.12399 1.000 101.40925 155 PRO A CA 1
ATOM 2576 C C . PRO B 1 132 ? 38.71926 88.17096 13.74702 1.000 104.16128 155 PRO A C 1
ATOM 2577 O O . PRO B 1 132 ? 38.76160 87.36883 12.81015 1.000 112.77203 155 PRO A O 1
ATOM 2581 N N . LEU B 1 133 ? 38.21844 89.39962 13.63291 1.000 102.29073 156 LEU A N 1
ATOM 2582 C CA . LEU B 1 133 ? 37.84784 89.94716 12.34388 1.000 111.55879 156 LEU A CA 1
ATOM 2583 C C . LEU B 1 133 ? 39.11752 90.22284 11.53960 1.000 115.95866 156 LEU A C 1
ATOM 2584 O O . LEU B 1 133 ? 40.22666 90.16066 12.07740 1.000 116.10182 156 LEU A O 1
ATOM 2586 N N . PRO B 1 134 ? 38.99410 90.48654 10.23058 1.000 116.89904 157 PRO A N 1
ATOM 2587 C CA . PRO B 1 134 ? 40.19674 90.82518 9.44429 1.000 115.69832 157 PRO A CA 1
ATOM 2588 C C . PRO B 1 134 ? 41.05515 91.91385 10.07495 1.000 120.59196 157 PRO A C 1
ATOM 2589 O O . PRO B 1 134 ? 42.27429 91.74066 10.21575 1.000 129.21178 157 PRO A O 1
ATOM 2593 N N . GLU B 1 135 ? 40.45149 93.03752 10.45687 1.000 121.32957 158 GLU A N 1
ATOM 2594 C CA . GLU B 1 135 ? 41.15102 94.00912 11.28357 1.000 112.97317 158 GLU A CA 1
ATOM 2595 C C . GLU B 1 135 ? 41.51368 93.37558 12.62261 1.000 117.06862 158 GLU A C 1
ATOM 2596 O O . GLU B 1 135 ? 40.70925 92.65817 13.22488 1.000 128.94590 158 GLU A O 1
ATOM 2598 N N . GLU B 1 136 ? 42.73359 93.64445 13.08134 1.000 127.73265 159 GLU A N 1
ATOM 2599 C CA . GLU B 1 136 ? 43.30623 92.99003 14.26034 1.000 128.51645 159 GLU A CA 1
ATOM 2600 C C . GLU B 1 136 ? 43.32918 91.47201 14.08460 1.000 126.11633 159 GLU A C 1
ATOM 2601 O O . GLU B 1 136 ? 43.69731 90.96307 13.02462 1.000 127.70953 159 GLU A O 1
ATOM 2603 N N . LYS B 1 146 ? 46.16894 84.70110 21.40423 1.000 121.88212 169 LYS A N 1
ATOM 2604 C CA . LYS B 1 146 ? 45.36739 85.22340 20.30129 1.000 112.37772 169 LYS A CA 1
ATOM 2605 C C . LYS B 1 146 ? 43.91632 85.45653 20.71352 1.000 119.7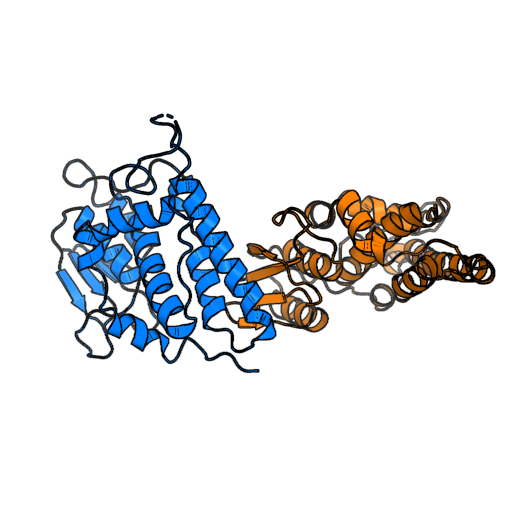2677 169 LYS A C 1
ATOM 2606 O O . LYS B 1 146 ? 43.64126 85.87054 21.84050 1.000 125.82567 169 LYS A O 1
ATOM 2608 N N . GLY B 1 147 ? 42.98932 85.18377 19.79274 1.000 115.85480 170 GLY A N 1
ATOM 2609 C CA . GLY B 1 147 ? 41.58320 85.43790 20.02996 1.000 99.54090 170 GLY A CA 1
ATOM 2610 C C . GLY B 1 147 ? 41.17622 86.84157 19.62979 1.000 103.19394 170 GLY A C 1
ATOM 2611 O O . GLY B 1 147 ? 41.97860 87.66201 19.17250 1.000 114.91138 170 GLY A O 1
ATOM 2612 N N . SER B 1 148 ? 39.88807 87.12476 19.81199 1.000 106.20493 171 SER A N 1
ATOM 2613 C CA . SER B 1 148 ? 39.30916 88.41833 19.47187 1.000 103.20454 171 SER A CA 1
ATOM 2614 C C . SER B 1 148 ? 38.85394 89.13525 20.73483 1.000 102.38619 171 SER A C 1
ATOM 2615 O O . SER B 1 148 ? 38.31951 88.50906 21.65604 1.000 103.21480 171 SER A O 1
ATOM 2618 N N . ARG B 1 149 ? 39.06909 90.45240 20.77157 1.000 101.84122 172 ARG A N 1
ATOM 2619 C CA . ARG B 1 149 ? 38.65876 91.28432 21.89850 1.000 98.25345 172 ARG A CA 1
ATOM 2620 C C . ARG B 1 149 ? 37.62900 92.33959 21.50351 1.000 103.90627 172 ARG A C 1
ATOM 2621 O O . ARG B 1 149 ? 37.35556 93.25555 22.29341 1.000 104.94357 172 ARG A O 1
ATOM 2623 N N . ARG B 1 150 ? 37.04885 92.23701 20.30864 1.000 96.74099 173 ARG A N 1
ATOM 2624 C CA . ARG B 1 150 ? 36.07712 93.22530 19.86965 1.000 94.18045 173 ARG A CA 1
ATOM 2625 C C . ARG B 1 150 ? 34.84132 93.18166 20.76389 1.000 95.33033 173 ARG A C 1
ATOM 2626 O O . ARG B 1 150 ? 34.50310 92.14754 21.34713 1.000 94.79495 173 ARG A O 1
ATOM 2634 N N . LYS B 1 151 ? 34.17260 94.32924 20.88181 1.000 90.04584 174 LYS A N 1
ATOM 2635 C CA . LYS B 1 151 ? 33.06669 94.44769 21.82300 1.000 90.95350 174 LYS A CA 1
ATOM 2636 C C . LYS B 1 151 ? 31.78400 93.82276 21.27935 1.000 91.47822 174 LYS A C 1
ATOM 2637 O O . LYS B 1 151 ? 31.03155 93.19440 22.03459 1.000 86.25602 174 LYS A O 1
ATOM 2639 N N . PHE B 1 152 ? 31.52366 93.97137 19.97837 1.000 92.11678 175 PHE A N 1
ATOM 2640 C CA . PHE B 1 152 ? 30.25784 93.52845 19.40268 1.000 86.47420 175 PHE A CA 1
ATOM 2641 C C . PHE B 1 152 ? 30.48615 92.68239 18.15578 1.000 86.34615 175 PHE A C 1
ATOM 2642 O O . PHE B 1 152 ? 31.61737 92.27407 17.88564 1.000 85.66490 175 PHE A O 1
ATOM 2650 N N . LEU B 1 153 ? 29.42519 92.40657 17.39103 1.000 87.47025 176 LEU A N 1
ATOM 2651 C CA . LEU B 1 153 ? 29.53255 91.51344 16.24116 1.000 86.56977 176 LEU A CA 1
ATOM 2652 C C . LEU B 1 153 ? 30.53203 92.02091 15.20689 1.000 87.20904 176 LEU A C 1
ATOM 2653 O O . LEU B 1 153 ? 31.55041 91.36953 14.95781 1.000 91.37491 176 LEU A O 1
ATOM 2658 N N . ASP B 1 154 ? 30.25617 93.17863 14.60274 1.000 89.99404 177 ASP A N 1
ATOM 2659 C CA . ASP B 1 154 ? 31.10265 93.67199 13.51950 1.000 90.05936 177 ASP A CA 1
ATOM 2660 C C . ASP B 1 154 ? 32.39034 94.29891 14.04015 1.000 88.03922 177 ASP A C 1
ATOM 2661 O O . ASP B 1 154 ? 33.45835 94.11550 13.44398 1.000 90.63874 177 ASP A O 1
ATOM 2666 N N . GLY B 1 155 ? 32.31206 95.04105 15.12904 1.000 88.66310 178 GLY A N 1
ATOM 2667 C CA . GLY B 1 155 ? 33.48276 95.67191 15.70571 1.000 87.23150 178 GLY A CA 1
ATOM 2668 C C . GLY B 1 155 ? 33.20774 96.10897 17.12469 1.000 89.91619 178 GLY A C 1
ATOM 2669 O O . GLY B 1 155 ? 32.52433 95.42566 17.88293 1.000 91.46662 178 GLY A O 1
ATOM 2670 N N . ASP B 1 156 ? 33.75706 97.26539 17.48639 1.000 88.94268 179 ASP A N 1
ATOM 2671 C CA . ASP B 1 156 ? 33.54394 97.83748 18.80733 1.000 94.13220 179 ASP A CA 1
ATOM 2672 C C . ASP B 1 156 ? 32.40728 98.84975 18.83137 1.000 92.29802 179 ASP A C 1
ATOM 2673 O O . ASP B 1 156 ? 32.16608 99.46677 19.87531 1.000 93.46387 179 ASP A O 1
ATOM 2678 N N . GLU B 1 157 ? 31.70996 99.03410 17.71347 1.000 89.50858 180 GLU A N 1
ATOM 2679 C CA . GLU B 1 157 ? 30.54538 99.90134 17.63953 1.000 93.90929 180 GLU A CA 1
ATOM 2680 C C . GLU B 1 157 ? 29.31486 99.06248 17.31891 1.000 90.19039 180 GLU A C 1
ATOM 2681 O O . GLU B 1 157 ? 29.38232 98.12239 16.52006 1.000 89.60084 180 GLU A O 1
ATOM 2683 N N . LEU B 1 158 ? 28.19777 99.39687 17.95906 1.000 89.30560 181 LEU A N 1
ATOM 2684 C CA . LEU B 1 158 ? 26.95819 98.66903 17.72241 1.000 88.81121 181 LEU A CA 1
ATOM 2685 C C . LEU B 1 158 ? 26.50281 98.85048 16.28047 1.000 86.51117 181 LEU A C 1
ATOM 2686 O O . LEU B 1 158 ? 26.62400 99.93346 15.70326 1.000 96.18057 181 LEU A O 1
ATOM 2691 N N . THR B 1 159 ? 25.98639 97.77605 15.69375 1.000 85.09124 182 THR A N 1
ATOM 2692 C CA . THR B 1 159 ? 25.60814 97.76356 14.28982 1.000 85.89865 182 THR A CA 1
ATOM 2693 C C . THR B 1 159 ? 24.19247 97.21962 14.14718 1.000 88.06099 182 THR A C 1
ATOM 2694 O O . THR B 1 159 ? 23.60198 96.70440 15.10238 1.000 82.36580 182 THR A O 1
ATOM 2698 N N . LEU B 1 160 ? 23.64715 97.34806 12.93026 1.000 86.98846 183 LEU A N 1
ATOM 2699 C CA . LEU B 1 160 ? 22.31344 96.82915 12.64260 1.000 84.08700 183 LEU A CA 1
ATOM 2700 C C . LEU B 1 160 ? 22.19646 95.35313 12.99587 1.000 86.90632 183 LEU A C 1
ATOM 2701 O O . LEU B 1 160 ? 21.11983 94.89150 13.38815 1.000 77.94734 183 LEU A O 1
ATOM 2706 N N . ALA B 1 161 ? 23.29193 94.59782 12.87180 1.000 86.53528 184 ALA A N 1
ATOM 2707 C CA . ALA B 1 161 ? 23.25491 93.18686 13.24004 1.000 84.74551 184 ALA A CA 1
ATOM 2708 C C . ALA B 1 161 ? 23.02230 93.01096 14.73612 1.000 83.38512 184 ALA A C 1
ATOM 2709 O O . ALA B 1 161 ? 22.29297 92.10256 15.15041 1.000 81.19019 184 ALA A O 1
ATOM 2711 N N . ASP B 1 162 ? 23.63490 93.86450 15.56186 1.000 73.11834 185 ASP A N 1
ATOM 2712 C CA . ASP B 1 162 ? 23.40622 93.78260 17.00091 1.000 74.08882 185 ASP A CA 1
ATOM 2713 C C . ASP B 1 162 ? 21.98803 94.19274 17.36011 1.000 79.23418 185 ASP A C 1
ATOM 2714 O O . ASP B 1 162 ? 21.40156 93.63952 18.29631 1.000 79.38397 185 ASP A O 1
ATOM 2719 N N . CYS B 1 163 ? 21.43126 95.16126 16.63305 1.000 73.13837 186 CYS A N 1
ATOM 2720 C CA . CYS B 1 163 ? 20.06603 95.59342 16.89423 1.000 83.76020 186 CYS A CA 1
ATOM 2721 C C . CYS B 1 163 ? 19.07972 94.45874 16.66360 1.000 81.53797 186 CYS A C 1
ATOM 2722 O O . CYS B 1 163 ? 18.00385 94.43715 17.26981 1.000 82.10294 186 CYS A O 1
ATOM 2725 N N . ASN B 1 164 ? 19.43718 93.50382 15.80070 1.000 77.49059 187 ASN A N 1
ATOM 2726 C CA . ASN B 1 164 ? 18.58288 92.35422 15.54306 1.000 79.37503 187 ASN A CA 1
ATOM 2727 C C . ASN B 1 164 ? 18.80278 91.25054 16.56921 1.000 82.97239 187 ASN A C 1
ATOM 2728 O O . ASN B 1 164 ? 17.83925 90.69001 17.10448 1.000 76.39588 187 ASN A O 1
ATOM 2733 N N . LEU B 1 165 ? 20.06705 90.92941 16.85403 1.000 68.76251 188 LEU A N 1
ATOM 2734 C CA . LEU B 1 165 ? 20.38396 89.74775 17.64917 1.000 73.18776 188 LEU A CA 1
ATOM 2735 C C . LEU B 1 165 ? 20.19908 89.98489 19.14516 1.000 74.09891 188 LEU A C 1
ATOM 2736 O O . LEU B 1 165 ? 19.69078 89.10868 19.85341 1.000 70.87138 188 LEU A O 1
ATOM 2741 N N . LEU B 1 166 ? 20.60742 91.15224 19.64189 1.000 73.23734 189 LEU A N 1
ATOM 2742 C CA . LEU B 1 166 ? 20.57253 91.39846 21.08285 1.000 73.67762 189 LEU A CA 1
ATOM 2743 C C . LEU B 1 166 ? 19.17272 91.27866 21.67713 1.000 74.64099 189 LEU A C 1
ATOM 2744 O O . LEU B 1 166 ? 19.03034 90.62274 22.72327 1.000 69.62371 189 LEU A O 1
ATOM 2749 N N . PRO B 1 167 ? 18.11523 91.86887 21.09923 1.000 75.66605 190 PRO A N 1
ATOM 2750 C CA . PRO B 1 167 ? 16.77646 91.67211 21.68751 1.000 75.31522 190 PRO A CA 1
ATOM 2751 C C . PRO B 1 167 ? 16.35042 90.21484 21.73584 1.000 71.88078 190 PRO A C 1
ATOM 2752 O O . PRO B 1 167 ? 15.77289 89.77464 22.73802 1.000 71.90968 190 PRO A O 1
ATOM 2756 N N . LYS B 1 168 ? 16.63072 89.44684 20.67992 1.000 69.98425 191 LYS A N 1
ATOM 2757 C CA . LYS B 1 168 ? 16.27664 88.03361 20.68823 1.000 73.88480 191 LYS A CA 1
ATOM 2758 C C . LYS B 1 168 ? 17.06532 87.27630 21.74621 1.000 72.91198 191 LYS A C 1
ATOM 2759 O O . LYS B 1 168 ? 16.51001 86.42506 22.45046 1.000 71.26856 191 LYS A O 1
ATOM 2765 N N . LEU B 1 169 ? 18.36115 87.58217 21.87892 1.000 72.38168 192 LEU A N 1
ATOM 2766 C CA . LEU B 1 169 ? 19.18876 86.92687 22.88788 1.000 71.14866 192 LEU A CA 1
ATOM 2767 C C . LEU B 1 169 ? 18.65885 87.19277 24.29093 1.000 69.09895 192 LEU A C 1
ATOM 2768 O O . LEU B 1 169 ? 18.70159 86.31195 25.15807 1.000 67.72861 192 LEU A O 1
ATOM 2773 N N . HIS B 1 170 ? 18.15511 88.40549 24.53282 1.000 75.30191 193 HIS A N 1
ATOM 2774 C CA . HIS B 1 170 ? 17.60614 88.73336 25.84386 1.000 75.08016 193 HIS A CA 1
ATOM 2775 C C . HIS B 1 170 ? 16.38376 87.87962 26.16124 1.000 74.53937 193 HIS A C 1
ATOM 2776 O O . HIS B 1 170 ? 16.26532 87.33273 27.26535 1.000 72.84549 193 HIS A O 1
ATOM 2783 N N . VAL B 1 171 ? 15.44965 87.77485 25.20943 1.000 75.41704 194 VAL A N 1
ATOM 2784 C CA . VAL B 1 171 ? 14.28824 86.90613 25.39579 1.000 75.12062 194 VAL A CA 1
ATOM 2785 C C . VAL B 1 171 ? 14.73622 85.47246 25.64896 1.000 74.58016 194 VAL A C 1
ATOM 2786 O O . VAL B 1 171 ? 14.27582 84.81933 26.59315 1.000 72.11211 194 VAL A O 1
ATOM 2790 N N . VAL B 1 172 ? 15.64839 84.96791 24.81087 1.000 69.92243 195 VAL A N 1
ATOM 2791 C CA . VAL B 1 172 ? 16.14131 83.59725 24.96002 1.000 71.75941 195 VAL A CA 1
ATOM 2792 C C . VAL B 1 172 ? 16.63973 83.35782 26.37996 1.000 70.92427 195 VAL A C 1
ATOM 2793 O O . VAL B 1 172 ? 16.24648 82.38768 27.03920 1.000 74.40637 195 VAL A O 1
ATOM 2797 N N . LYS B 1 173 ? 17.50524 84.24847 26.87565 1.000 67.05344 196 LYS A N 1
ATOM 2798 C CA . LYS B 1 173 ? 18.10962 84.04308 28.19057 1.000 73.10705 196 LYS A CA 1
ATOM 2799 C C . LYS B 1 173 ? 17.06879 84.10260 29.30476 1.000 75.02223 196 LYS A C 1
ATOM 2800 O O . LYS B 1 173 ? 17.09550 83.27978 30.22889 1.000 69.70129 196 LYS A O 1
ATOM 2802 N N . ILE B 1 174 ? 16.14815 85.06699 29.24076 1.000 76.53954 197 ILE A N 1
ATOM 2803 C CA . ILE B 1 174 ? 15.16325 85.22454 30.30792 1.000 71.77201 197 ILE A CA 1
ATOM 2804 C C . ILE B 1 174 ? 14.18401 84.05490 30.31330 1.000 71.47825 197 ILE A C 1
ATOM 2805 O O . ILE B 1 174 ? 13.86557 83.49688 31.37046 1.000 75.40683 197 ILE A O 1
ATOM 2810 N N . VAL B 1 175 ? 13.69604 83.66339 29.13446 1.000 71.40771 198 VAL A N 1
ATOM 2811 C CA . VAL B 1 175 ? 12.62967 82.66768 29.06983 1.000 74.17324 198 VAL A CA 1
ATOM 2812 C C . VAL B 1 175 ? 13.17763 81.26508 29.31897 1.000 71.23946 198 VAL A C 1
ATOM 2813 O O . VAL B 1 175 ? 12.60128 80.48784 30.08921 1.000 73.07251 198 VAL A O 1
ATOM 2817 N N . ALA B 1 176 ? 14.29573 80.91869 28.67182 1.000 66.72111 199 ALA A N 1
ATOM 2818 C CA . ALA B 1 176 ? 14.86063 79.58109 28.83594 1.000 68.67325 199 ALA A CA 1
ATOM 2819 C C . ALA B 1 176 ? 15.24608 79.31359 30.28592 1.000 70.31642 199 ALA A C 1
ATOM 2820 O O . ALA B 1 176 ? 15.12490 78.18159 30.76714 1.000 69.83250 199 ALA A O 1
ATOM 2822 N N . LYS B 1 177 ? 15.73154 80.33802 30.99365 1.000 66.90377 200 LYS A N 1
ATOM 2823 C CA . LYS B 1 177 ? 16.00991 80.17645 32.41663 1.000 77.05718 200 LYS A CA 1
ATOM 2824 C C . LYS B 1 177 ? 14.72622 79.93275 33.19891 1.000 76.16465 200 LYS A C 1
ATOM 2825 O O . LYS B 1 177 ? 14.67995 79.06087 34.07207 1.000 79.05412 200 LYS A O 1
ATOM 2831 N N . LYS B 1 178 ? 13.67167 80.69001 32.89098 1.000 77.63739 201 LYS A N 1
ATOM 2832 C CA . LYS B 1 178 ? 12.43487 80.60834 33.66222 1.000 75.19178 201 LYS A CA 1
ATOM 2833 C C . LYS B 1 178 ? 11.75571 79.25487 33.48558 1.000 74.85191 201 LYS A C 1
ATOM 2834 O O . LYS B 1 178 ? 11.37431 78.60579 34.46576 1.000 81.45317 201 LYS A O 1
ATOM 2836 N N . TYR B 1 179 ? 11.60777 78.80456 32.24068 1.000 75.31292 202 TYR A N 1
ATOM 2837 C CA . TYR B 1 179 ? 10.77846 77.64597 31.94104 1.000 74.41934 202 TYR A CA 1
ATOM 2838 C C . TYR B 1 179 ? 11.55426 76.35544 31.72611 1.000 79.52557 202 TYR A C 1
ATOM 2839 O O . TYR B 1 179 ? 10.94696 75.28105 31.76641 1.000 72.71834 202 TYR A O 1
ATOM 2848 N N . ARG B 1 180 ? 12.86618 76.42025 31.50686 1.000 74.11582 203 ARG A N 1
ATOM 2849 C CA . ARG B 1 180 ? 13.66493 75.21674 31.33192 1.000 75.98827 203 ARG A CA 1
ATOM 2850 C C . ARG B 1 180 ? 14.86315 75.14468 32.26571 1.000 77.77529 203 ARG A C 1
ATOM 2851 O O . ARG B 1 180 ? 15.59579 74.14814 32.22674 1.000 78.15626 203 ARG A O 1
ATOM 2859 N N . ASN B 1 181 ? 15.07465 76.15996 33.10649 1.000 74.87096 204 ASN A N 1
ATOM 2860 C CA . ASN B 1 181 ? 16.25275 76.24387 33.97526 1.000 75.43843 204 ASN A CA 1
ATOM 2861 C C . ASN B 1 181 ? 17.53666 76.14656 33.15703 1.000 77.29529 204 ASN A C 1
ATOM 2862 O O . ASN B 1 181 ? 18.53612 75.56328 33.58395 1.000 79.76295 204 ASN A O 1
ATOM 2867 N N . TYR B 1 182 ? 17.50506 76.73534 31.96594 1.000 73.10358 205 TYR A N 1
ATOM 2868 C CA . TYR B 1 182 ? 18.63392 76.69591 31.05174 1.000 72.56642 205 TYR A CA 1
ATOM 2869 C C . TYR B 1 182 ? 19.52617 77.91053 31.27536 1.000 74.73746 205 TYR A C 1
ATOM 2870 O O . TYR B 1 182 ? 19.04544 79.04722 31.29626 1.000 72.41170 205 TYR A O 1
ATOM 2879 N N . ASP B 1 183 ? 20.81936 77.66340 31.44816 1.000 76.01719 206 ASP A N 1
ATOM 2880 C CA . ASP B 1 183 ? 21.81769 78.71806 31.51680 1.000 73.59332 206 ASP A CA 1
ATOM 2881 C C . ASP B 1 183 ? 22.70351 78.65242 30.28464 1.000 70.60786 206 ASP A C 1
ATOM 2882 O O . ASP B 1 183 ? 23.05913 77.56257 29.82376 1.000 66.35413 206 ASP A O 1
ATOM 2887 N N . ILE B 1 184 ? 23.04265 79.81955 29.74738 1.000 74.43470 207 ILE A N 1
ATOM 2888 C CA . ILE B 1 184 ? 24.04042 79.86701 28.67618 1.000 66.31541 207 ILE A CA 1
ATOM 2889 C C . ILE B 1 184 ? 25.36386 79.34196 29.22303 1.000 67.34490 207 ILE A C 1
ATOM 2890 O O . ILE B 1 184 ? 25.84373 79.83945 30.25985 1.000 71.75507 207 ILE A O 1
ATOM 2895 N N . PRO B 1 185 ? 25.97840 78.33625 28.59909 1.000 65.28840 208 PRO A N 1
ATOM 2896 C CA . PRO B 1 185 ? 27.16092 77.70912 29.20297 1.000 72.14160 208 PRO A CA 1
ATOM 2897 C C . PRO B 1 185 ? 28.25831 78.72388 29.48659 1.000 67.38757 208 PRO A C 1
ATOM 2898 O O . PRO B 1 185 ? 28.49857 79.64490 28.70239 1.000 72.57222 208 PRO A O 1
ATOM 2902 N N . ALA B 1 186 ? 28.90664 78.55250 30.64350 1.000 73.11514 209 ALA A N 1
ATOM 2903 C CA . ALA B 1 186 ? 29.96712 79.46526 31.05815 1.000 77.83945 209 ALA A CA 1
ATOM 2904 C C . ALA B 1 186 ? 31.16599 79.40688 30.12294 1.000 78.08830 209 ALA A C 1
ATOM 2905 O O . ALA B 1 186 ? 31.89232 80.39732 29.98763 1.000 76.79183 209 ALA A O 1
ATOM 2907 N N . GLU B 1 187 ? 31.38761 78.26291 29.47109 1.000 75.74559 210 GLU A N 1
ATOM 2908 C CA . GLU B 1 187 ? 32.48553 78.11846 28.52091 1.000 73.52443 210 GLU A CA 1
ATOM 2909 C C . GLU B 1 187 ? 32.34271 79.02515 27.30478 1.000 74.51064 210 GLU A C 1
ATOM 2910 O O . GLU B 1 187 ? 33.31746 79.20666 26.56657 1.000 73.64090 210 GLU A O 1
ATOM 2916 N N . MET B 1 188 ? 31.16929 79.61436 27.08890 1.000 70.25047 211 MET A N 1
ATOM 2917 C CA . MET B 1 188 ? 30.95548 80.53503 25.97478 1.000 72.00828 211 MET A CA 1
ATOM 2918 C C . MET B 1 188 ? 31.40065 81.93839 26.39146 1.000 77.34801 211 MET A C 1
ATOM 2919 O O . MET B 1 188 ? 30.60907 82.87390 26.52744 1.000 77.44621 211 MET A O 1
ATOM 2924 N N . THR B 1 189 ? 32.71860 82.07228 26.58519 1.000 78.30125 212 THR A N 1
ATOM 2925 C CA . THR B 1 189 ? 33.27388 83.32972 27.07787 1.000 80.85632 212 THR A CA 1
ATOM 2926 C C . THR B 1 189 ? 33.09296 84.46443 26.07671 1.000 78.68792 212 THR A C 1
ATOM 2927 O O . THR B 1 189 ? 32.98728 85.62743 26.47953 1.000 86.68689 212 THR A O 1
ATOM 2931 N N . GLY B 1 190 ? 33.05992 84.15419 24.77977 1.000 72.58438 213 GLY A N 1
ATOM 2932 C CA . GLY B 1 190 ? 32.81306 85.19086 23.79164 1.000 78.77416 213 GLY A CA 1
ATOM 2933 C C . GLY B 1 190 ? 31.39073 85.71295 23.84581 1.000 73.88189 213 GLY A C 1
ATOM 2934 O O . GLY B 1 190 ? 31.16193 86.92178 23.75865 1.000 79.13934 213 GLY A O 1
ATOM 2935 N N . LEU B 1 191 ? 30.41535 84.81134 24.00315 1.000 76.46400 214 LEU A N 1
ATOM 2936 C CA . LEU B 1 191 ? 29.02209 85.23446 24.12134 1.000 71.47377 214 LEU A CA 1
ATOM 2937 C C . LEU B 1 191 ? 28.80381 86.04054 25.39524 1.000 73.42777 214 LEU A C 1
ATOM 2938 O O . LEU B 1 191 ? 28.18811 87.11113 25.36817 1.000 77.20350 214 LEU A O 1
ATOM 2943 N N . TRP B 1 192 ? 29.30834 85.54006 26.52623 1.000 75.98810 215 TRP A N 1
ATOM 2944 C CA . TRP B 1 192 ? 29.15412 86.25117 27.79114 1.000 73.62887 215 TRP A CA 1
ATOM 2945 C C . TRP B 1 192 ? 29.83023 87.61561 27.75178 1.000 80.82596 215 TRP A C 1
ATOM 2946 O O . TRP B 1 192 ? 29.32871 88.57838 28.34170 1.000 84.39350 215 TRP A O 1
ATOM 2957 N N . ARG B 1 193 ? 30.97503 87.71823 27.06655 1.000 83.40553 216 ARG A N 1
ATOM 2958 C CA . ARG B 1 193 ? 31.61716 89.01962 26.90720 1.000 86.33874 216 ARG A CA 1
ATOM 2959 C C . ARG B 1 193 ? 30.77540 89.93992 26.02820 1.000 84.69705 216 ARG A C 1
ATOM 2960 O O . ARG B 1 193 ? 30.61869 91.12787 26.33303 1.000 83.58797 216 ARG A O 1
ATOM 2968 N N . TYR B 1 194 ? 30.22254 89.40338 24.93640 1.000 81.46462 217 TYR A N 1
ATOM 2969 C CA . TYR B 1 194 ? 29.36287 90.19067 24.05742 1.000 83.30928 217 TYR A CA 1
ATOM 2970 C C . TYR B 1 194 ? 28.14167 90.70901 24.80456 1.000 85.52297 217 TYR A C 1
ATOM 2971 O O . TYR B 1 194 ? 27.76389 91.87774 24.65843 1.000 84.41747 217 TYR A O 1
ATOM 2980 N N . LEU B 1 195 ? 27.52338 89.85675 25.62582 1.000 83.85556 218 LEU A N 1
ATOM 2981 C CA . LEU B 1 195 ? 26.38225 90.28314 26.42596 1.000 79.07977 218 LEU A CA 1
ATOM 2982 C C . LEU B 1 195 ? 26.77874 91.36157 27.42470 1.000 86.82861 218 LEU A C 1
ATOM 2983 O O . LEU B 1 195 ? 26.03315 92.32513 27.63568 1.000 89.70490 218 LEU A O 1
ATOM 2988 N N . LYS B 1 196 ? 27.95195 91.21844 28.04851 1.000 85.66810 219 LYS A N 1
ATOM 2989 C CA . LYS B 1 196 ? 28.38251 92.18189 29.05826 1.000 88.13806 219 LYS A CA 1
ATOM 2990 C C . LYS B 1 196 ? 28.62851 93.55295 28.44098 1.000 88.47017 219 LYS A C 1
ATOM 2991 O O . LYS B 1 196 ? 28.19595 94.57576 28.98589 1.000 88.27676 219 LYS A O 1
ATOM 2993 N N . ASN B 1 197 ? 29.32927 93.59521 27.30384 1.000 86.22033 220 ASN A N 1
ATOM 2994 C CA . ASN B 1 197 ? 29.48432 94.85418 26.58060 1.000 86.58002 220 ASN A CA 1
ATOM 2995 C C . ASN B 1 197 ? 28.12987 95.43124 26.18475 1.000 89.41910 220 ASN A C 1
ATOM 2996 O O . ASN B 1 197 ? 27.91810 96.64611 26.26258 1.000 93.22709 220 ASN A O 1
ATOM 3001 N N . ALA B 1 198 ? 27.19635 94.57356 25.76607 1.000 86.34938 221 ALA A N 1
ATOM 3002 C CA . ALA B 1 198 ? 25.89195 95.05564 25.32423 1.000 86.69899 221 ALA A CA 1
ATOM 3003 C C . ALA B 1 198 ? 25.05186 95.53230 26.50331 1.000 84.03736 221 ALA A C 1
ATOM 3004 O O . ALA B 1 198 ? 24.43416 96.60289 26.44524 1.000 90.39539 221 ALA A O 1
ATOM 3006 N N . TYR B 1 199 ? 25.01457 94.74846 27.58445 1.000 82.69817 222 TYR A N 1
ATOM 3007 C CA . TYR B 1 199 ? 24.22453 95.14014 28.74753 1.000 88.86841 222 TYR A CA 1
ATOM 3008 C C . TYR B 1 199 ? 24.73781 96.43358 29.36221 1.000 95.43777 222 TYR A C 1
ATOM 3009 O O . TYR B 1 199 ? 23.96043 97.19018 29.95423 1.000 96.45003 222 TYR A O 1
ATOM 3018 N N . ALA B 1 200 ? 26.03861 96.70840 29.22392 1.000 92.09312 223 ALA A N 1
ATOM 3019 C CA . ALA B 1 200 ? 26.58889 97.95685 29.73861 1.000 93.10318 223 ALA A CA 1
ATOM 3020 C C . ALA B 1 200 ? 26.11197 99.15840 28.93149 1.000 96.74541 223 ALA A C 1
ATOM 3021 O O . ALA B 1 200 ? 26.03335 100.26944 29.46731 1.000 107.97957 223 ALA A O 1
ATOM 3023 N N . ARG B 1 201 ? 25.79086 98.96097 27.65358 1.000 94.74690 224 ARG A N 1
ATOM 3024 C CA . ARG B 1 201 ? 25.33498 100.06453 26.81848 1.000 95.22961 224 ARG A CA 1
ATOM 3025 C C . ARG B 1 201 ? 23.88582 100.40365 27.14469 1.000 97.86951 224 ARG A C 1
ATOM 3026 O O . ARG B 1 201 ? 23.02140 99.52310 27.17700 1.000 98.76757 224 ARG A O 1
ATOM 3034 N N . ASP B 1 202 ? 23.62104 101.69052 27.38852 1.000 101.19015 225 ASP A N 1
ATOM 3035 C CA . ASP B 1 202 ? 22.27883 102.11772 27.76869 1.000 101.84430 225 ASP A CA 1
ATOM 3036 C C . ASP B 1 202 ? 21.26375 101.92387 26.64992 1.000 102.69001 225 ASP A C 1
ATOM 3037 O O . ASP B 1 202 ? 20.06085 101.85114 26.92815 1.000 99.96909 225 ASP A O 1
ATOM 3042 N N . GLU B 1 203 ? 21.71157 101.83594 25.39585 1.000 101.56980 226 GLU A N 1
ATOM 3043 C CA . GLU B 1 203 ? 20.77249 101.64615 24.29506 1.000 98.50559 226 GLU A CA 1
ATOM 3044 C C . GLU B 1 203 ? 20.11239 100.27673 24.36141 1.000 95.91246 226 GLU A C 1
ATOM 3045 O O . GLU B 1 203 ? 18.93042 100.13591 24.03466 1.000 97.17707 226 GLU A O 1
ATOM 3051 N N . PHE B 1 204 ? 20.85313 99.25328 24.78145 1.000 87.80392 227 PHE A N 1
ATOM 3052 C CA . PHE B 1 204 ? 20.26301 97.92291 24.86179 1.000 93.35347 227 PHE A CA 1
ATOM 3053 C C . PHE B 1 204 ? 19.42734 97.76459 26.12897 1.000 93.52867 227 PHE A C 1
ATOM 3054 O O . PHE B 1 204 ? 18.29566 97.26985 26.07727 1.000 89.58843 227 PHE A O 1
ATOM 3062 N N . THR B 1 205 ? 19.95927 98.20813 27.26880 1.000 92.93559 228 THR A N 1
ATOM 3063 C CA . THR B 1 205 ? 19.28665 97.98391 28.54496 1.000 92.87384 228 THR A CA 1
ATOM 3064 C C . THR B 1 205 ? 17.99815 98.79209 28.65706 1.000 97.90976 228 THR A C 1
ATOM 3065 O O . THR B 1 205 ? 16.98157 98.28452 29.14634 1.000 100.60824 228 THR A O 1
ATOM 3069 N N . ASN B 1 206 ? 18.01425 100.04903 28.20784 1.000 97.84225 229 ASN A N 1
ATOM 3070 C CA . ASN B 1 206 ? 16.82974 100.88829 28.35992 1.000 98.45430 229 ASN A CA 1
ATOM 3071 C C . ASN B 1 206 ? 15.72880 100.50741 27.37819 1.000 99.01190 229 ASN A C 1
ATOM 3072 O O . ASN B 1 206 ? 14.54672 100.71169 27.67238 1.000 106.86068 229 ASN A O 1
ATOM 3077 N N . THR B 1 207 ? 16.08794 99.95744 26.21822 1.000 98.21718 230 THR A N 1
ATOM 3078 C CA . THR B 1 207 ? 15.08704 99.52162 25.25148 1.000 99.10910 230 THR A CA 1
ATOM 3079 C C . THR B 1 207 ? 14.50499 98.15430 25.58182 1.000 98.75659 230 THR A C 1
ATOM 3080 O O . THR B 1 207 ? 13.55714 97.72358 24.91607 1.000 91.49040 230 THR A O 1
ATOM 3084 N N . CYS B 1 208 ? 15.04762 97.46583 26.58184 1.000 97.67710 231 CYS A N 1
ATOM 3085 C CA . CYS B 1 208 ? 14.55554 96.14757 26.95016 1.000 92.59027 231 CYS A CA 1
ATOM 3086 C C . CYS B 1 208 ? 13.23061 96.25384 27.69239 1.000 91.72579 231 CYS A C 1
ATOM 3087 O O . CYS B 1 208 ? 13.04621 97.12587 28.54427 1.000 97.06513 231 CYS A O 1
ATOM 3090 N N . ALA B 1 209 ? 12.30514 95.35618 27.37271 1.000 90.82131 232 ALA A N 1
ATOM 3091 C CA . ALA B 1 209 ? 11.11536 95.24055 28.19595 1.000 98.29644 232 ALA A CA 1
ATOM 3092 C C . ALA B 1 209 ? 11.48600 94.65303 29.55399 1.000 99.04814 232 ALA A C 1
ATOM 3093 O O . ALA B 1 209 ? 12.54343 94.03774 29.72690 1.000 92.10798 232 ALA A O 1
ATOM 3095 N N . ALA B 1 210 ? 10.60404 94.86262 30.52812 1.000 99.18378 233 ALA A N 1
ATOM 3096 C CA . ALA B 1 210 ? 10.82764 94.32500 31.86217 1.000 98.32410 233 ALA A CA 1
ATOM 3097 C C . ALA B 1 210 ? 10.93862 92.80606 31.81041 1.000 98.14750 233 ALA A C 1
ATOM 3098 O O . ALA B 1 210 ? 10.31789 92.14451 30.97363 1.000 99.29133 233 ALA A O 1
ATOM 3100 N N . ASP B 1 211 ? 11.76414 92.25475 32.70535 1.000 92.39763 234 ASP A N 1
ATOM 3101 C CA . ASP B 1 211 ? 11.88810 90.80285 32.80757 1.000 88.29994 234 ASP A CA 1
ATOM 3102 C C . ASP B 1 211 ? 10.53257 90.15301 33.04994 1.000 93.32956 234 ASP A C 1
ATOM 3103 O O . ASP B 1 211 ? 10.17709 89.16367 32.39817 1.000 95.92310 234 ASP A O 1
ATOM 3108 N N . SER B 1 212 ? 9.75838 90.70667 33.98899 1.000 97.73878 235 SER A N 1
ATOM 3109 C CA . SER B 1 212 ? 8.45281 90.13788 34.31233 1.000 93.65850 235 SER A CA 1
ATOM 3110 C C . SER B 1 212 ? 7.52257 90.16307 33.10650 1.000 97.45649 235 SER A C 1
ATOM 3111 O O . SER B 1 212 ? 6.77514 89.20654 32.86880 1.000 102.66127 235 SER A O 1
ATOM 3113 N N . GLU B 1 213 ? 7.55272 91.25195 32.33230 1.000 101.43701 236 GLU A N 1
ATOM 3114 C CA . GLU B 1 213 ? 6.73245 91.31922 31.12644 1.000 105.71278 236 GLU A CA 1
ATOM 3115 C C . GLU B 1 213 ? 7.17593 90.27933 30.10554 1.000 94.60607 236 GLU A C 1
ATOM 3116 O O . GLU B 1 213 ? 6.34120 89.67267 29.42280 1.000 90.88746 236 GLU A O 1
ATOM 3118 N N . ILE B 1 214 ? 8.48706 90.05316 29.99133 1.000 93.63497 237 ILE A N 1
ATOM 3119 C CA . ILE B 1 214 ? 8.98655 89.03432 29.07342 1.000 86.90626 237 ILE A CA 1
ATOM 3120 C C . ILE B 1 214 ? 8.52853 87.65110 29.52274 1.000 90.80068 237 ILE A C 1
ATOM 3121 O O . ILE B 1 214 ? 8.07791 86.83467 28.70996 1.000 90.17633 237 ILE A O 1
ATOM 3126 N N . GLU B 1 215 ? 8.61695 87.37338 30.82577 1.000 86.95306 238 GLU A N 1
ATOM 3127 C CA . GLU B 1 215 ? 8.21690 86.06521 31.33807 1.000 91.17566 238 GLU A CA 1
ATOM 3128 C C . GLU B 1 215 ? 6.71201 85.85022 31.21139 1.000 93.57272 238 GLU A C 1
ATOM 3129 O O . GLU B 1 215 ? 6.26367 84.74287 30.88766 1.000 91.42161 238 GLU A O 1
ATOM 3135 N N . LEU B 1 216 ? 5.91438 86.89474 31.45836 1.000 92.52525 239 LEU A N 1
ATOM 3136 C CA . LEU B 1 216 ? 4.46545 86.74978 31.35365 1.000 92.60363 239 LEU A CA 1
ATOM 3137 C C . LEU B 1 216 ? 4.02633 86.52025 29.91277 1.000 91.34568 239 LEU A C 1
ATOM 3138 O O . LEU B 1 216 ? 3.08178 85.75960 29.67008 1.000 86.49807 239 LEU A O 1
ATOM 3140 N N . ALA B 1 217 ? 4.69974 87.15652 28.94954 1.000 88.44751 240 ALA A N 1
ATOM 3141 C CA . ALA B 1 217 ? 4.34760 86.96706 27.54564 1.000 93.29814 240 ALA A CA 1
ATOM 3142 C C . ALA B 1 217 ? 4.44547 85.50505 27.12887 1.000 91.12365 240 ALA A C 1
ATOM 3143 O O . ALA B 1 217 ? 3.64662 85.04239 26.30510 1.000 89.79895 240 ALA A O 1
ATOM 3145 N N . TYR B 1 218 ? 5.40006 84.76276 27.69082 1.000 79.44525 241 TYR A N 1
ATOM 3146 C CA . TYR B 1 218 ? 5.63489 83.37185 27.33301 1.000 80.96976 241 TYR A CA 1
ATOM 3147 C C . TYR B 1 218 ? 4.93571 82.38656 28.26431 1.000 85.02822 241 TYR A C 1
ATOM 3148 O O . TYR B 1 218 ? 5.13746 81.17467 28.12548 1.000 79.39707 241 TYR A O 1
ATOM 3157 N N . ALA B 1 219 ? 4.11056 82.87418 29.20038 1.000 92.53439 242 ALA A N 1
ATOM 3158 C CA . ALA B 1 219 ? 3.39931 81.97588 30.10767 1.000 86.17648 242 ALA A CA 1
ATOM 3159 C C . ALA B 1 219 ? 2.49279 81.01816 29.34300 1.000 92.63767 242 ALA A C 1
ATOM 3160 O O . ALA B 1 219 ? 2.33562 79.85512 29.73223 1.000 90.55338 242 ALA A O 1
ATOM 3162 N N . ASP B 1 220 ? 1.88828 81.48858 28.25103 1.000 86.64255 243 ASP A N 1
ATOM 3163 C CA . ASP B 1 220 ? 1.08970 80.60692 27.40433 1.000 94.40281 243 ASP A CA 1
ATOM 3164 C C . ASP B 1 220 ? 1.94694 79.92129 26.34529 1.000 95.34081 243 ASP A C 1
ATOM 3165 O O . ASP B 1 220 ? 1.66862 78.77705 25.96654 1.000 95.38458 243 ASP A O 1
ATOM 3170 N N . VAL B 1 221 ? 2.99141 80.60189 25.86198 1.000 88.79677 244 VAL A N 1
ATOM 3171 C CA . VAL B 1 221 ? 3.78755 80.07821 24.75392 1.000 82.43119 244 VAL A CA 1
ATOM 3172 C C . VAL B 1 221 ? 4.67538 78.93287 25.22595 1.000 85.32137 244 VAL A C 1
ATOM 3173 O O . VAL B 1 221 ? 4.65298 77.83276 24.66015 1.000 79.89322 244 VAL A O 1
ATOM 3175 N N . ALA B 1 222 ? 5.48641 79.17857 26.25376 1.000 83.63276 245 ALA A N 1
ATOM 3176 C CA . ALA B 1 222 ? 6.28721 78.11219 26.83579 1.000 75.13642 245 ALA A CA 1
ATOM 3177 C C . ALA B 1 222 ? 5.37901 77.05770 27.45014 1.000 85.30014 245 ALA A C 1
ATOM 3178 O O . ALA B 1 222 ? 4.32591 77.36512 28.01329 1.000 92.02990 245 ALA A O 1
ATOM 3180 N N . LYS B 1 223 ? 5.79280 75.79895 27.33428 1.000 80.28478 246 LYS A N 1
ATOM 3181 C CA . LYS B 1 223 ? 4.98661 74.67851 27.79263 1.000 83.73285 246 LYS A CA 1
ATOM 3182 C C . LYS B 1 223 ? 5.77334 73.84019 28.79262 1.000 81.07787 246 LYS A C 1
ATOM 3183 O O . LYS B 1 223 ? 7.00636 73.80499 28.77040 1.000 81.98495 246 LYS A O 1
ATOM 3189 N N . ARG B 1 224 ? 5.04494 73.17287 29.68187 1.000 84.43884 247 ARG A N 1
ATOM 3190 C CA . ARG B 1 224 ? 5.66269 72.30844 30.67691 1.000 86.60168 247 ARG A CA 1
ATOM 3191 C C . ARG B 1 224 ? 5.98245 70.95154 30.06508 1.000 88.55659 247 ARG A C 1
ATOM 3192 O O . ARG B 1 224 ? 5.21364 70.42291 29.25731 1.000 90.75660 247 ARG A O 1
ATOM 3194 N N . LEU B 1 225 ? 7.12689 70.39035 30.44496 1.000 87.17545 248 LEU A N 1
ATOM 3195 C CA . LEU B 1 225 ? 7.50464 69.07751 29.94012 1.000 84.59296 248 LEU A CA 1
ATOM 3196 C C . LEU B 1 225 ? 6.69347 67.99610 30.64345 1.000 87.89211 248 LEU A C 1
ATOM 3197 O O . LEU B 1 225 ? 6.53969 68.00921 31.86648 1.000 87.09538 248 LEU A O 1
ATOM 3200 N N . SER B 1 226 ? 6.16893 67.06063 29.86071 1.000 89.76273 249 SER A N 1
ATOM 3201 C CA . SER B 1 226 ? 5.31872 65.99416 30.36605 1.000 92.60937 249 SER A CA 1
ATOM 3202 C C . SER B 1 226 ? 5.99555 64.64757 30.15716 1.000 95.39856 249 SER A C 1
ATOM 3203 O O . SER B 1 226 ? 6.63151 64.41280 29.12308 1.000 101.51679 249 SER A O 1
ATOM 3205 N N . ARG B 1 227 ? 5.85131 63.76764 31.14134 1.000 98.72515 250 ARG A N 1
ATOM 3206 C CA . ARG B 1 227 ? 6.42916 62.43200 31.07546 1.000 109.88320 250 ARG A CA 1
ATOM 3207 C C . ARG B 1 227 ? 5.34082 61.36827 30.92084 1.000 119.78313 250 ARG A C 1
ATOM 3208 O O . ARG B 1 227 ? 4.14861 61.68149 30.86501 1.000 120.41316 250 ARG A O 1
#

B-factor: mean 74.65, std 21.8, range [40.67, 141.01]

Solvent-accessible surface area: 20400 Å² total; per-residue (Å²): 61,55,42,5,4,0,1,1,36,20,8,127,99,32,109,60,40,3,23,15,13,86,2,14,15,0,19,0,0,0,86,24,3,64,11,132,44,62,61,10,12,3,117,21,47,107,91,83,2,4,0,1,21,82,13,75,31,62,52,64,11,84,135,1,32,98,50,0,36,133,44,0,60,91,111,100,33,62,71,12,58,19,92,48,82,49,1,82,88,15,9,114,59,2,46,72,55,0,25,47,4,0,100,21,50,38,124,82,71,27,58,56,46,64,160,25,0,40,58,3,0,50,83,1,12,80,37,0,44,82,39,10,86,79,18,58,119,73,132,64,41,12,167,97,77,15,2,129,8,78,1,1,17,20,82,92,7,12,15,11,0,0,31,13,0,1,39,0,14,5,0,64,12,0,0,86,117,62,37,112,18,84,6,48,85,92,15,81,0,0,59,52,0,0,92,34,0,74,83,68,87,25,2,65,82,0,25,10,64,79,70,27,2,37,116,50,26,54,122,56,8,97,79,60,95,50,98,78,40,44,15,39,26,19,28,11,119,91,47,77,46,63,10,35,24,16,86,11,15,16,13,78,0,6,17,101,32,8,62,23,98,51,64,62,40,69,31,101,17,64,112,131,82,5,78,22,23,52,89,75,61,88,43,85,82,5,86,50,8,44,62,56,38,39,74,82,26,44,92,108,86,73,75,72,11,65,19,91,54,78,49,1,83,79,14,10,135,33,2,44,47,8,0,26,1,3,1,70,6,57,90,53,65,12,34,74,12,2,68,102,0,0,20,28,5,0,80,64,0,3,67,46,1,51,78,62,23,113,82,134,164,48,20,95,21,20,6,1,23,23,104,71,13,6,25,9,0,1,47,10,0,1,45,2,12,4,1,30,34,0,0,93,53,72,35,110,18,86,11,38,83,143,8,85,0,0,109,67,0,10,60,44,0,89,81,81,88,22,0,64,90,12,26,13,64,75,76,30,3,66,66,50,29,67,105,40,6,98,86,58,62,144

GO terms:
  GO:0005515 protein binding (F, IPI)
  GO:0005794 Golgi apparatus (C, IDA)
  GO:0016020 membrane (C, EXP)
  GO:0007605 sensory perception of sound (P, IMP)
  GO:0007565 female pregnancy (P, TAS)
  GO:0005886 plasma membrane (C, IDA)
  GO:0015629 actin cytoskeleton (C, IDA)
  GO:0006821 chloride transport (P, IDA)
  GO:0005794 Golgi apparatus (C, EXP)
  GO:0016324 apical plasma membrane (C, EXP)
  GO:0070062 extracellular exosome (C, HDA)

Organism: Homo sapiens (NCBI:txid9606)